Protein AF-0000000078844670 (afdb_homodimer)

pLDDT: mean 77.01, std 17.55, range [24.16, 94.88]

Sequence (504 aa):
MEAVVNLYQEMMKHADPRIQGYPLMGSPLLMTSILLTYVYFVLSLGPRIMANRKPFQLRGFMIVYNFSLVALSLYIVYEMVRVAWLFLFSKFIELMDTVIFILRKKDGQVTFLHVFHHSVLPWSWWWGVKIAPGGMGSFHAMINSSVHVIMYLYYGLSAFGPVAQPYLWWKKHMTAIQLIQFVLVSLHISQYYFMSTCNYQYPVIIHLIWMYGTIFFVLFSNFWYHSYTKGKRLPRALQQNGAPGIAKVKANMEAVVNLYQEMMKHADPRIQGYPLMGSPLLMTSILLTYVYFVLSLGPRIMANRKPFQLRGFMIVYNFSLVALSLYIVYEMVRVAWLFLFSKFIELMDTVIFILRKKDGQVTFLHVFHHSVLPWSWWWGVKIAPGGMGSFHAMINSSVHVIMYLYYGLSAFGPVAQPYLWWKKHMTAIQLIQFVLVSLHISQYYFMSTCNYQYPVIIHLIWMYGTIFFVLFSNFWYHSYTKGKRLPRALQQNGAPGIAKVKAN

Solvent-accessible surface area (backbone atoms only — not comparable to full-atom values): 27296 Å² total; per-residue (Å²): 108,67,65,57,51,50,49,49,53,57,54,56,70,48,44,39,74,88,47,39,83,42,89,70,47,72,48,72,60,60,53,47,49,54,45,51,52,48,50,46,31,69,75,45,53,43,55,60,68,40,65,86,46,79,58,52,88,52,42,72,59,40,31,55,52,22,46,49,47,21,52,51,22,48,49,50,43,49,50,40,39,50,48,40,49,51,53,48,52,50,45,62,59,53,47,48,57,60,54,52,31,48,50,42,62,37,60,86,68,67,35,69,65,51,55,49,48,62,46,48,49,46,56,53,43,49,54,43,45,40,48,46,49,31,24,79,56,32,31,49,52,41,54,52,26,54,51,40,29,54,52,25,43,51,52,21,45,54,41,65,40,78,81,33,52,83,76,52,77,60,56,73,52,48,60,50,51,54,48,49,50,35,52,54,45,35,58,61,49,49,15,48,70,30,26,78,82,59,72,50,89,56,50,62,56,54,51,48,52,41,49,49,30,49,52,49,42,53,49,50,48,51,50,50,42,55,63,63,60,57,50,74,63,68,73,81,66,71,79,62,76,63,79,77,75,75,68,79,67,75,79,120,108,67,66,58,52,50,50,48,53,56,52,56,70,47,43,40,75,88,47,40,82,41,89,71,47,71,47,71,60,61,53,47,50,53,47,52,51,49,52,45,31,68,75,46,52,43,54,61,68,41,67,88,47,78,58,52,86,52,42,72,59,41,32,55,50,23,46,49,47,19,52,50,23,47,49,50,42,51,50,39,40,49,49,38,49,50,54,47,52,49,45,62,59,53,49,48,58,60,53,51,32,46,50,43,62,38,61,86,68,67,36,69,64,52,54,50,49,63,46,49,49,47,55,53,44,50,54,44,45,39,46,46,49,32,23,80,56,32,32,50,50,41,54,50,27,53,50,41,27,55,51,24,44,50,53,20,44,52,41,67,41,78,83,31,52,86,80,52,78,59,55,74,52,49,59,50,51,55,48,50,49,33,50,54,46,35,56,61,48,48,13,51,68,30,25,77,82,59,74,49,88,54,51,62,55,54,52,48,51,38,49,48,30,49,52,49,42,54,50,50,47,50,48,48,42,54,64,65,58,58,49,73,62,68,73,85,61,69,84,61,70,68,72,73,75,74,68,78,68,74,76,122

Foldseek 3Di:
DVVVVVVVVVVVVVDDPVCCPPPCNVDVVVVVVVVVVVCCCVVPVVCVVCVPPDDDDCPVVCVCVVVVVVVVVVVVVVVQLVVLVVLLVVLVVCVVVVVVCVVVVVVVVVDPLVVVCSPVVSVLSVVCSVVPRNPLCVVLSVLVVVLVVVVVVLVVLCVVDPVSVVVNPCVLVSLVSVLVSLVVSLVSLVVVVVPVPPVPVPVVSSVVSNVVSVVSNVVSVVVSCVVPPVVVPDDPPPVPPPDPPPPPPPPD/DVVVVVVVVVVVVVDDPVCCPPPCNVDVVVVVVVVVVVCCCVVPVVCVVCVPPDDDDCPVVCVCVVVVVVVVVVVVVVVQLVVLVVLLVVLVVCVVVVVVCVVVVVVVVVDPLVVVCSPVVSVLSVVCSVVPRNPLCVVLSVLVVVLVVVVVVLVVLCVVDPVSVVVNPCVLVSLVSVLVSLVVSLVSLVVVVVPVPPVPVPVVSSVVSNVVSVVSNVVSVVVSCVVPPVVVPDPPPDVPPDPPPPPPPPPD

Nearest PDB structures (foldseek):
  6y7f-assembly1_A  TM=6.389E-01  e=5.978E-15  Homo sapiens
  3g67-assembly1_A  TM=2.565E-01  e=7.564E+00  Thermotoga maritima
  6y7f-assembly1_A  TM=6.384E-01  e=7.357E-15  Homo sapiens
  3g67-assembly1_A  TM=2.566E-01  e=7.564E+00  Thermotoga maritima

Radius of gyration: 30.26 Å; Cα contacts (8 Å, |Δi|>4): 442; chains: 2; bounding box: 66×131×80 Å

Organism: Pongo abelii (NCBI:txid9601)

Secondary structure (DSSP, 8-state):
-HHHHHHHHHHHTT--GGGTTSTT-S-HHHHHHHHHHHHHIIIIIHHHHHTTSPPP--HHHHHHHHHHHHHHHHHHHHHHHHHHHHHHHHHHHTTHHHHHHHHTT-GGG--HHHHHHHHHHHHHHHHHHHH-TTSTHHHHHHHHHHHHHHHHHHHHHHTTGGGGGGG-TTHHHHHHHHHHHHHHHHHHHHTTTT-SS---SSHHHHHHHHHHHHHHHHHHHHHHIIIIIIGGGS-TTGGG------------/-HHHHHHHHHHHTT--GGGTTSTT-S-HHHHHHHHHHHHHIIIIIHHHHHTTSPPP--HHHHHHHHHHHHHHHHHHHHHHHHHHHHHHHHHHHTTHHHHHHHHTT-GGG--HHHHHHHHHHHHHHHHHHHH-TTSTHHHHHHHHHHHHHHHHHHHHHHTTGGGGGGG-TTHHHHHHHHHHHHHHHHHHHHTTTT-SS---SSHHHHHHHHHHHHHHHHHHHHHHIIIIIIGGGS-S-S--------------

Structure (mmCIF, N/CA/C/O backbone):
data_AF-0000000078844670-model_v1
#
loop_
_entity.id
_entity.type
_entity.pdbx_description
1 polymer 'Elongation of very long chain fatty acids protein'
#
loop_
_atom_site.group_PDB
_atom_site.id
_atom_site.type_symbol
_atom_site.label_atom_id
_atom_site.label_alt_id
_atom_site.label_comp_id
_atom_site.label_asym_id
_atom_site.label_entity_id
_atom_site.label_seq_id
_atom_site.pdbx_PDB_ins_code
_atom_site.Cartn_x
_atom_site.Cartn_y
_atom_site.Cartn_z
_atom_site.occupancy
_atom_site.B_iso_or_equiv
_atom_site.auth_seq_id
_atom_site.auth_comp_id
_atom_site.auth_asym_id
_atom_site.auth_atom_id
_atom_site.pdbx_PDB_model_num
ATOM 1 N N . MET A 1 1 ? -27.281 -21.938 8.617 1 75.06 1 MET A N 1
ATOM 2 C CA . MET A 1 1 ? -27.531 -20.984 7.555 1 75.06 1 MET A CA 1
ATOM 3 C C . MET A 1 1 ? -27.688 -19.562 8.117 1 75.06 1 MET A C 1
ATOM 5 O O . MET A 1 1 ? -27.047 -18.625 7.633 1 75.06 1 MET A O 1
ATOM 9 N N . GLU A 1 2 ? -28.375 -19.484 9.289 1 80.06 2 GLU A N 1
ATOM 10 C CA . GLU A 1 2 ? -28.578 -18.172 9.898 1 80.06 2 GLU A CA 1
ATOM 11 C C . GLU A 1 2 ? -27.266 -17.609 10.43 1 80.06 2 GLU A C 1
ATOM 13 O O . GLU A 1 2 ? -27 -16.406 10.305 1 80.06 2 GLU A O 1
ATOM 18 N N . ALA A 1 3 ? -26.484 -18.484 10.945 1 76.56 3 ALA A N 1
ATOM 19 C CA . ALA A 1 3 ? -25.219 -18.047 11.5 1 76.56 3 ALA A CA 1
ATOM 20 C C . ALA A 1 3 ? -24.297 -17.516 10.398 1 76.56 3 ALA A C 1
ATOM 22 O O . ALA A 1 3 ? -23.625 -16.5 10.578 1 76.56 3 ALA A O 1
ATOM 23 N N . VAL A 1 4 ? -24.266 -18.203 9.305 1 73.31 4 VAL A N 1
ATOM 24 C CA . VAL A 1 4 ? -23.438 -17.812 8.172 1 73.31 4 VAL A CA 1
ATOM 25 C C . VAL A 1 4 ? -23.938 -16.484 7.59 1 73.31 4 VAL A C 1
ATOM 27 O O . VAL A 1 4 ? -23.141 -15.602 7.27 1 73.31 4 VAL A O 1
ATOM 30 N N . VAL A 1 5 ? -25.172 -16.422 7.465 1 78.19 5 VAL A N 1
ATOM 31 C CA . VAL A 1 5 ? -25.766 -15.203 6.938 1 78.19 5 VAL A CA 1
ATOM 32 C C . VAL A 1 5 ? -25.469 -14.039 7.875 1 78.19 5 VAL A C 1
ATOM 34 O O . VAL A 1 5 ? -25.141 -12.938 7.422 1 78.19 5 VAL A O 1
ATOM 37 N N . ASN A 1 6 ? -25.594 -14.25 9.156 1 74.81 6 ASN A N 1
ATOM 38 C CA . ASN A 1 6 ? -25.281 -13.211 10.133 1 74.81 6 ASN A CA 1
ATOM 39 C C . ASN A 1 6 ? -23.812 -12.773 10.047 1 74.81 6 ASN A C 1
ATOM 41 O O . ASN A 1 6 ? -23.516 -11.586 10.117 1 74.81 6 ASN A O 1
ATOM 45 N N . LEU A 1 7 ? -23 -13.805 9.938 1 71.31 7 LEU A N 1
ATOM 46 C CA . LEU A 1 7 ? -21.578 -13.5 9.828 1 71.31 7 LEU A CA 1
ATOM 47 C C . LEU A 1 7 ? -21.297 -12.695 8.562 1 71.31 7 LEU A C 1
ATOM 49 O O . LEU A 1 7 ? -20.531 -11.727 8.602 1 71.31 7 LEU A O 1
ATOM 53 N N . TYR A 1 8 ? -21.906 -13.133 7.5 1 78.69 8 TYR A N 1
ATOM 54 C CA . TYR A 1 8 ? -21.766 -12.414 6.238 1 78.69 8 TYR A CA 1
ATOM 55 C C . TYR A 1 8 ? -22.234 -10.977 6.379 1 78.69 8 TYR A C 1
ATOM 57 O O . TYR A 1 8 ? -21.547 -10.047 5.957 1 78.69 8 TYR A O 1
ATOM 65 N N . GLN A 1 9 ? -23.344 -10.781 6.965 1 77.69 9 GLN A N 1
ATOM 66 C CA . GLN A 1 9 ? -23.891 -9.445 7.145 1 77.69 9 GLN A CA 1
ATOM 67 C C . GLN A 1 9 ? -22.984 -8.602 8.039 1 77.69 9 GLN A C 1
ATOM 69 O O . GLN A 1 9 ? -22.797 -7.406 7.789 1 77.69 9 GLN A O 1
ATOM 74 N N . GLU A 1 10 ? -22.469 -9.242 8.977 1 71.88 10 GLU A N 1
ATOM 75 C CA . GLU A 1 10 ? -21.562 -8.547 9.875 1 71.88 10 GLU A CA 1
ATOM 76 C C . GLU A 1 10 ? -20.281 -8.133 9.141 1 71.88 10 GLU A C 1
ATOM 78 O O . GLU A 1 10 ? -19.797 -7.012 9.32 1 71.88 10 GLU A O 1
ATOM 83 N N . MET A 1 11 ? -19.766 -9.008 8.359 1 74 11 MET A N 1
ATOM 84 C CA . MET A 1 11 ? -18.547 -8.711 7.621 1 74 11 MET A CA 1
ATOM 85 C C . MET A 1 11 ? -18.797 -7.621 6.574 1 74 11 MET A C 1
ATOM 87 O O . MET A 1 11 ? -17.953 -6.734 6.391 1 74 11 MET A O 1
ATOM 91 N N . MET A 1 12 ? -19.969 -7.691 6.008 1 78.81 12 MET A N 1
ATOM 92 C CA . MET A 1 12 ? -20.297 -6.758 4.93 1 78.81 12 MET A CA 1
ATOM 93 C C . MET A 1 12 ? -20.531 -5.355 5.48 1 78.81 12 MET A C 1
ATOM 95 O O . MET A 1 12 ? -20.453 -4.375 4.738 1 78.81 12 MET A O 1
ATOM 99 N N . LYS A 1 13 ? -20.781 -5.352 6.758 1 74.81 13 LYS A N 1
ATOM 100 C CA . LYS A 1 13 ? -20.891 -4.043 7.398 1 74.81 13 LYS A CA 1
ATOM 101 C C . LYS A 1 13 ? -19.562 -3.299 7.352 1 74.81 13 LYS A C 1
ATOM 103 O O . LYS A 1 13 ? -19.531 -2.066 7.371 1 74.81 13 LYS A O 1
ATOM 108 N N . HIS A 1 14 ? -18.578 -4.113 7.203 1 70 14 HIS A N 1
ATOM 109 C CA . HIS A 1 14 ? -17.234 -3.518 7.23 1 70 14 HIS A CA 1
ATOM 110 C C . HIS A 1 14 ? -16.688 -3.35 5.82 1 70 14 HIS A C 1
ATOM 112 O O . HIS A 1 14 ? -15.516 -3.006 5.645 1 70 14 HIS A O 1
ATOM 118 N N . ALA A 1 15 ? -17.5 -3.588 4.848 1 76.12 15 ALA A N 1
ATOM 119 C CA . ALA A 1 15 ? -17.062 -3.482 3.459 1 76.12 15 ALA A CA 1
ATOM 120 C C . ALA A 1 15 ? -16.688 -2.045 3.111 1 76.12 15 ALA A C 1
ATOM 122 O O . ALA A 1 15 ? -17.391 -1.104 3.506 1 76.12 15 ALA A O 1
ATOM 123 N N . ASP A 1 16 ? -15.57 -1.916 2.461 1 74.5 16 ASP A N 1
ATOM 124 C CA . ASP A 1 16 ? -15.125 -0.599 2.018 1 74.5 16 ASP A CA 1
ATOM 125 C C . ASP A 1 16 ? -15.945 -0.117 0.821 1 74.5 16 ASP A C 1
ATOM 127 O O . ASP A 1 16 ? -15.945 -0.757 -0.232 1 74.5 16 ASP A O 1
ATOM 131 N N . PRO A 1 17 ? -16.719 0.894 0.922 1 75.19 17 PRO A N 1
ATOM 132 C CA . PRO A 1 17 ? -17.594 1.355 -0.158 1 75.19 17 PRO A CA 1
ATOM 133 C C . PRO A 1 17 ? -16.828 1.771 -1.407 1 75.19 17 PRO A C 1
ATOM 135 O O . PRO A 1 17 ? -17.391 1.778 -2.508 1 75.19 17 PRO A O 1
ATOM 138 N N . ARG A 1 18 ? -15.547 2.023 -1.383 1 76.12 18 ARG A N 1
ATOM 139 C CA . ARG A 1 18 ? -14.766 2.506 -2.514 1 76.12 18 ARG A CA 1
ATOM 140 C C . ARG A 1 18 ? -14.539 1.397 -3.537 1 76.12 18 ARG A C 1
ATOM 142 O O . ARG A 1 18 ? -14.234 1.671 -4.699 1 76.12 18 ARG A O 1
ATOM 149 N N . ILE A 1 19 ? -14.68 0.22 -3.033 1 81.25 19 ILE A N 1
ATOM 150 C CA . ILE A 1 19 ? -14.336 -0.887 -3.92 1 81.25 19 ILE A CA 1
ATOM 151 C C . ILE A 1 19 ? -15.617 -1.541 -4.445 1 81.25 19 ILE A C 1
ATOM 153 O O . ILE A 1 19 ? -15.562 -2.418 -5.312 1 81.25 19 ILE A O 1
ATOM 157 N N . GLN A 1 20 ? -16.812 -1.113 -4.074 1 77.25 20 GLN A N 1
ATOM 158 C CA . GLN A 1 20 ? -18.078 -1.766 -4.359 1 77.25 20 GLN A CA 1
ATOM 159 C C . GLN A 1 20 ? -18.375 -1.771 -5.855 1 77.25 20 GLN A C 1
ATOM 161 O O . GLN A 1 20 ? -18.922 -2.74 -6.383 1 77.25 20 GLN A O 1
ATOM 166 N N . GLY A 1 21 ? -17.969 -0.814 -6.594 1 80.19 21 GLY A N 1
ATOM 167 C CA . GLY A 1 21 ? -18.297 -0.708 -8.008 1 80.19 21 GLY A CA 1
ATOM 168 C C . GLY A 1 21 ? -17.266 -1.376 -8.906 1 80.19 21 GLY A C 1
ATOM 169 O O . GLY A 1 21 ? -17.453 -1.436 -10.125 1 80.19 21 GLY A O 1
ATOM 170 N N . TYR A 1 22 ? -16.219 -1.838 -8.312 1 86.5 22 TYR A N 1
ATOM 171 C CA . TYR A 1 22 ? -15.195 -2.5 -9.102 1 86.5 22 TYR A CA 1
ATOM 172 C C . TYR A 1 22 ? -15.656 -3.883 -9.547 1 86.5 22 TYR A C 1
ATOM 174 O O . TYR A 1 22 ? -16.438 -4.539 -8.859 1 86.5 22 TYR A O 1
ATOM 182 N N . PRO A 1 23 ? -15.164 -4.305 -10.703 1 84.25 23 PRO A N 1
ATOM 183 C CA . PRO A 1 23 ? -15.492 -5.66 -11.156 1 84.25 23 PRO A CA 1
ATOM 184 C C . PRO A 1 23 ? -15.195 -6.719 -10.102 1 84.25 23 PRO A C 1
ATOM 186 O O . PRO A 1 23 ? -14.148 -6.672 -9.453 1 84.25 23 PRO A O 1
ATOM 189 N N . LEU A 1 24 ? -16.172 -7.648 -9.82 1 88.94 24 LEU A N 1
ATOM 190 C CA . LEU A 1 24 ? -16.047 -8.812 -8.945 1 88.94 24 LEU A CA 1
ATOM 191 C C . LEU A 1 24 ? -16.234 -8.414 -7.484 1 88.94 24 LEU A C 1
ATOM 193 O O . LEU A 1 24 ? -16.266 -9.281 -6.605 1 88.94 24 LEU A O 1
ATOM 197 N N . MET A 1 25 ? -16.406 -7.16 -7.211 1 88.56 25 MET A N 1
ATOM 198 C CA . MET A 1 25 ? -16.359 -6.75 -5.812 1 88.56 25 MET A CA 1
ATOM 199 C C . MET A 1 25 ? -17.766 -6.5 -5.273 1 88.56 25 MET A C 1
ATOM 201 O O . MET A 1 25 ? -17.938 -6.176 -4.098 1 88.56 25 MET A O 1
ATOM 205 N N . GLY A 1 26 ? -18.828 -6.656 -6.004 1 80.38 26 GLY A N 1
ATOM 206 C CA . GLY A 1 26 ? -20.188 -6.41 -5.574 1 80.38 26 GLY A CA 1
ATOM 207 C C . GLY A 1 26 ? -20.672 -7.41 -4.539 1 80.38 26 GLY A C 1
ATOM 208 O O . GLY A 1 26 ? -21.234 -7.023 -3.512 1 80.38 26 GLY A O 1
ATOM 209 N N . SER A 1 27 ? -20.516 -8.688 -4.801 1 81 27 SER A N 1
ATOM 210 C CA . SER A 1 27 ? -20.906 -9.797 -3.93 1 81 27 SER A CA 1
ATOM 211 C C . SER A 1 27 ? -19.906 -10.945 -4.023 1 81 27 SER A C 1
ATOM 213 O O . SER A 1 27 ? -19.219 -11.102 -5.039 1 81 27 SER A O 1
ATOM 215 N N . PRO A 1 28 ? -19.781 -11.617 -2.854 1 86.81 28 PRO A N 1
ATOM 216 C CA . PRO A 1 28 ? -18.859 -12.758 -2.91 1 86.81 28 PRO A CA 1
ATOM 217 C C . PRO A 1 28 ? -19.391 -13.898 -3.775 1 86.81 28 PRO A C 1
ATOM 219 O O . PRO A 1 28 ? -18.672 -14.867 -4.027 1 86.81 28 PRO A O 1
ATOM 222 N N . LEU A 1 29 ? -20.562 -13.797 -4.277 1 85.75 29 LEU A N 1
ATOM 223 C CA . LEU A 1 29 ? -21.188 -14.875 -5.035 1 85.75 29 LEU A CA 1
ATOM 224 C C . LEU A 1 29 ? -20.469 -15.094 -6.363 1 85.75 29 LEU A C 1
ATOM 226 O O . LEU A 1 29 ? -20.203 -16.234 -6.742 1 85.75 29 LEU A O 1
ATOM 230 N N . LEU A 1 30 ? -20.266 -14.023 -7.035 1 87 30 LEU A N 1
ATOM 231 C CA . LEU A 1 30 ? -19.641 -14.156 -8.344 1 87 30 LEU A CA 1
ATOM 232 C C . LEU A 1 30 ? -18.234 -14.75 -8.227 1 87 30 LEU A C 1
ATOM 234 O O . LEU A 1 30 ? -17.922 -15.734 -8.906 1 87 30 LEU A O 1
ATOM 238 N N . MET A 1 31 ? -17.406 -14.148 -7.363 1 88.06 31 MET A N 1
ATOM 239 C CA . MET A 1 31 ? -16.047 -14.656 -7.23 1 88.06 31 MET A CA 1
ATOM 240 C C . MET A 1 31 ? -16.047 -16.078 -6.699 1 88.06 31 MET A C 1
ATOM 242 O O . MET A 1 31 ? -15.242 -16.906 -7.133 1 88.06 31 MET A O 1
ATOM 246 N N . THR A 1 32 ? -16.953 -16.453 -5.84 1 89.62 32 THR A N 1
ATOM 247 C CA . THR A 1 32 ? -17.047 -17.812 -5.328 1 89.62 32 THR A CA 1
ATOM 248 C C . THR A 1 32 ? -17.469 -18.781 -6.434 1 89.62 32 THR A C 1
ATOM 250 O O . THR A 1 32 ? -16.938 -19.906 -6.516 1 89.62 32 THR A O 1
ATOM 253 N N . SER A 1 33 ? -18.391 -18.344 -7.254 1 90.44 33 SER A N 1
ATOM 254 C CA . SER A 1 33 ? -18.812 -19.188 -8.375 1 90.44 33 SER A CA 1
ATOM 255 C C . SER A 1 33 ? -17.656 -19.453 -9.336 1 90.44 33 SER A C 1
ATOM 257 O O . SER A 1 33 ? -17.5 -20.562 -9.844 1 90.44 33 SER A O 1
ATOM 259 N N . ILE A 1 34 ? -16.875 -18.5 -9.562 1 91.44 34 ILE A N 1
ATOM 260 C CA . ILE A 1 34 ? -15.719 -18.656 -10.438 1 91.44 34 ILE A CA 1
ATOM 261 C C . ILE A 1 34 ? -14.758 -19.672 -9.836 1 91.44 34 ILE A C 1
ATOM 263 O O . ILE A 1 34 ? -14.281 -20.578 -10.531 1 91.44 34 ILE A O 1
ATOM 267 N N . LEU A 1 35 ? -14.539 -19.594 -8.5 1 92.88 35 LEU A N 1
ATOM 268 C CA . LEU A 1 35 ? -13.594 -20.484 -7.832 1 92.88 35 LEU A CA 1
ATOM 269 C C . LEU A 1 35 ? -14.133 -21.906 -7.766 1 92.88 35 LEU A C 1
ATOM 271 O O . LEU A 1 35 ? -13.391 -22.859 -7.938 1 92.88 35 LEU A O 1
ATOM 275 N N . LEU A 1 36 ? -15.43 -22.031 -7.602 1 91 36 LEU A N 1
ATOM 276 C CA . LEU A 1 36 ? -16.031 -23.375 -7.582 1 91 36 LEU A CA 1
ATOM 277 C C . LEU A 1 36 ? -15.984 -24 -8.969 1 91 36 LEU A C 1
ATOM 279 O O . LEU A 1 36 ? -15.727 -25.203 -9.102 1 91 36 LEU A O 1
ATOM 283 N N . THR A 1 37 ? -16.297 -23.219 -9.977 1 92.75 37 THR A N 1
ATOM 284 C CA . THR A 1 37 ? -16.188 -23.703 -11.344 1 92.75 37 THR A CA 1
ATOM 285 C C . THR A 1 37 ? -14.758 -24.109 -11.664 1 92.75 37 THR A C 1
ATOM 287 O O . THR A 1 37 ? -14.523 -25.141 -12.305 1 92.75 37 THR A O 1
ATOM 290 N N . TYR A 1 38 ? -13.836 -23.344 -11.148 1 93.62 38 TYR A N 1
ATOM 291 C CA . TYR A 1 38 ? -12.422 -23.641 -11.32 1 93.62 38 TYR A CA 1
ATOM 292 C C . TYR A 1 38 ? -12.055 -24.969 -10.672 1 93.62 38 TYR A C 1
ATOM 294 O O . TYR A 1 38 ? -11.422 -25.828 -11.305 1 93.62 38 TYR A O 1
ATOM 302 N N . VAL A 1 39 ? -12.484 -25.203 -9.453 1 92.19 39 VAL A N 1
ATOM 303 C CA . VAL A 1 39 ? -12.172 -26.438 -8.727 1 92.19 39 VAL A CA 1
ATOM 304 C C . VAL A 1 39 ? -12.805 -27.625 -9.43 1 92.19 39 VAL A C 1
ATOM 306 O O . VAL A 1 39 ? -12.172 -28.672 -9.594 1 92.19 39 VAL A O 1
ATOM 309 N N . TYR A 1 40 ? -14.023 -27.438 -9.875 1 94.25 40 TYR A N 1
ATOM 310 C CA . TYR A 1 40 ? -14.703 -28.5 -10.602 1 94.25 40 TYR A CA 1
ATOM 311 C C . TYR A 1 40 ? -13.969 -28.828 -11.898 1 94.25 40 TYR A C 1
ATOM 313 O O . TYR A 1 40 ? -13.789 -30 -12.234 1 94.25 40 TYR A O 1
ATOM 321 N N . PHE A 1 41 ? -13.586 -27.875 -12.57 1 93.38 41 PHE A N 1
ATOM 322 C CA . PHE A 1 41 ? -12.867 -28.078 -13.82 1 93.38 41 PHE A CA 1
ATOM 323 C C . PHE A 1 41 ? -11.555 -28.812 -13.586 1 93.38 41 PHE A C 1
ATOM 325 O O . PHE A 1 41 ? -11.242 -29.781 -14.273 1 93.38 41 PHE A O 1
ATOM 332 N N . VAL A 1 42 ? -10.828 -28.422 -12.625 1 91.75 42 VAL A N 1
ATOM 333 C CA . VAL A 1 42 ? -9.469 -28.922 -12.398 1 91.75 42 VAL A CA 1
ATOM 334 C C . VAL A 1 42 ? -9.523 -30.344 -11.836 1 91.75 42 VAL A C 1
ATOM 336 O O . VAL A 1 42 ? -8.711 -31.188 -12.195 1 91.75 42 VAL A O 1
ATOM 339 N N . LEU A 1 43 ? -10.523 -30.609 -11.039 1 91.31 43 LEU A N 1
ATOM 340 C CA . LEU A 1 43 ? -10.523 -31.891 -10.336 1 91.31 43 LEU A CA 1
ATOM 341 C C . LEU A 1 43 ? -11.32 -32.938 -11.102 1 91.31 43 LEU A C 1
ATOM 343 O O . LEU A 1 43 ? -11.102 -34.156 -10.93 1 91.31 43 LEU A O 1
ATOM 347 N N . SER A 1 44 ? -12.18 -32.5 -12.031 1 93.12 44 SER A N 1
ATOM 348 C CA . SER A 1 44 ? -13.039 -33.5 -12.656 1 93.12 44 SER A CA 1
ATOM 349 C C . SER A 1 44 ? -13.188 -33.25 -14.156 1 93.12 44 SER A C 1
ATOM 351 O O . SER A 1 44 ? -12.672 -34 -14.969 1 93.12 44 SER A O 1
ATOM 353 N N . LEU A 1 45 ? -13.727 -32.125 -14.57 1 93.19 45 LEU A N 1
ATOM 354 C CA . LEU A 1 45 ? -14.117 -31.891 -15.961 1 93.19 45 LEU A CA 1
ATOM 355 C C . LEU A 1 45 ? -12.898 -31.859 -16.875 1 93.19 45 LEU A C 1
ATOM 357 O O . LEU A 1 45 ? -12.875 -32.5 -17.906 1 93.19 45 LEU A O 1
ATOM 361 N N . GLY A 1 46 ? -11.891 -31.141 -16.5 1 91.94 46 GLY A N 1
ATOM 362 C CA . GLY A 1 46 ? -10.695 -30.969 -17.328 1 91.94 46 GLY A CA 1
ATOM 363 C C . GLY A 1 46 ? -10.023 -32.281 -17.641 1 91.94 46 GLY A C 1
ATOM 364 O O . GLY A 1 46 ? -9.875 -32.656 -18.812 1 91.94 46 GLY A O 1
ATOM 365 N N . PRO A 1 47 ? -9.633 -33.031 -16.625 1 92.44 47 PRO A N 1
ATOM 366 C CA . PRO A 1 47 ? -8.992 -34.312 -16.859 1 92.44 47 PRO A CA 1
ATOM 367 C C . PRO A 1 47 ? -9.875 -35.281 -17.641 1 92.44 47 PRO A C 1
ATOM 369 O O . PRO A 1 47 ? -9.367 -36.062 -18.469 1 92.44 47 PRO A O 1
ATOM 372 N N . ARG A 1 48 ? -11.148 -35.25 -17.5 1 93.88 48 ARG A N 1
ATOM 373 C CA . ARG A 1 48 ? -12.055 -36.094 -18.25 1 93.88 48 ARG A CA 1
ATOM 374 C C . ARG A 1 48 ? -12.07 -35.75 -19.719 1 93.88 48 ARG A C 1
ATOM 376 O O . ARG A 1 48 ? -12.047 -36.625 -20.594 1 93.88 48 ARG A O 1
ATOM 383 N N . ILE A 1 49 ? -12.102 -34.469 -19.953 1 93 49 ILE A N 1
ATOM 384 C CA . ILE A 1 49 ? -12.125 -34 -21.328 1 93 49 ILE A CA 1
ATOM 385 C C . ILE A 1 49 ? -10.812 -34.375 -22.016 1 93 49 ILE A C 1
ATOM 387 O O . ILE A 1 49 ? -10.812 -34.75 -23.188 1 93 49 ILE A O 1
ATOM 391 N N . MET A 1 50 ? -9.742 -34.375 -21.281 1 94.31 50 MET A N 1
ATOM 392 C CA . MET A 1 50 ? -8.422 -34.531 -21.891 1 94.31 50 MET A CA 1
ATOM 393 C C . MET A 1 50 ? -7.973 -36 -21.828 1 94.31 50 MET A C 1
ATOM 395 O O . MET A 1 50 ? -6.949 -36.344 -22.406 1 94.31 50 MET A O 1
ATOM 399 N N . ALA A 1 51 ? -8.719 -36.844 -21.203 1 92.94 51 ALA A N 1
ATOM 400 C CA . ALA A 1 51 ? -8.336 -38.25 -20.969 1 92.94 51 ALA A CA 1
ATOM 401 C C . ALA A 1 51 ? -7.945 -38.938 -22.281 1 92.94 51 ALA A C 1
ATOM 403 O O . ALA A 1 51 ? -6.922 -39.594 -22.344 1 92.94 51 ALA A O 1
ATOM 404 N N . ASN A 1 52 ? -8.609 -38.688 -23.344 1 94 52 ASN A N 1
ATOM 405 C CA . ASN A 1 52 ? -8.352 -39.375 -24.609 1 94 52 ASN A CA 1
ATOM 406 C C . ASN A 1 52 ? -7.887 -38.406 -25.688 1 94 52 ASN A C 1
ATOM 408 O O . ASN A 1 52 ? -8.086 -38.656 -26.875 1 94 52 ASN A O 1
ATOM 412 N N . ARG A 1 53 ? -7.414 -37.344 -25.266 1 93.69 53 ARG A N 1
ATOM 413 C CA . ARG A 1 53 ? -6.922 -36.344 -26.219 1 93.69 53 ARG A CA 1
ATOM 414 C C . ARG A 1 53 ? -5.414 -36.156 -26.078 1 93.69 53 ARG A C 1
ATOM 416 O O . ARG A 1 53 ? -4.852 -36.375 -25.016 1 93.69 53 ARG A O 1
ATOM 423 N N . LYS A 1 54 ? -4.797 -35.938 -27.172 1 94.38 54 LYS A N 1
ATOM 424 C CA . LYS A 1 54 ? -3.387 -35.562 -27.141 1 94.38 54 LYS A CA 1
ATOM 425 C C . LYS A 1 54 ? -3.203 -34.188 -26.5 1 94.38 54 LYS A C 1
ATOM 427 O O . LYS A 1 54 ? -4.086 -33.344 -26.594 1 94.38 54 LYS A O 1
ATOM 432 N N . PRO A 1 55 ? -2.145 -33.906 -25.812 1 94 55 PRO A N 1
ATOM 433 C CA . PRO A 1 55 ? -1.87 -32.594 -25.219 1 94 55 PRO A CA 1
ATOM 434 C C . PRO A 1 55 ? -1.896 -31.453 -26.25 1 94 55 PRO A C 1
ATOM 436 O O . PRO A 1 55 ? -1.438 -31.641 -27.375 1 94 55 PRO A O 1
ATOM 439 N N . PHE A 1 56 ? -2.539 -30.422 -25.844 1 91.38 56 PHE A N 1
ATOM 440 C CA . PHE A 1 56 ? -2.574 -29.25 -26.703 1 91.38 56 PHE A CA 1
ATOM 441 C C . PHE A 1 56 ? -1.21 -28.562 -26.75 1 91.38 56 PHE A C 1
ATOM 443 O O . PHE A 1 56 ? -0.499 -28.531 -25.734 1 91.38 56 PHE A O 1
ATOM 450 N N . GLN A 1 57 ? -0.823 -28.156 -27.969 1 88.62 57 GLN A N 1
ATOM 451 C CA . GLN A 1 57 ? 0.362 -27.312 -28.109 1 88.62 57 GLN A CA 1
ATOM 452 C C . GLN A 1 57 ? 0.012 -25.844 -27.953 1 88.62 57 GLN A C 1
ATOM 454 O O . GLN A 1 57 ? -0.458 -25.203 -28.891 1 88.62 57 GLN A O 1
ATOM 459 N N . LEU A 1 58 ? 0.263 -25.312 -26.734 1 89.19 58 LEU A N 1
ATOM 460 C CA . LEU A 1 58 ? -0.175 -23.953 -26.406 1 89.19 58 LEU A CA 1
ATOM 461 C C . LEU A 1 58 ? 1.017 -23.016 -26.297 1 89.19 58 LEU A C 1
ATOM 463 O O . LEU A 1 58 ? 0.993 -22.062 -25.5 1 89.19 58 LEU A O 1
ATOM 467 N N . ARG A 1 59 ? 1.973 -23.281 -27.047 1 89.31 59 ARG A N 1
ATOM 468 C CA . ARG A 1 59 ? 3.207 -22.516 -26.938 1 89.31 59 ARG A CA 1
ATOM 469 C C . ARG A 1 59 ? 2.949 -21.031 -27.156 1 89.31 59 ARG A C 1
ATOM 471 O O . ARG A 1 59 ? 3.365 -20.203 -26.344 1 89.31 59 ARG A O 1
ATOM 478 N N . GLY A 1 60 ? 2.354 -20.703 -28.281 1 87.69 60 GLY A N 1
ATOM 479 C CA . GLY A 1 60 ? 2.059 -19.297 -28.562 1 87.69 60 GLY A CA 1
ATOM 480 C C . GLY A 1 60 ? 1.243 -18.641 -27.469 1 87.69 60 GLY A C 1
ATOM 481 O O . GLY A 1 60 ? 1.554 -17.516 -27.047 1 87.69 60 GLY A O 1
ATOM 482 N N . PHE A 1 61 ? 0.184 -19.266 -27 1 90 61 PHE A N 1
ATOM 483 C CA . PHE A 1 61 ? -0.667 -18.75 -25.938 1 90 61 PHE A CA 1
ATOM 484 C C . PHE A 1 61 ? 0.128 -18.547 -24.656 1 90 61 PHE A C 1
ATOM 486 O O . PHE A 1 61 ? -0.006 -17.531 -23.984 1 90 61 PHE A O 1
ATOM 493 N N . MET A 1 62 ? 0.95 -19.469 -24.328 1 91.94 62 MET A N 1
ATOM 494 C CA . MET A 1 62 ? 1.727 -19.422 -23.094 1 91.94 62 MET A CA 1
ATOM 495 C C . MET A 1 62 ? 2.697 -18.25 -23.109 1 91.94 62 MET A C 1
ATOM 497 O O . MET A 1 62 ? 2.902 -17.594 -22.094 1 91.94 62 MET A O 1
ATOM 501 N N . ILE A 1 63 ? 3.281 -18.047 -24.25 1 88.31 63 ILE A N 1
ATOM 502 C CA . ILE A 1 63 ? 4.215 -16.922 -24.359 1 88.31 63 ILE A CA 1
ATOM 503 C C . ILE A 1 63 ? 3.482 -15.609 -24.109 1 88.31 63 ILE A C 1
ATOM 505 O O . ILE A 1 63 ? 3.908 -14.812 -23.266 1 88.31 63 ILE A O 1
ATOM 509 N N . VAL A 1 64 ? 2.363 -15.391 -24.75 1 89.94 64 VAL A N 1
ATOM 510 C CA . VAL A 1 64 ? 1.604 -14.156 -24.609 1 89.94 64 VAL A CA 1
ATOM 511 C C . VAL A 1 64 ? 1.06 -14.055 -23.188 1 89.94 64 VAL A C 1
ATOM 513 O O . VAL A 1 64 ? 1.138 -13 -22.547 1 89.94 64 VAL A O 1
ATOM 516 N N . TYR A 1 65 ? 0.542 -15.133 -22.672 1 90.81 65 TYR A N 1
ATOM 517 C CA . TYR A 1 65 ? -0.053 -15.195 -21.344 1 90.81 65 TYR A CA 1
ATOM 518 C C . TYR A 1 65 ? 0.971 -14.852 -20.281 1 90.81 65 TYR A C 1
ATOM 520 O O . TYR A 1 65 ? 0.748 -13.945 -19.469 1 90.81 65 TYR A O 1
ATOM 528 N N . ASN A 1 66 ? 2.082 -15.508 -20.312 1 92 66 ASN A N 1
ATOM 529 C CA . ASN A 1 66 ? 3.092 -15.305 -19.281 1 92 66 ASN A CA 1
ATOM 530 C C . ASN A 1 66 ? 3.693 -13.906 -19.344 1 92 66 ASN A C 1
ATOM 532 O O . ASN A 1 66 ? 3.848 -13.242 -18.312 1 92 66 ASN A O 1
ATOM 536 N N . PHE A 1 67 ? 3.998 -13.43 -20.469 1 90.75 67 PHE A N 1
ATOM 537 C CA . PHE A 1 67 ? 4.605 -12.102 -20.562 1 90.75 67 PHE A CA 1
ATOM 538 C C . PHE A 1 67 ? 3.584 -11.016 -20.25 1 90.75 67 PHE A C 1
ATOM 540 O O . PHE A 1 67 ? 3.936 -9.961 -19.719 1 90.75 67 PHE A O 1
ATOM 547 N N . SER A 1 68 ? 2.303 -11.281 -20.547 1 91.56 68 SER A N 1
ATOM 548 C CA . SER A 1 68 ? 1.259 -10.367 -20.109 1 91.56 68 SER A CA 1
ATOM 549 C C . SER A 1 68 ? 1.202 -10.281 -18.578 1 91.56 68 SER A C 1
ATOM 551 O O . SER A 1 68 ? 1.017 -9.203 -18.016 1 91.56 68 SER A O 1
ATOM 553 N N . LEU A 1 69 ? 1.394 -11.383 -17.922 1 92.12 69 LEU A N 1
ATOM 554 C CA . LEU A 1 69 ? 1.366 -11.406 -16.469 1 92.12 69 LEU A CA 1
ATOM 555 C C . LEU A 1 69 ? 2.617 -10.75 -15.883 1 92.12 69 LEU A C 1
ATOM 557 O O . LEU A 1 69 ? 2.564 -10.133 -14.82 1 92.12 69 LEU A O 1
ATOM 561 N N . VAL A 1 70 ? 3.742 -10.891 -16.594 1 90.62 70 VAL A N 1
ATOM 562 C CA . VAL A 1 70 ? 4.93 -10.141 -16.203 1 90.62 70 VAL A CA 1
ATOM 563 C C . VAL A 1 70 ? 4.637 -8.641 -16.234 1 90.62 70 VAL A C 1
ATOM 565 O O . VAL A 1 70 ? 4.914 -7.926 -15.273 1 90.62 70 VAL A O 1
ATOM 568 N N . ALA A 1 71 ? 4.047 -8.195 -17.359 1 90.19 71 ALA A N 1
ATOM 569 C CA . ALA A 1 71 ? 3.736 -6.773 -17.516 1 90.19 71 ALA A CA 1
ATOM 570 C C . ALA A 1 71 ? 2.758 -6.301 -16.453 1 90.19 71 ALA A C 1
ATOM 572 O O . ALA A 1 71 ? 2.939 -5.23 -15.859 1 90.19 71 ALA A O 1
ATOM 573 N N . LEU A 1 72 ? 1.763 -7.082 -16.172 1 90.25 72 LEU A N 1
ATOM 574 C CA . LEU A 1 72 ? 0.769 -6.73 -15.164 1 90.25 72 LEU A CA 1
ATOM 575 C C . LEU A 1 72 ? 1.402 -6.652 -13.781 1 90.25 72 LEU A C 1
ATOM 577 O O . LEU A 1 72 ? 1.158 -5.699 -13.039 1 90.25 72 LEU A O 1
ATOM 581 N N . SER A 1 73 ? 2.199 -7.605 -13.438 1 90.19 73 SER A N 1
ATOM 582 C CA . SER A 1 73 ? 2.861 -7.617 -12.141 1 90.19 73 SER A CA 1
ATOM 583 C C . SER A 1 73 ? 3.814 -6.438 -11.992 1 90.19 73 SER A C 1
ATOM 585 O O . SER A 1 73 ? 3.889 -5.816 -10.93 1 90.19 73 SER A O 1
ATOM 587 N N . LEU A 1 74 ? 4.566 -6.16 -13.062 1 87.81 74 LEU A N 1
ATOM 588 C CA . LEU A 1 74 ? 5.449 -5 -13.055 1 87.81 74 LEU A CA 1
ATOM 589 C C . LEU A 1 74 ? 4.656 -3.713 -12.852 1 87.81 74 LEU A C 1
ATOM 591 O O . LEU A 1 74 ? 5.086 -2.826 -12.109 1 87.81 74 LEU A O 1
ATOM 595 N N . TYR A 1 75 ? 3.58 -3.643 -13.562 1 89.81 75 TYR A N 1
ATOM 596 C CA . TYR A 1 75 ? 2.734 -2.461 -13.438 1 89.81 75 TYR A CA 1
ATOM 597 C C . TYR A 1 75 ? 2.229 -2.299 -12.008 1 89.81 75 TYR A C 1
ATOM 599 O O . TYR A 1 75 ? 2.205 -1.187 -11.477 1 89.81 75 TYR A O 1
ATOM 607 N N . ILE A 1 76 ? 1.845 -3.336 -11.336 1 87.81 76 ILE A N 1
ATOM 608 C CA . ILE A 1 76 ? 1.359 -3.303 -9.961 1 87.81 76 ILE A CA 1
ATOM 609 C C . ILE A 1 76 ? 2.473 -2.822 -9.031 1 87.81 76 ILE A C 1
ATOM 611 O O . ILE A 1 76 ? 2.26 -1.931 -8.203 1 87.81 76 ILE A O 1
ATOM 615 N N . VAL A 1 77 ? 3.672 -3.373 -9.195 1 84.38 77 VAL A N 1
ATOM 616 C CA . VAL A 1 77 ? 4.809 -2.965 -8.375 1 84.38 77 VAL A CA 1
ATOM 617 C C . VAL A 1 77 ? 5.105 -1.486 -8.609 1 84.38 77 VAL A C 1
ATOM 619 O O . VAL A 1 77 ? 5.293 -0.728 -7.652 1 84.38 77 VAL A O 1
ATOM 622 N N . TYR A 1 78 ? 5.145 -1.105 -9.859 1 84.94 78 TYR A N 1
ATOM 623 C CA . TYR A 1 78 ? 5.422 0.28 -10.219 1 84.94 78 TYR A CA 1
ATOM 624 C C . TYR A 1 78 ? 4.43 1.228 -9.555 1 84.94 78 TYR A C 1
ATOM 626 O O . TYR A 1 78 ? 4.824 2.25 -8.992 1 84.94 78 TYR A O 1
ATOM 634 N N . GLU A 1 79 ? 3.178 0.881 -9.625 1 84.81 79 GLU A N 1
ATOM 635 C CA . GLU A 1 79 ? 2.141 1.74 -9.062 1 84.81 79 GLU A CA 1
ATOM 636 C C . GLU A 1 79 ? 2.262 1.829 -7.543 1 84.81 79 GLU A C 1
ATOM 638 O O . GLU A 1 79 ? 2.049 2.895 -6.961 1 84.81 79 GLU A O 1
ATOM 643 N N . MET A 1 80 ? 2.568 0.803 -6.945 1 83.38 80 MET A N 1
ATOM 644 C CA . MET A 1 80 ? 2.721 0.812 -5.492 1 83.38 80 MET A CA 1
ATOM 645 C C . MET A 1 80 ? 3.881 1.708 -5.07 1 83.38 80 MET A C 1
ATOM 647 O O . MET A 1 80 ? 3.758 2.488 -4.125 1 83.38 80 MET A O 1
ATOM 651 N N . VAL A 1 81 ? 4.984 1.692 -5.762 1 80.81 81 VAL A N 1
ATOM 652 C CA . VAL A 1 81 ? 6.148 2.527 -5.477 1 80.81 81 VAL A CA 1
ATOM 653 C C . VAL A 1 81 ? 5.816 3.99 -5.762 1 80.81 81 VAL A C 1
ATOM 655 O O . VAL A 1 81 ? 6.133 4.875 -4.965 1 80.81 81 VAL A O 1
ATOM 658 N N . ARG A 1 82 ? 5.207 4.188 -6.852 1 86.69 82 ARG A N 1
ATOM 659 C CA . ARG A 1 82 ? 4.852 5.543 -7.258 1 86.69 82 ARG A CA 1
ATOM 660 C C . ARG A 1 82 ? 3.926 6.195 -6.238 1 86.69 82 ARG A C 1
ATOM 662 O O . ARG A 1 82 ? 4.102 7.367 -5.891 1 86.69 82 ARG A O 1
ATOM 669 N N . VAL A 1 83 ? 2.992 5.438 -5.793 1 86.94 83 VAL A N 1
ATOM 670 C CA . VAL A 1 83 ? 2.037 6.008 -4.852 1 86.94 83 VAL A CA 1
ATOM 671 C C . VAL A 1 83 ? 2.732 6.297 -3.521 1 86.94 83 VAL A C 1
ATOM 673 O O . VAL A 1 83 ? 2.43 7.289 -2.857 1 86.94 83 VAL A O 1
ATOM 676 N N . ALA A 1 84 ? 3.629 5.465 -3.137 1 85.25 84 ALA A N 1
ATOM 677 C CA . ALA A 1 84 ? 4.414 5.723 -1.933 1 85.25 84 ALA A CA 1
ATOM 678 C C . ALA A 1 84 ? 5.215 7.016 -2.066 1 85.25 84 ALA A C 1
ATOM 680 O O . ALA A 1 84 ? 5.258 7.828 -1.139 1 85.25 84 ALA A O 1
ATOM 681 N N . TRP A 1 85 ? 5.816 7.258 -3.172 1 88.44 85 TRP A N 1
ATOM 682 C CA . TRP A 1 85 ? 6.566 8.477 -3.443 1 88.44 85 TRP A CA 1
ATOM 683 C C . TRP A 1 85 ? 5.641 9.695 -3.459 1 88.44 85 TRP A C 1
ATOM 685 O O . TRP A 1 85 ? 5.988 10.75 -2.93 1 88.44 85 TRP A O 1
ATOM 695 N N . LEU A 1 86 ? 4.531 9.531 -4.094 1 90.06 86 LEU A N 1
ATOM 696 C CA . LEU A 1 86 ? 3.574 10.633 -4.152 1 90.06 86 LEU A CA 1
ATOM 697 C C . LEU A 1 86 ? 3.154 11.062 -2.75 1 90.06 86 LEU A C 1
ATOM 699 O O . LEU A 1 86 ? 3.006 12.25 -2.48 1 90.06 86 LEU A O 1
ATOM 703 N N . PHE A 1 87 ? 2.945 10.102 -1.903 1 91.94 87 PHE A N 1
ATOM 704 C CA . PHE A 1 87 ? 2.617 10.406 -0.515 1 91.94 87 PHE A CA 1
ATOM 705 C C . PHE A 1 87 ? 3.732 11.203 0.143 1 91.94 87 PHE A C 1
ATOM 707 O O . PHE A 1 87 ? 3.477 12.234 0.771 1 91.94 87 PHE A O 1
ATOM 714 N N . LEU A 1 88 ? 4.957 10.75 -0.066 1 89.94 88 LEU A N 1
ATOM 715 C CA . LEU A 1 88 ? 6.102 11.469 0.481 1 89.94 88 LEU A CA 1
ATOM 716 C C . LEU A 1 88 ? 6.16 12.891 -0.066 1 89.94 88 LEU A C 1
ATOM 718 O O . LEU A 1 88 ? 6.359 13.844 0.691 1 89.94 88 LEU A O 1
ATOM 722 N N . PHE A 1 89 ? 5.992 13.039 -1.295 1 91.81 89 PHE A N 1
ATOM 723 C CA . PHE A 1 89 ? 6.059 14.344 -1.943 1 91.81 89 PHE A CA 1
ATOM 724 C C . PHE A 1 89 ? 4.988 15.273 -1.395 1 91.81 89 PHE A C 1
ATOM 726 O O . PHE A 1 89 ? 5.23 16.469 -1.217 1 91.81 89 PHE A O 1
ATOM 733 N N . SER A 1 90 ? 3.807 14.766 -1.145 1 92.81 90 SER A N 1
ATOM 734 C CA . SER A 1 90 ? 2.734 15.586 -0.583 1 92.81 90 SER A CA 1
ATOM 735 C C . SER A 1 90 ? 3.127 16.156 0.774 1 92.81 90 SER A C 1
ATOM 737 O O . SER A 1 90 ? 2.73 17.266 1.122 1 92.81 90 SER A O 1
ATOM 739 N N . LYS A 1 91 ? 3.939 15.383 1.545 1 92.56 91 LYS A N 1
ATOM 740 C CA . LYS A 1 91 ? 4.387 15.859 2.85 1 92.56 91 LYS A CA 1
ATOM 741 C C . LYS A 1 91 ? 5.281 17.094 2.709 1 92.56 91 LYS A C 1
ATOM 743 O O . LYS A 1 91 ? 5.262 17.984 3.564 1 92.56 91 LYS A O 1
ATOM 748 N N . PHE A 1 92 ? 6.035 17.188 1.669 1 92.25 92 PHE A N 1
ATOM 749 C CA . PHE A 1 92 ? 6.887 18.359 1.453 1 92.25 92 PHE A CA 1
ATOM 750 C C . PHE A 1 92 ? 6.059 19.547 0.984 1 92.25 92 PHE A C 1
ATOM 752 O O . PHE A 1 92 ? 6.348 20.688 1.35 1 92.25 92 PHE A O 1
ATOM 759 N N . ILE A 1 93 ? 5.035 19.344 0.231 1 92.19 93 ILE A N 1
ATOM 760 C CA . ILE A 1 93 ? 4.125 20.406 -0.161 1 92.19 93 ILE A CA 1
ATOM 761 C C . ILE A 1 93 ? 3.422 20.969 1.075 1 92.19 93 ILE A C 1
ATOM 763 O O . ILE A 1 93 ? 3.223 22.172 1.191 1 92.19 93 ILE A O 1
ATOM 767 N N . GLU A 1 94 ? 3.139 20.141 2.033 1 94.88 94 GLU A N 1
ATOM 768 C CA . GLU A 1 94 ? 2.363 20.5 3.217 1 94.88 94 GLU A CA 1
ATOM 769 C C . GLU A 1 94 ? 3.18 21.359 4.168 1 94.88 94 GLU A C 1
ATOM 771 O O . GLU A 1 94 ? 2.635 21.938 5.113 1 94.88 94 GLU A O 1
ATOM 776 N N . LEU A 1 95 ? 4.473 21.469 3.904 1 94.38 95 LEU A N 1
ATOM 777 C CA . LEU A 1 95 ? 5.266 22.438 4.668 1 94.38 95 LEU A CA 1
ATOM 778 C C . LEU A 1 95 ? 4.742 23.844 4.465 1 94.38 95 LEU A C 1
ATOM 780 O O . LEU A 1 95 ? 4.914 24.703 5.332 1 94.38 95 LEU A O 1
ATOM 784 N N . MET A 1 96 ? 4.078 24.031 3.42 1 92.44 96 MET A N 1
ATOM 785 C CA . MET A 1 96 ? 3.518 25.328 3.086 1 92.44 96 MET A CA 1
ATOM 786 C C . MET A 1 96 ? 2.469 25.75 4.109 1 92.44 96 MET A C 1
ATOM 788 O O . MET A 1 96 ? 2.229 26.953 4.305 1 92.44 96 MET A O 1
ATOM 792 N N . ASP A 1 97 ? 1.813 24.828 4.824 1 94.06 97 ASP A N 1
ATOM 793 C CA . ASP A 1 97 ? 0.853 25.156 5.875 1 94.06 97 ASP A CA 1
ATOM 794 C C . ASP A 1 97 ? 1.443 26.156 6.871 1 94.06 97 ASP A C 1
ATOM 796 O O . ASP A 1 97 ? 0.827 27.172 7.176 1 94.06 97 ASP A O 1
ATOM 800 N N . THR A 1 98 ? 2.645 25.844 7.289 1 93.81 98 THR A N 1
ATOM 801 C CA . THR A 1 98 ? 3.285 26.656 8.312 1 93.81 98 THR A CA 1
ATOM 802 C C . THR A 1 98 ? 3.682 28.016 7.75 1 93.81 98 THR A C 1
ATOM 804 O O . THR A 1 98 ? 3.6 29.031 8.445 1 93.81 98 THR A O 1
ATOM 807 N N . VAL A 1 99 ? 4.078 28.016 6.539 1 91.56 99 VAL A N 1
ATOM 808 C CA . VAL A 1 99 ? 4.438 29.281 5.887 1 91.56 99 VAL A CA 1
ATOM 809 C C . VAL A 1 99 ? 3.213 30.188 5.812 1 91.56 99 VAL A C 1
ATOM 811 O O . VAL A 1 99 ? 3.305 31.391 6.094 1 91.56 99 VAL A O 1
ATOM 814 N N . ILE A 1 100 ? 2.123 29.609 5.484 1 92.25 100 ILE A N 1
ATOM 815 C CA . ILE A 1 100 ? 0.878 30.359 5.398 1 92.25 100 ILE A CA 1
ATOM 816 C C . ILE A 1 100 ? 0.519 30.922 6.777 1 92.25 100 ILE A C 1
ATOM 818 O O . ILE A 1 100 ? 0.103 32.062 6.898 1 92.25 100 ILE A O 1
ATOM 822 N N . PHE A 1 101 ? 0.669 30.125 7.852 1 93.38 101 PHE A N 1
ATOM 823 C CA . PHE A 1 101 ? 0.402 30.594 9.211 1 93.38 101 PHE A CA 1
ATOM 824 C C . PHE A 1 101 ? 1.236 31.812 9.539 1 93.38 101 PHE A C 1
ATOM 826 O O . PHE A 1 101 ? 0.72 32.812 10.086 1 93.38 101 PHE A O 1
ATOM 833 N N . ILE A 1 102 ? 2.461 31.797 9.203 1 92.88 102 ILE A N 1
ATOM 834 C CA . ILE A 1 102 ? 3.389 32.875 9.539 1 92.88 102 ILE A CA 1
ATOM 835 C C . ILE A 1 102 ? 3.037 34.125 8.75 1 92.88 102 ILE A C 1
ATOM 837 O O . ILE A 1 102 ? 2.979 35.219 9.312 1 92.88 102 ILE A O 1
ATOM 841 N N . LEU A 1 103 ? 2.734 33.969 7.484 1 92 103 LEU A N 1
ATOM 842 C CA . LEU A 1 103 ? 2.426 35.125 6.633 1 92 103 LEU A CA 1
ATOM 843 C C . LEU A 1 103 ? 1.113 35.781 7.051 1 92 103 LEU A C 1
ATOM 845 O O . LEU A 1 103 ? 0.941 36.969 6.902 1 92 103 LEU A O 1
ATOM 849 N N . ARG A 1 104 ? 0.27 35 7.633 1 93 104 ARG A N 1
ATOM 850 C CA . ARG A 1 104 ? -1.018 35.5 8.086 1 93 104 ARG A CA 1
ATOM 851 C C . ARG A 1 104 ? -0.948 35.938 9.547 1 93 104 ARG A C 1
ATOM 853 O O . ARG A 1 104 ? -1.962 36.312 10.141 1 93 104 ARG A O 1
ATOM 860 N N . LYS A 1 105 ? 0.199 35.812 10.148 1 93.38 105 LYS A N 1
ATOM 861 C CA . LYS A 1 105 ? 0.463 36.188 11.531 1 93.38 105 LYS A CA 1
ATOM 862 C C . LYS A 1 105 ? -0.462 35.438 12.484 1 93.38 105 LYS A C 1
ATOM 864 O O . LYS A 1 105 ? -1.036 36.031 13.398 1 93.38 105 LYS A O 1
ATOM 869 N N . LYS A 1 106 ? -0.7 34.188 12.094 1 90.31 106 LYS A N 1
ATOM 870 C CA . LYS A 1 106 ? -1.384 33.25 12.992 1 90.31 106 LYS A CA 1
ATOM 871 C C . LYS A 1 106 ? -0.385 32.5 13.852 1 90.31 106 LYS A C 1
ATOM 873 O O . LYS A 1 106 ? -0.327 31.266 13.797 1 90.31 106 LYS A O 1
ATOM 878 N N . ASP A 1 107 ? 0.307 33.156 14.641 1 87.12 107 ASP A N 1
ATOM 879 C CA . ASP A 1 107 ? 1.426 32.625 15.414 1 87.12 107 ASP A CA 1
ATOM 880 C C . ASP A 1 107 ? 0.952 31.594 16.422 1 87.12 107 ASP A C 1
ATOM 882 O O . ASP A 1 107 ? 1.695 30.688 16.781 1 87.12 107 ASP A O 1
ATOM 886 N N . GLY A 1 108 ? -0.244 31.719 16.844 1 84.31 108 GLY A N 1
ATOM 887 C CA . GLY A 1 108 ? -0.784 30.766 17.797 1 84.31 108 GLY A CA 1
ATOM 888 C C . GLY A 1 108 ? -0.888 29.359 17.234 1 84.31 108 GLY A C 1
ATOM 889 O O . GLY A 1 108 ? -0.888 28.375 17.969 1 84.31 108 GLY A O 1
ATOM 890 N N . GLN A 1 109 ? -0.948 29.312 15.93 1 84.88 109 GLN A N 1
ATOM 891 C CA . GLN A 1 109 ? -1.079 28.016 15.266 1 84.88 109 GLN A CA 1
ATOM 892 C C . GLN A 1 109 ? 0.284 27.359 15.062 1 84.88 109 GLN A C 1
ATOM 894 O O . GLN A 1 109 ? 0.368 26.172 14.773 1 84.88 109 GLN A O 1
ATOM 899 N N . VAL A 1 110 ? 1.298 28.156 15.133 1 89.75 110 VAL A N 1
ATOM 900 C CA . VAL A 1 110 ? 2.648 27.641 14.961 1 89.75 110 VAL A CA 1
ATOM 901 C C . VAL A 1 110 ? 3.166 27.094 16.281 1 89.75 110 VAL A C 1
ATOM 903 O O . VAL A 1 110 ? 4.113 27.625 16.859 1 89.75 110 VAL A O 1
ATOM 906 N N . THR A 1 111 ? 2.617 25.984 16.719 1 85.38 111 THR A N 1
ATOM 907 C CA . THR A 1 111 ? 2.973 25.328 17.984 1 85.38 111 THR A CA 1
ATOM 908 C C . THR A 1 111 ? 4.152 24.391 17.781 1 85.38 111 THR A C 1
ATOM 910 O O . THR A 1 111 ? 4.523 24.078 16.656 1 85.38 111 THR A O 1
ATOM 913 N N . PHE A 1 112 ? 4.699 24.031 18.891 1 84.94 112 PHE A N 1
ATOM 914 C CA . PHE A 1 112 ? 5.766 23.031 18.859 1 84.94 112 PHE A CA 1
ATOM 915 C C . PHE A 1 112 ? 5.297 21.75 18.156 1 84.94 112 PHE A C 1
ATOM 917 O O . PHE A 1 112 ? 6.012 21.188 17.328 1 84.94 112 PHE A O 1
ATOM 924 N N . LEU A 1 113 ? 4.078 21.375 18.5 1 80.81 113 LEU A N 1
ATOM 925 C CA . LEU A 1 113 ? 3.51 20.156 17.906 1 80.81 113 LEU A CA 1
ATOM 926 C C . LEU A 1 113 ? 3.469 20.25 16.391 1 80.81 113 LEU A C 1
ATOM 928 O O . LEU A 1 113 ? 3.871 19.312 15.695 1 80.81 113 LEU A O 1
ATOM 932 N N . HIS A 1 114 ? 3.02 21.375 15.945 1 88.31 114 HIS A N 1
ATOM 933 C CA . HIS A 1 114 ? 2.855 21.562 14.508 1 88.31 114 HIS A CA 1
ATOM 934 C C . HIS A 1 114 ? 4.199 21.531 13.789 1 88.31 114 HIS A C 1
ATOM 936 O O . HIS A 1 114 ? 4.375 20.781 12.82 1 88.31 114 HIS A O 1
ATOM 942 N N . VAL A 1 115 ? 5.18 22.281 14.344 1 89.69 115 VAL A N 1
ATOM 943 C CA . VAL A 1 115 ? 6.488 22.391 13.703 1 89.69 115 VAL A CA 1
ATOM 944 C C . VAL A 1 115 ? 7.223 21.047 13.797 1 89.69 115 VAL A C 1
ATOM 946 O O . VAL A 1 115 ? 7.84 20.609 12.828 1 89.69 115 VAL A O 1
ATOM 949 N N . PHE A 1 116 ? 7.152 20.469 14.922 1 86.75 116 PHE A N 1
ATOM 950 C CA . PHE A 1 116 ? 7.77 19.172 15.125 1 86.75 116 PHE A CA 1
ATOM 951 C C . PHE A 1 116 ? 7.199 18.141 14.148 1 86.75 116 PHE A C 1
ATOM 953 O O . PHE A 1 116 ? 7.949 17.422 13.484 1 86.75 116 PHE A O 1
ATOM 960 N N . HIS A 1 117 ? 5.914 18.062 14.031 1 87.31 117 HIS A N 1
ATOM 961 C CA . HIS A 1 117 ? 5.223 17.125 13.148 1 87.31 117 HIS A CA 1
ATOM 962 C C . HIS A 1 117 ? 5.617 17.344 11.695 1 87.31 117 HIS A C 1
ATOM 964 O O . HIS A 1 117 ? 5.953 16.391 10.984 1 87.31 117 HIS A O 1
ATOM 970 N N . HIS A 1 118 ? 5.652 18.609 11.211 1 91.56 118 HIS A N 1
ATOM 971 C CA . HIS A 1 118 ? 5.91 18.906 9.812 1 91.56 118 HIS A CA 1
ATOM 972 C C . HIS A 1 118 ? 7.395 18.766 9.477 1 91.56 118 HIS A C 1
ATOM 974 O O . HIS A 1 118 ? 7.77 18.703 8.305 1 91.56 118 HIS A O 1
ATOM 980 N N . SER A 1 119 ? 8.227 18.625 10.461 1 89.44 119 SER A N 1
ATOM 981 C CA . SER A 1 119 ? 9.648 18.422 10.227 1 89.44 119 SER A CA 1
ATOM 982 C C . SER A 1 119 ? 10.008 16.953 10.258 1 89.44 119 SER A C 1
ATOM 984 O O . SER A 1 119 ? 10.672 16.438 9.344 1 89.44 119 SER A O 1
ATOM 986 N N . VAL A 1 120 ? 9.531 16.25 11.195 1 85.38 120 VAL A N 1
ATOM 987 C CA . VAL A 1 120 ? 9.977 14.883 11.469 1 85.38 120 VAL A CA 1
ATOM 988 C C . VAL A 1 120 ? 9.25 13.906 10.547 1 85.38 120 VAL A C 1
ATOM 990 O O . VAL A 1 120 ? 9.82 12.898 10.125 1 85.38 120 VAL A O 1
ATOM 993 N N . LEU A 1 121 ? 7.98 14.219 10.273 1 85.94 121 LEU A N 1
ATOM 994 C CA . LEU A 1 121 ? 7.199 13.289 9.469 1 85.94 121 LEU A CA 1
ATOM 995 C C . LEU A 1 121 ? 7.816 13.109 8.086 1 85.94 121 LEU A C 1
ATOM 997 O O . LEU A 1 121 ? 8.078 11.977 7.66 1 85.94 121 LEU A O 1
ATOM 1001 N N . PRO A 1 122 ? 8.094 14.18 7.305 1 89.56 122 PRO A N 1
ATOM 1002 C CA . PRO A 1 122 ? 8.703 13.969 5.992 1 89.56 122 PRO A CA 1
ATOM 1003 C C . PRO A 1 122 ? 10.086 13.328 6.078 1 89.56 122 PRO A C 1
ATOM 1005 O O . PRO A 1 122 ? 10.461 12.539 5.211 1 89.56 122 PRO A O 1
ATOM 1008 N N . TRP A 1 123 ? 10.82 13.68 7.102 1 86.62 123 TRP A N 1
ATOM 1009 C CA . TRP A 1 123 ? 12.148 13.094 7.27 1 86.62 123 TRP A CA 1
ATOM 1010 C C . TRP A 1 123 ? 12.055 11.586 7.469 1 86.62 123 TRP A C 1
ATOM 1012 O O . TRP A 1 123 ? 12.781 10.828 6.832 1 86.62 123 TRP A O 1
ATOM 1022 N N . SER A 1 124 ? 11.203 11.148 8.336 1 82.56 124 SER A N 1
ATOM 1023 C CA . SER A 1 124 ? 11.039 9.727 8.617 1 82.56 124 SER A CA 1
ATOM 1024 C C . SER A 1 124 ? 10.477 8.984 7.41 1 82.56 124 SER A C 1
ATOM 1026 O O . SER A 1 124 ? 10.93 7.879 7.09 1 82.56 124 SER A O 1
ATOM 1028 N N . TRP A 1 125 ? 9.516 9.586 6.746 1 84.56 125 TRP A N 1
ATOM 1029 C CA . TRP A 1 125 ? 8.906 8.938 5.586 1 84.56 125 TRP A CA 1
ATOM 1030 C C . TRP A 1 125 ? 9.906 8.82 4.441 1 84.56 125 TRP A C 1
ATOM 1032 O O . TRP A 1 125 ? 9.852 7.871 3.658 1 84.56 125 TRP A O 1
ATOM 1042 N N . TRP A 1 126 ? 10.781 9.812 4.297 1 86.62 126 TRP A N 1
ATOM 1043 C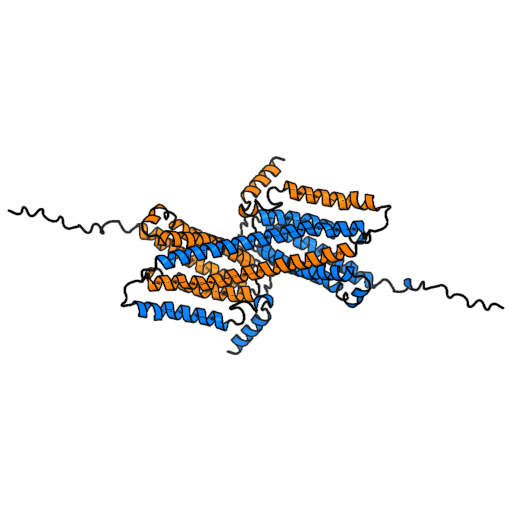 CA . TRP A 1 126 ? 11.805 9.703 3.266 1 86.62 126 TRP A CA 1
ATOM 1044 C C . TRP A 1 126 ? 12.602 8.414 3.434 1 86.62 126 TRP A C 1
ATOM 1046 O O . TRP A 1 126 ? 12.797 7.664 2.475 1 86.62 126 TRP A O 1
ATOM 1056 N N . TRP A 1 127 ? 13.039 8.125 4.609 1 79.88 127 TRP A N 1
ATOM 1057 C CA . TRP A 1 127 ? 13.812 6.918 4.875 1 79.88 127 TRP A CA 1
ATOM 1058 C C . TRP A 1 127 ? 12.969 5.668 4.648 1 79.88 127 TRP A C 1
ATOM 1060 O O . TRP A 1 127 ? 13.453 4.672 4.113 1 79.88 127 TRP A O 1
ATOM 1070 N N . GLY A 1 128 ? 11.742 5.73 5.117 1 78.25 128 GLY A N 1
ATOM 1071 C CA . GLY A 1 128 ? 10.844 4.609 4.902 1 78.25 128 GLY A CA 1
ATOM 1072 C C . GLY A 1 128 ? 10.641 4.277 3.436 1 78.25 128 GLY A C 1
ATOM 1073 O O . GLY A 1 128 ? 10.727 3.111 3.039 1 78.25 128 GLY A O 1
ATOM 1074 N N . VAL A 1 129 ? 10.375 5.297 2.639 1 81.38 129 VAL A N 1
ATOM 1075 C CA . VAL A 1 129 ? 10.125 5.113 1.214 1 81.38 129 VAL A CA 1
ATOM 1076 C C . VAL A 1 129 ? 11.414 4.699 0.507 1 81.38 129 VAL A C 1
ATOM 1078 O O . VAL A 1 129 ? 11.383 3.9 -0.431 1 81.38 129 VAL A O 1
ATOM 1081 N N . LYS A 1 130 ? 12.547 5.238 0.98 1 80.94 130 LYS A N 1
ATOM 1082 C CA . LYS A 1 130 ? 13.836 4.914 0.378 1 80.94 130 LYS A CA 1
ATOM 1083 C C . LYS A 1 130 ? 14.164 3.436 0.552 1 80.94 130 LYS A C 1
ATOM 1085 O O . LYS A 1 130 ? 14.727 2.809 -0.35 1 80.94 130 LYS A O 1
ATOM 1090 N N . ILE A 1 131 ? 13.773 2.852 1.666 1 72.81 131 ILE A N 1
ATOM 1091 C CA . ILE A 1 131 ? 14.188 1.494 2.002 1 72.81 131 ILE A CA 1
ATOM 1092 C C . ILE A 1 131 ? 13.062 0.514 1.66 1 72.81 131 ILE A C 1
ATOM 1094 O O . ILE A 1 131 ? 13.328 -0.593 1.183 1 72.81 131 ILE A O 1
ATOM 1098 N N . ALA A 1 132 ? 11.805 0.9 1.925 1 69.5 132 ALA A N 1
ATOM 1099 C CA . ALA A 1 132 ? 10.695 -0.037 1.759 1 69.5 132 ALA A CA 1
ATOM 1100 C C . ALA A 1 132 ? 9.453 0.67 1.226 1 69.5 132 ALA A C 1
ATOM 1102 O O . ALA A 1 132 ? 8.445 0.769 1.921 1 69.5 132 ALA A O 1
ATOM 1103 N N . PRO A 1 133 ? 9.594 1.058 -0.061 1 68.81 133 PRO A N 1
ATOM 1104 C CA . PRO A 1 133 ? 8.398 1.685 -0.626 1 68.81 133 PRO A CA 1
ATOM 1105 C C . PRO A 1 133 ? 7.23 0.709 -0.765 1 68.81 133 PRO A C 1
ATOM 1107 O O . PRO A 1 133 ? 7.422 -0.425 -1.213 1 68.81 133 PRO A O 1
ATOM 1110 N N . GLY A 1 134 ? 5.988 1.062 -0.266 1 60.72 134 GLY A N 1
ATOM 1111 C CA . GLY A 1 134 ? 4.801 0.236 -0.42 1 60.72 134 GLY A CA 1
ATOM 1112 C C . GLY A 1 134 ? 4.656 -0.812 0.668 1 60.72 134 GLY A C 1
ATOM 1113 O O . GLY A 1 134 ? 3.803 -1.696 0.577 1 60.72 134 GLY A O 1
ATOM 1114 N N . GLY A 1 135 ? 5.52 -0.834 1.619 1 59.19 135 GLY A N 1
ATOM 1115 C CA . GLY A 1 135 ? 5.445 -1.818 2.688 1 59.19 135 GLY A CA 1
ATOM 1116 C C . GLY A 1 135 ? 4.445 -1.45 3.768 1 59.19 135 GLY A C 1
ATOM 1117 O O . GLY A 1 135 ? 3.303 -1.091 3.467 1 59.19 135 GLY A O 1
ATOM 1118 N N . MET A 1 136 ? 4.812 -1.605 4.906 1 59.12 136 MET A N 1
ATOM 1119 C CA . MET A 1 136 ? 3.994 -1.403 6.102 1 59.12 136 MET A CA 1
ATOM 1120 C C . MET A 1 136 ? 3.502 0.038 6.184 1 59.12 136 MET A C 1
ATOM 1122 O O . MET A 1 136 ? 2.434 0.301 6.738 1 59.12 136 MET A O 1
ATOM 1126 N N . GLY A 1 137 ? 4.137 0.778 5.441 1 65.88 137 GLY A N 1
ATOM 1127 C CA . GLY A 1 137 ? 3.779 2.186 5.512 1 65.88 137 GLY A CA 1
ATOM 1128 C C . GLY A 1 137 ? 2.561 2.535 4.68 1 65.88 137 GLY A C 1
ATOM 1129 O O . GLY A 1 137 ? 1.956 3.592 4.867 1 65.88 137 GLY A O 1
ATOM 1130 N N . SER A 1 138 ? 2.131 1.574 3.889 1 72.88 138 SER A N 1
ATOM 1131 C CA . SER A 1 138 ? 1.025 1.885 2.988 1 72.88 138 SER A CA 1
ATOM 1132 C C . SER A 1 138 ? -0.275 2.086 3.76 1 72.88 138 SER A C 1
ATOM 1134 O O . SER A 1 138 ? -1.104 2.918 3.387 1 72.88 138 SER A O 1
ATOM 1136 N N . PHE A 1 139 ? -0.354 1.328 4.797 1 74.62 139 PHE A N 1
ATOM 1137 C CA . PHE A 1 139 ? -1.548 1.496 5.617 1 74.62 139 PHE A CA 1
ATOM 1138 C C . PHE A 1 139 ? -1.593 2.891 6.23 1 74.62 139 PHE A C 1
ATOM 1140 O O . PHE A 1 139 ? -2.623 3.564 6.176 1 74.62 139 PHE A O 1
ATOM 1147 N N . HIS A 1 140 ? -0.47 3.225 6.805 1 77.38 140 HIS A N 1
ATOM 1148 C CA . HIS A 1 140 ? -0.369 4.566 7.371 1 77.38 140 HIS A CA 1
ATOM 1149 C C . HIS A 1 140 ? -0.658 5.633 6.32 1 77.38 140 HIS A C 1
ATOM 1151 O O . HIS A 1 140 ? -1.416 6.57 6.578 1 77.38 140 HIS A O 1
ATOM 1157 N N . ALA A 1 141 ? -0.096 5.477 5.164 1 84.06 141 ALA A N 1
ATOM 1158 C CA . ALA A 1 141 ? -0.264 6.453 4.09 1 84.06 141 ALA A CA 1
ATOM 1159 C C . ALA A 1 141 ? -1.727 6.559 3.668 1 84.06 141 ALA A C 1
ATOM 1161 O O . ALA A 1 141 ? -2.223 7.652 3.391 1 84.06 141 ALA A O 1
ATOM 1162 N N . MET A 1 142 ? -2.387 5.477 3.656 1 82.94 142 MET A N 1
ATOM 1163 C CA . MET A 1 142 ? -3.793 5.453 3.264 1 82.94 142 MET A CA 1
ATOM 1164 C C . MET A 1 142 ? -4.66 6.184 4.285 1 82.94 142 MET A C 1
ATOM 1166 O O . MET A 1 142 ? -5.461 7.043 3.922 1 82.94 142 MET A O 1
ATOM 1170 N N . ILE A 1 143 ? -4.48 5.875 5.523 1 82.44 143 ILE A N 1
ATOM 1171 C CA . ILE A 1 143 ? -5.27 6.488 6.586 1 82.44 143 ILE A CA 1
ATOM 1172 C C . ILE A 1 143 ? -4.98 7.984 6.648 1 82.44 143 ILE A C 1
ATOM 1174 O O . ILE A 1 143 ? -5.902 8.805 6.711 1 82.44 143 ILE A O 1
ATOM 1178 N N . ASN A 1 144 ? -3.693 8.289 6.613 1 89.06 144 ASN A N 1
ATOM 1179 C CA . ASN A 1 144 ? -3.295 9.695 6.668 1 89.06 144 ASN A CA 1
ATOM 1180 C C . ASN A 1 144 ? -3.877 10.484 5.5 1 89.06 144 ASN A C 1
ATOM 1182 O O . ASN A 1 144 ? -4.398 11.586 5.691 1 89.06 144 ASN A O 1
ATOM 1186 N N . SER A 1 145 ? -3.812 9.969 4.312 1 90.5 145 SER A N 1
ATOM 1187 C CA . SER A 1 145 ? -4.344 10.664 3.143 1 90.5 145 SER A CA 1
ATOM 1188 C C . SER A 1 145 ? -5.855 10.852 3.25 1 90.5 145 SER A C 1
ATOM 1190 O O . SER A 1 145 ? -6.387 11.883 2.84 1 90.5 145 SER A O 1
ATOM 1192 N N . SER A 1 146 ? -6.555 9.891 3.818 1 86.88 146 SER A N 1
ATOM 1193 C CA . SER A 1 146 ? -7.992 10.016 4.043 1 86.88 146 SER A CA 1
ATOM 1194 C C . SER A 1 146 ? -8.305 11.141 5.02 1 86.88 146 SER A C 1
ATOM 1196 O O . SER A 1 146 ? -9.203 11.945 4.781 1 86.88 146 SER A O 1
ATOM 1198 N N . VAL A 1 147 ? -7.543 11.172 6.074 1 89.19 147 VAL A N 1
ATOM 1199 C CA . VAL A 1 147 ? -7.711 12.227 7.062 1 89.19 147 VAL A CA 1
ATOM 1200 C C . VAL A 1 147 ? -7.402 13.586 6.43 1 89.19 147 VAL A C 1
ATOM 1202 O O . VAL A 1 147 ? -8.086 14.578 6.703 1 89.19 147 VAL A O 1
ATOM 1205 N N . HIS A 1 148 ? -6.391 13.617 5.566 1 93 148 HIS A N 1
ATOM 1206 C CA . HIS A 1 148 ? -5.988 14.867 4.938 1 93 148 HIS A CA 1
ATOM 1207 C C . HIS A 1 148 ? -7.043 15.352 3.947 1 93 148 HIS A C 1
ATOM 1209 O O . HIS A 1 148 ? -7.203 16.562 3.74 1 93 148 HIS A O 1
ATOM 1215 N N . VAL A 1 149 ? -7.781 14.477 3.338 1 88.38 149 VAL A N 1
ATOM 1216 C CA . VAL A 1 149 ? -8.914 14.883 2.514 1 88.38 149 VAL A CA 1
ATOM 1217 C C . VAL A 1 149 ? -9.898 15.703 3.35 1 88.38 149 VAL A C 1
ATOM 1219 O O . VAL A 1 149 ? -10.328 16.781 2.938 1 88.38 149 VAL A O 1
ATOM 1222 N N . ILE A 1 150 ? -10.172 15.18 4.559 1 88.44 150 ILE A N 1
ATOM 1223 C CA . ILE A 1 150 ? -11.141 15.82 5.445 1 88.44 150 ILE A CA 1
ATOM 1224 C C . ILE A 1 150 ? -10.562 17.125 5.977 1 88.44 150 ILE A C 1
ATOM 1226 O O . ILE A 1 150 ? -11.227 18.172 5.945 1 88.44 150 ILE A O 1
ATOM 1230 N N . MET A 1 151 ? -9.344 17.109 6.395 1 91.88 151 MET A N 1
ATOM 1231 C CA . MET A 1 151 ? -8.711 18.266 7.012 1 91.88 151 MET A CA 1
ATOM 1232 C C . MET A 1 151 ? -8.578 19.406 6.012 1 91.88 151 MET A C 1
ATOM 1234 O O . MET A 1 151 ? -8.969 20.531 6.301 1 91.88 151 MET A O 1
ATOM 1238 N N . TYR A 1 152 ? -8.086 19.156 4.848 1 92.56 152 TYR A N 1
ATOM 1239 C CA . TYR A 1 152 ? -7.863 20.219 3.871 1 92.56 152 TYR A CA 1
ATOM 1240 C C . TYR A 1 152 ? -9.18 20.688 3.273 1 92.56 152 TYR A C 1
ATOM 1242 O O . TYR A 1 152 ? -9.289 21.844 2.83 1 92.56 152 TYR A O 1
ATOM 1250 N N . LEU A 1 153 ? -10.148 19.766 3.266 1 89.38 153 LEU A N 1
ATOM 1251 C CA . LEU A 1 153 ? -11.477 20.234 2.879 1 89.38 153 LEU A CA 1
ATOM 1252 C C . LEU A 1 153 ? -11.992 21.281 3.857 1 89.38 153 LEU A C 1
ATOM 1254 O O . LEU A 1 153 ? -12.531 22.312 3.441 1 89.38 153 LEU A O 1
ATOM 1258 N N . TYR A 1 154 ? -11.812 20.984 5.148 1 89.75 154 TYR A N 1
ATOM 1259 C CA . TYR A 1 154 ? -12.227 21.922 6.172 1 89.75 154 TYR A CA 1
ATOM 1260 C C . TYR A 1 154 ? -11.523 23.266 5.984 1 89.75 154 TYR A C 1
ATOM 1262 O O . TYR A 1 154 ? -12.172 24.328 5.984 1 89.75 154 TYR A O 1
ATOM 1270 N N . TYR A 1 155 ? -10.258 23.297 5.812 1 90.5 155 TYR A N 1
ATOM 1271 C CA . TYR A 1 155 ? -9.492 24.531 5.703 1 90.5 155 TYR A CA 1
ATOM 1272 C C . TYR A 1 155 ? -9.805 25.25 4.391 1 90.5 155 TYR A C 1
ATOM 1274 O O . TYR A 1 155 ? -9.797 26.484 4.336 1 90.5 155 TYR A O 1
ATOM 1282 N N . GLY A 1 156 ? -10.047 24.469 3.348 1 88.62 156 GLY A N 1
ATOM 1283 C CA . GLY A 1 156 ? -10.484 25.062 2.102 1 88.62 156 GLY A CA 1
ATOM 1284 C C . GLY A 1 156 ? -11.812 25.797 2.221 1 88.62 156 GLY A C 1
ATOM 1285 O O . GLY A 1 156 ? -11.945 26.938 1.764 1 88.62 156 GLY A O 1
ATOM 1286 N N . LEU A 1 157 ? -12.727 25.141 2.875 1 85.75 157 LEU A N 1
ATOM 1287 C CA . LEU A 1 157 ? -14.031 25.75 3.104 1 85.75 157 LEU A CA 1
ATOM 1288 C C . LEU A 1 157 ? -13.914 26.953 4.031 1 85.75 157 LEU A C 1
ATOM 1290 O O . LEU A 1 157 ? -14.57 27.984 3.811 1 85.75 157 LEU A O 1
ATOM 1294 N N . SER A 1 158 ? -13.07 26.844 5.039 1 88.75 158 SER A N 1
ATOM 1295 C CA . SER A 1 158 ? -12.867 27.938 5.988 1 88.75 158 SER A CA 1
ATOM 1296 C C . SER A 1 158 ? -12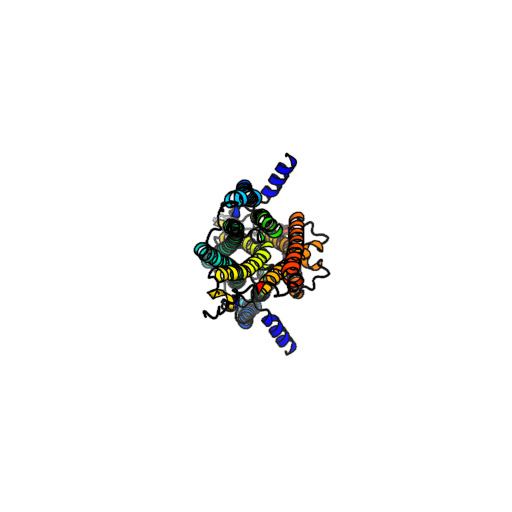.281 29.172 5.309 1 88.75 158 SER A C 1
ATOM 1298 O O . SER A 1 158 ? -12.523 30.297 5.734 1 88.75 158 SER A O 1
ATOM 1300 N N . ALA A 1 159 ? -11.57 28.953 4.227 1 87.19 159 ALA A N 1
ATOM 1301 C CA . ALA A 1 159 ? -10.891 30.047 3.537 1 87.19 159 ALA A CA 1
ATOM 1302 C C . ALA A 1 159 ? -11.883 30.922 2.785 1 87.19 159 ALA A C 1
ATOM 1304 O O . ALA A 1 159 ? -11.555 32.031 2.385 1 87.19 159 ALA A O 1
ATOM 1305 N N . PHE A 1 160 ? -13.125 30.469 2.658 1 83.94 160 PHE A N 1
ATOM 1306 C CA . PHE A 1 160 ? -14.148 31.266 1.987 1 83.94 160 PHE A CA 1
ATOM 1307 C C . PHE A 1 160 ? -14.672 32.344 2.906 1 83.94 160 PHE A C 1
ATOM 1309 O O . PHE A 1 160 ? -15.391 33.25 2.463 1 83.94 160 PHE A O 1
ATOM 1316 N N . GLY A 1 161 ? -14.266 32.344 4.172 1 83.75 161 GLY A N 1
ATOM 1317 C CA . GLY A 1 161 ? -14.664 33.406 5.082 1 83.75 161 GLY A CA 1
ATOM 1318 C C . GLY A 1 161 ? -15.984 33.125 5.785 1 83.75 1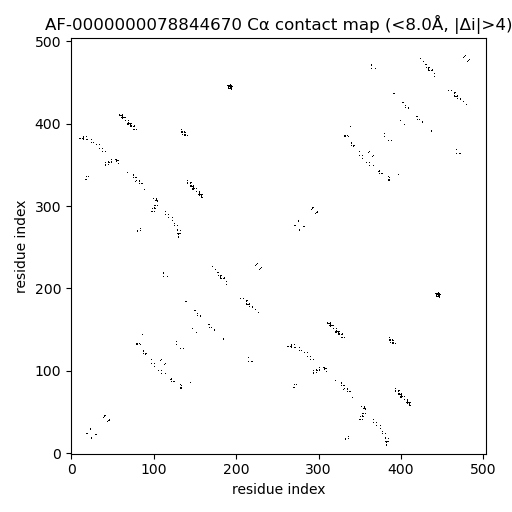61 GLY A C 1
ATOM 1319 O O . GLY A 1 161 ? -16.375 31.969 5.949 1 83.75 161 GLY A O 1
ATOM 1320 N N . PRO A 1 162 ? -16.656 34.156 6.203 1 84.94 162 PRO A N 1
ATOM 1321 C CA . PRO A 1 162 ? -17.844 34.031 7.035 1 84.94 162 PRO A CA 1
ATOM 1322 C C . PRO A 1 162 ? -18.984 33.312 6.324 1 84.94 162 PRO A C 1
ATOM 1324 O O . PRO A 1 162 ? -19.828 32.688 6.977 1 84.94 162 PRO A O 1
ATOM 1327 N N . VAL A 1 163 ? -18.984 33.25 5.059 1 84.44 163 VAL A N 1
ATOM 1328 C CA . VAL A 1 163 ? -20.062 32.594 4.309 1 84.44 163 VAL A CA 1
ATOM 1329 C C . VAL A 1 163 ? -20 31.094 4.543 1 84.44 163 VAL A C 1
ATOM 1331 O O . VAL A 1 163 ? -21.031 30.422 4.484 1 84.44 163 VAL A O 1
ATOM 1334 N N . ALA A 1 164 ? -18.812 30.641 4.875 1 84.56 164 ALA A N 1
ATOM 1335 C CA . ALA A 1 164 ? -18.641 29.203 5.02 1 84.56 164 ALA A CA 1
ATOM 1336 C C . ALA A 1 164 ? -18.891 28.75 6.457 1 84.56 164 ALA A C 1
ATOM 1338 O O . ALA A 1 164 ? -18.969 27.562 6.746 1 84.56 164 ALA A O 1
ATOM 1339 N N . GLN A 1 165 ? -19.188 29.656 7.367 1 84.62 165 GLN A N 1
ATOM 1340 C CA . GLN A 1 165 ? -19.234 29.391 8.797 1 84.62 165 GLN A CA 1
ATOM 1341 C C . GLN A 1 165 ? -20.312 28.359 9.141 1 84.62 165 GLN A C 1
ATOM 1343 O O . GLN A 1 165 ? -20.078 27.453 9.945 1 84.62 165 GLN A O 1
ATOM 1348 N N . PRO A 1 166 ? -21.484 28.469 8.484 1 81.94 166 PRO A N 1
ATOM 1349 C CA . PRO A 1 166 ? -22.516 27.5 8.82 1 81.94 166 PRO A CA 1
ATOM 1350 C C . PRO A 1 166 ? -22.125 26.078 8.43 1 81.94 166 PRO A C 1
ATOM 1352 O O . PRO A 1 166 ? -22.672 25.109 8.977 1 81.94 166 PRO A O 1
ATOM 1355 N N . TYR A 1 167 ? -21.203 25.906 7.59 1 79.5 167 TYR A N 1
ATOM 1356 C CA . TYR A 1 167 ? -20.828 24.594 7.086 1 79.5 167 TYR A CA 1
ATOM 1357 C C . TYR A 1 167 ? -19.609 24.047 7.824 1 79.5 167 TYR A C 1
ATOM 1359 O O . TYR A 1 167 ? -19.156 22.938 7.531 1 79.5 167 TYR A O 1
ATOM 1367 N N . LEU A 1 168 ? -19.062 24.766 8.812 1 83.88 168 LEU A N 1
ATOM 1368 C CA . LEU A 1 168 ? -17.797 24.406 9.461 1 83.88 168 LEU A CA 1
ATOM 1369 C C . LEU A 1 168 ? -18.031 23.938 10.891 1 83.88 168 LEU A C 1
ATOM 1371 O O . LEU A 1 168 ? -17.125 23.969 11.719 1 83.88 168 LEU A O 1
ATOM 1375 N N . TRP A 1 169 ? -19.188 23.406 11.18 1 80.88 169 TRP A N 1
ATOM 1376 C CA . TRP A 1 169 ? -19.562 23.016 12.531 1 80.88 169 TRP A CA 1
ATOM 1377 C C . TRP A 1 169 ? -18.766 21.797 12.992 1 80.88 169 TRP A C 1
ATOM 1379 O O . TRP A 1 169 ? -18.688 21.516 14.188 1 80.88 169 TRP A O 1
ATOM 1389 N N . TRP A 1 170 ? -18.047 21.156 12.109 1 79.31 170 TRP A N 1
ATOM 1390 C CA . TRP A 1 170 ? -17.438 19.875 12.438 1 79.31 170 TRP A CA 1
ATOM 1391 C C . TRP A 1 170 ? -15.945 20.031 12.703 1 79.31 170 TRP A C 1
ATOM 1393 O O . TRP A 1 170 ? -15.188 19.062 12.609 1 79.31 170 TRP A O 1
ATOM 1403 N N . LYS A 1 171 ? -15.469 21.172 13.094 1 78.12 171 LYS A N 1
ATOM 1404 C CA . LYS A 1 171 ? -14.078 21.422 13.43 1 78.12 171 LYS A CA 1
ATOM 1405 C C . LYS A 1 171 ? -13.625 20.578 14.617 1 78.12 171 LYS A C 1
ATOM 1407 O O . LYS A 1 171 ? -12.531 20.016 14.602 1 78.12 171 LYS A O 1
ATOM 1412 N N . LYS A 1 172 ? -14.406 20.516 15.625 1 74 172 LYS A N 1
ATOM 1413 C CA . LYS A 1 172 ? -14.078 19.75 16.828 1 74 172 LYS A CA 1
ATOM 1414 C C . LYS A 1 172 ? -13.844 18.281 16.484 1 74 172 LYS A C 1
ATOM 1416 O O . LYS A 1 172 ? -12.992 17.625 17.094 1 74 172 LYS A O 1
ATOM 1421 N N . HIS A 1 173 ? -14.531 17.844 15.516 1 77.12 173 HIS A N 1
ATOM 1422 C CA . HIS A 1 173 ? -14.406 16.438 15.141 1 77.12 173 HIS A CA 1
ATOM 1423 C C . HIS A 1 173 ? -13.125 16.188 14.344 1 77.12 173 HIS A C 1
ATOM 1425 O O . HIS A 1 173 ? -12.633 15.07 14.297 1 77.12 173 HIS A O 1
ATOM 1431 N N . MET A 1 174 ? -12.555 17.234 13.836 1 81 174 MET A N 1
ATOM 1432 C CA . MET A 1 174 ? -11.328 17.109 13.055 1 81 174 MET A CA 1
ATOM 1433 C C . MET A 1 174 ? -10.164 16.641 13.93 1 81 174 MET A C 1
ATOM 1435 O O . MET A 1 174 ? -9.414 15.75 13.547 1 81 174 MET A O 1
ATOM 1439 N N . THR A 1 175 ? -9.992 17.297 15.078 1 78.56 175 THR A N 1
ATOM 1440 C CA . THR A 1 175 ? -8.938 16.891 16 1 78.56 175 THR A CA 1
ATOM 1441 C C . THR A 1 175 ? -9.141 15.461 16.469 1 78.56 175 THR A C 1
ATOM 1443 O O . THR A 1 175 ? -8.18 14.688 16.578 1 78.56 175 THR A O 1
ATOM 1446 N N . ALA A 1 176 ? -10.422 15.133 16.672 1 78.69 176 ALA A N 1
ATOM 1447 C CA . ALA A 1 176 ? -10.734 13.773 17.078 1 78.69 176 ALA A CA 1
ATOM 1448 C C . ALA A 1 176 ? -10.367 12.773 15.992 1 78.69 176 ALA A C 1
ATOM 1450 O O . ALA A 1 176 ? -9.836 11.695 16.281 1 78.69 176 ALA A O 1
ATOM 1451 N N . ILE A 1 177 ? -10.641 13.117 14.836 1 83.75 177 ILE A N 1
ATOM 1452 C CA . ILE A 1 177 ? -10.328 12.258 13.695 1 83.75 177 ILE A CA 1
ATOM 1453 C C . ILE A 1 177 ? -8.82 12.062 13.602 1 83.75 177 ILE A C 1
ATOM 1455 O O . ILE A 1 177 ? -8.344 10.953 13.336 1 83.75 177 ILE A O 1
ATOM 1459 N N . GLN A 1 178 ? -8.047 13.109 13.828 1 83.81 178 GLN A N 1
ATOM 1460 C CA . GLN A 1 178 ? -6.594 13.023 13.82 1 83.81 178 GLN A CA 1
ATOM 1461 C C . GLN A 1 178 ? -6.086 12.141 14.953 1 83.81 178 GLN A C 1
ATOM 1463 O O . GLN A 1 178 ? -5.152 11.359 14.773 1 83.81 178 GLN A O 1
ATOM 1468 N N . LEU A 1 179 ? -6.773 12.227 16.047 1 82 179 LEU A N 1
ATOM 1469 C CA . LEU A 1 179 ? -6.387 11.391 17.172 1 82 179 LEU A CA 1
ATOM 1470 C C . LEU A 1 179 ? -6.695 9.922 16.906 1 82 179 LEU A C 1
ATOM 1472 O O . LEU A 1 179 ? -5.898 9.047 17.25 1 82 179 LEU A O 1
ATOM 1476 N N . ILE A 1 180 ? -7.832 9.727 16.281 1 80.81 180 ILE A N 1
ATOM 1477 C CA . ILE A 1 180 ? -8.211 8.367 15.938 1 80.81 180 ILE A CA 1
ATOM 1478 C C . ILE A 1 180 ? -7.195 7.781 14.961 1 80.81 180 ILE A C 1
ATOM 1480 O O . ILE A 1 180 ? -6.84 6.605 15.047 1 80.81 180 ILE A O 1
ATOM 1484 N N . GLN A 1 181 ? -6.703 8.555 14.016 1 84.31 181 GLN A N 1
ATOM 1485 C CA . GLN A 1 181 ? -5.664 8.109 13.094 1 84.31 181 GLN A CA 1
ATOM 1486 C C . GLN A 1 181 ? -4.438 7.609 13.852 1 84.31 181 GLN A C 1
ATOM 1488 O O . GLN A 1 181 ? -3.879 6.562 13.508 1 84.31 181 GLN A O 1
ATOM 1493 N N . PHE A 1 182 ? -3.994 8.328 14.875 1 79.81 182 PHE A N 1
ATOM 1494 C CA . PHE A 1 182 ? -2.812 7.941 15.641 1 79.81 182 PHE A CA 1
ATOM 1495 C C . PHE A 1 182 ? -3.041 6.613 16.359 1 79.81 182 PHE A C 1
ATOM 1497 O O . PHE A 1 182 ? -2.135 5.781 16.438 1 79.81 182 PHE A O 1
ATOM 1504 N N . VAL A 1 183 ? -4.219 6.461 16.828 1 75.88 183 VAL A N 1
ATOM 1505 C CA . VAL A 1 183 ? -4.555 5.215 17.516 1 75.88 183 VAL A CA 1
ATOM 1506 C C . VAL A 1 183 ? -4.523 4.055 16.531 1 75.88 183 VAL A C 1
ATOM 1508 O O . VAL A 1 183 ? -3.936 3.006 16.812 1 75.88 183 VAL A O 1
ATOM 1511 N N . LEU A 1 184 ? -5.07 4.258 15.367 1 74.56 184 LEU A N 1
ATOM 1512 C CA . LEU A 1 184 ? -5.133 3.207 14.352 1 74.56 184 LEU A CA 1
ATOM 1513 C C . LEU A 1 184 ? -3.734 2.826 13.875 1 74.56 184 LEU A C 1
ATOM 1515 O O . LEU A 1 184 ? -3.406 1.642 13.789 1 74.56 184 LEU A O 1
ATOM 1519 N N . VAL A 1 185 ? -2.9 3.773 13.633 1 74.62 185 VAL A N 1
ATOM 1520 C CA . VAL A 1 185 ? -1.551 3.535 13.141 1 74.62 185 VAL A CA 1
ATOM 1521 C C . VAL A 1 185 ? -0.7 2.896 14.234 1 74.62 185 VAL A C 1
ATOM 1523 O O . VAL A 1 185 ? 0.082 1.98 13.969 1 74.62 185 VAL A O 1
ATOM 1526 N N . SER A 1 186 ? -0.866 3.357 15.5 1 71.69 186 SER A N 1
ATOM 1527 C CA . SER A 1 186 ? -0.119 2.799 16.625 1 71.69 186 SER A CA 1
ATOM 1528 C C . SER A 1 186 ? -0.499 1.343 16.875 1 71.69 186 SER A C 1
ATOM 1530 O O . SER A 1 186 ? 0.363 0.513 17.172 1 71.69 186 SER A O 1
ATOM 1532 N N . LEU A 1 187 ? -1.754 1.141 16.75 1 67.38 187 LEU A N 1
ATOM 1533 C CA . LEU A 1 187 ? -2.207 -0.239 16.891 1 67.38 187 LEU A CA 1
ATOM 1534 C C . LEU A 1 187 ? -1.617 -1.12 15.797 1 67.38 187 LEU A C 1
ATOM 1536 O O . LEU A 1 187 ? -1.19 -2.246 16.062 1 67.38 187 LEU A O 1
ATOM 1540 N N . HIS A 1 188 ? -1.509 -0.517 14.664 1 67.12 188 HIS A N 1
ATOM 1541 C CA . HIS A 1 188 ? -0.934 -1.245 13.539 1 67.12 188 HIS A CA 1
ATOM 1542 C C . HIS A 1 188 ? 0.546 -1.533 13.766 1 67.12 188 HIS A C 1
ATOM 1544 O O . HIS A 1 188 ? 1.004 -2.658 13.555 1 67.12 188 HIS A O 1
ATOM 1550 N N . ILE A 1 189 ? 1.309 -0.619 14.32 1 67.5 189 ILE A N 1
ATOM 1551 C CA . ILE A 1 189 ? 2.752 -0.736 14.5 1 67.5 189 ILE A CA 1
ATOM 1552 C C . ILE A 1 189 ? 3.049 -1.583 15.734 1 67.5 189 ILE A C 1
ATOM 1554 O O . ILE A 1 189 ? 4.043 -2.312 15.773 1 67.5 189 ILE A O 1
ATOM 1558 N N . SER A 1 190 ? 2.33 -1.42 16.875 1 63.78 190 SER A N 1
ATOM 1559 C CA . SER A 1 190 ? 2.535 -2.133 18.125 1 63.78 190 SER A CA 1
ATOM 1560 C C . SER A 1 190 ? 2.492 -3.643 17.922 1 63.78 190 SER A C 1
ATOM 1562 O O . SER A 1 190 ? 3.082 -4.398 18.703 1 63.78 190 SER A O 1
ATOM 1564 N N . GLN A 1 191 ? 1.983 -3.875 16.891 1 59.97 191 GLN A N 1
ATOM 1565 C CA . GLN A 1 191 ? 1.917 -5.305 16.609 1 59.97 191 GLN A CA 1
ATOM 1566 C C . GLN A 1 191 ? 3.312 -5.902 16.469 1 59.97 191 GLN A C 1
ATOM 1568 O O . GLN A 1 191 ? 3.523 -7.078 16.781 1 59.97 191 GLN A O 1
ATOM 1573 N N . TYR A 1 192 ? 4.258 -4.977 16.234 1 60 192 TYR A N 1
ATOM 1574 C CA . TYR A 1 192 ? 5.625 -5.426 16 1 60 192 TYR A CA 1
ATOM 1575 C C . TYR A 1 192 ? 6.34 -5.727 17.312 1 60 192 TYR A C 1
ATOM 1577 O O . TYR A 1 192 ? 7.277 -6.527 17.344 1 60 192 TYR A O 1
ATOM 1585 N N . TYR A 1 193 ? 6.133 -5.117 18.406 1 56.88 193 TYR A N 1
ATOM 1586 C CA . TYR A 1 193 ? 6.793 -5.309 19.703 1 56.88 193 TYR A CA 1
ATOM 1587 C C . TYR A 1 193 ? 6.406 -6.648 20.312 1 56.88 193 TYR A C 1
ATOM 1589 O O . TYR A 1 193 ? 7.133 -7.188 21.156 1 56.88 193 TYR A O 1
ATOM 1597 N N . PHE A 1 194 ? 5.52 -7.027 20.188 1 49.16 194 PHE A N 1
ATOM 1598 C CA . PHE A 1 194 ? 5.074 -8.266 20.812 1 49.16 194 PHE A CA 1
ATOM 1599 C C . PHE A 1 194 ? 5.453 -9.469 19.953 1 49.16 194 PHE A C 1
ATOM 1601 O O . PHE A 1 194 ? 5.043 -10.594 20.25 1 49.16 194 PHE A O 1
ATOM 1608 N N . MET A 1 195 ? 6.184 -9.078 19.016 1 45.94 195 MET A N 1
ATOM 1609 C CA . MET A 1 195 ? 6.77 -10.141 18.203 1 45.94 195 MET A CA 1
ATOM 1610 C C . MET A 1 195 ? 8.156 -10.516 18.719 1 45.94 195 MET A C 1
ATOM 1612 O O . MET A 1 195 ? 9.047 -9.664 18.781 1 45.94 195 MET A O 1
ATOM 1616 N N . SER A 1 196 ? 8.398 -11.234 19.875 1 43.09 196 SER A N 1
ATOM 1617 C CA . SER A 1 196 ? 9.648 -11.578 20.531 1 43.09 196 SER A CA 1
ATOM 1618 C C . SER A 1 196 ? 10.766 -11.82 19.516 1 43.09 196 SER A C 1
ATOM 1620 O O . SER A 1 196 ? 11.914 -11.438 19.75 1 43.09 196 SER A O 1
ATOM 1622 N N . THR A 1 197 ? 10.664 -12.938 18.828 1 41.16 197 THR A N 1
ATOM 1623 C CA . THR A 1 197 ? 11.789 -13.469 18.062 1 41.16 197 THR A CA 1
ATOM 1624 C C . THR A 1 197 ? 12.07 -12.602 16.844 1 41.16 197 THR A C 1
ATOM 1626 O O . THR A 1 197 ? 12.867 -12.977 15.984 1 41.16 197 THR A O 1
ATOM 1629 N N . CYS A 1 198 ? 11.336 -11.711 16.656 1 41.59 198 CYS A N 1
ATOM 1630 C CA . CYS A 1 198 ? 11.508 -11.086 15.344 1 41.59 198 CYS A CA 1
ATOM 1631 C C . CYS A 1 198 ? 12.797 -10.273 15.297 1 41.59 198 CYS A C 1
ATOM 1633 O O . CYS A 1 198 ? 12.992 -9.367 16.109 1 41.59 198 CYS A O 1
ATOM 1635 N N . ASN A 1 199 ? 13.773 -10.812 15.086 1 39.16 199 ASN A N 1
ATOM 1636 C CA . ASN A 1 199 ? 14.953 -10.078 14.648 1 39.16 199 ASN A CA 1
ATOM 1637 C C . ASN A 1 199 ? 14.594 -9.016 13.609 1 39.16 199 ASN A C 1
ATOM 1639 O O . ASN A 1 199 ? 14.656 -9.273 12.406 1 39.16 199 ASN A O 1
ATOM 1643 N N . TYR A 1 200 ? 13.57 -8.297 13.727 1 43.66 200 TYR A N 1
ATOM 1644 C CA . TYR A 1 200 ? 13.242 -7.203 12.812 1 43.66 200 TYR A CA 1
ATOM 1645 C C . TYR A 1 200 ? 14.508 -6.543 12.281 1 43.66 200 TYR A C 1
ATOM 1647 O O . TYR A 1 200 ? 15.406 -6.199 13.047 1 43.66 200 TYR A O 1
ATOM 1655 N N . GLN A 1 201 ? 14.719 -6.855 11.086 1 44.41 201 GLN A N 1
ATOM 1656 C CA . GLN A 1 201 ? 15.961 -6.348 10.516 1 44.41 201 GLN A CA 1
ATOM 1657 C C . GLN A 1 201 ? 16.188 -4.887 10.898 1 44.41 201 GLN A C 1
ATOM 1659 O O . GLN A 1 201 ? 17.312 -4.469 11.148 1 44.41 201 GLN A O 1
ATOM 1664 N N . TYR A 1 202 ? 14.945 -4.199 10.891 1 46.44 202 TYR A N 1
ATOM 1665 C CA . TYR A 1 202 ? 15.211 -2.816 11.266 1 46.44 202 TYR A CA 1
ATOM 1666 C C . TYR A 1 202 ? 14.32 -2.387 12.43 1 46.44 202 TYR A C 1
ATOM 1668 O O . TYR A 1 202 ? 13.406 -1.576 12.258 1 46.44 202 TYR A O 1
ATOM 1676 N N . PRO A 1 203 ? 14.461 -3.1 13.461 1 54.81 203 PRO A N 1
ATOM 1677 C CA . PRO A 1 203 ? 13.672 -2.834 14.664 1 54.81 203 PRO A CA 1
ATOM 1678 C C . PRO A 1 203 ? 13.625 -1.352 15.023 1 54.81 203 PRO A C 1
ATOM 1680 O O . PRO A 1 203 ? 12.648 -0.886 15.625 1 54.81 203 PRO A O 1
ATOM 1683 N N . VAL A 1 204 ? 14.609 -0.812 14.484 1 56.09 204 VAL A N 1
ATOM 1684 C CA . VAL A 1 204 ? 14.719 0.599 14.836 1 56.09 204 VAL A CA 1
ATOM 1685 C C . VAL A 1 204 ? 13.578 1.384 14.195 1 56.09 204 VAL A C 1
ATOM 1687 O O . VAL A 1 204 ? 13.023 2.297 14.805 1 56.09 204 VAL A O 1
ATOM 1690 N N . ILE A 1 205 ? 13.172 0.9 13.016 1 60.84 205 ILE A N 1
ATOM 1691 C CA . ILE A 1 205 ? 12.156 1.668 12.297 1 60.84 205 ILE A CA 1
ATOM 1692 C C . ILE A 1 205 ? 10.805 1.502 12.977 1 60.84 205 ILE A C 1
ATOM 1694 O O . ILE A 1 205 ? 10.055 2.471 13.125 1 60.84 205 ILE A O 1
ATOM 1698 N N . ILE A 1 206 ? 10.578 0.406 13.438 1 62.81 206 ILE A N 1
ATOM 1699 C CA . ILE A 1 206 ? 9.312 0.137 14.109 1 62.81 206 ILE A CA 1
ATOM 1700 C C . ILE A 1 206 ? 9.242 0.928 15.414 1 62.81 206 ILE A C 1
ATOM 1702 O O . ILE A 1 206 ? 8.203 1.492 15.75 1 62.81 206 ILE A O 1
ATOM 1706 N N . HIS A 1 207 ? 10.352 0.887 16.094 1 63.16 207 HIS A N 1
ATOM 1707 C CA . HIS A 1 207 ? 10.391 1.63 17.359 1 63.16 207 HIS A CA 1
ATOM 1708 C C . HIS A 1 207 ? 10.242 3.129 17.109 1 63.16 207 HIS A C 1
ATOM 1710 O O . HIS A 1 207 ? 9.578 3.822 17.891 1 63.16 207 HIS A O 1
ATOM 1716 N N . LEU A 1 208 ? 10.781 3.514 16.016 1 64.5 208 LEU A N 1
ATOM 1717 C CA . LEU A 1 208 ? 10.703 4.934 15.695 1 64.5 208 LEU A CA 1
ATOM 1718 C C . LEU A 1 208 ? 9.281 5.332 15.328 1 64.5 208 LEU A C 1
ATOM 1720 O O . LEU A 1 208 ? 8.781 6.363 15.781 1 64.5 208 LEU A O 1
ATOM 1724 N N . ILE A 1 209 ? 8.648 4.457 14.586 1 68.81 209 ILE A N 1
ATOM 1725 C CA . ILE A 1 209 ? 7.277 4.742 14.18 1 68.81 209 ILE A CA 1
ATOM 1726 C C . ILE A 1 209 ? 6.359 4.73 15.398 1 68.81 209 ILE A C 1
ATOM 1728 O O . ILE A 1 209 ? 5.496 5.602 15.539 1 68.81 209 ILE A O 1
ATOM 1732 N N . TRP A 1 210 ? 6.676 3.764 16.234 1 71.5 210 TRP A N 1
ATOM 1733 C CA . TRP A 1 210 ? 5.871 3.654 17.438 1 71.5 210 TRP A CA 1
ATOM 1734 C C . TRP A 1 210 ? 6.082 4.863 18.344 1 71.5 210 TRP A C 1
ATOM 1736 O O . TRP A 1 210 ? 5.125 5.402 18.906 1 71.5 210 TRP A O 1
ATOM 1746 N N . MET A 1 211 ? 7.297 5.262 18.562 1 71.31 211 MET A N 1
ATOM 1747 C CA . MET A 1 211 ? 7.613 6.434 19.375 1 71.31 211 MET A C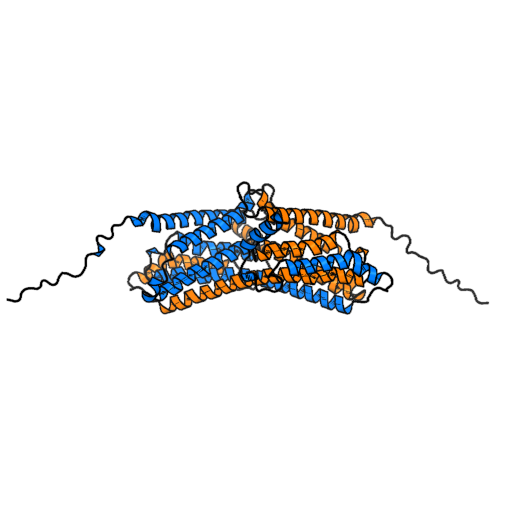A 1
ATOM 1748 C C . MET A 1 211 ? 6.973 7.691 18.781 1 71.31 211 MET A C 1
ATOM 1750 O O . MET A 1 211 ? 6.379 8.484 19.516 1 71.31 211 MET A O 1
ATOM 1754 N N . TYR A 1 212 ? 7.059 7.723 17.516 1 73.38 212 TYR A N 1
ATOM 1755 C CA . TYR A 1 212 ? 6.473 8.883 16.844 1 73.38 212 TYR A CA 1
ATOM 1756 C C . TYR A 1 212 ? 4.961 8.906 17.016 1 73.38 212 TYR A C 1
ATOM 1758 O O . TYR A 1 212 ? 4.375 9.945 17.312 1 73.38 212 TYR A O 1
ATOM 1766 N N . GLY A 1 213 ? 4.406 7.746 16.859 1 75.44 213 GLY A N 1
ATOM 1767 C CA . GLY A 1 213 ? 2.965 7.66 17.047 1 75.44 213 GLY A CA 1
ATOM 1768 C C . GLY A 1 213 ? 2.521 8.039 18.438 1 75.44 213 GLY A C 1
ATOM 1769 O O . GLY A 1 213 ? 1.54 8.766 18.609 1 75.44 213 GLY A O 1
ATOM 1770 N N . THR A 1 214 ? 3.301 7.668 19.375 1 72.56 214 THR A N 1
ATOM 1771 C CA . THR A 1 214 ? 2.953 7.938 20.766 1 72.56 214 THR A CA 1
ATOM 1772 C C . THR A 1 214 ? 3.168 9.414 21.094 1 72.56 214 THR A C 1
ATOM 1774 O O . THR A 1 214 ? 2.332 10.031 21.75 1 72.56 214 THR A O 1
ATOM 1777 N N . ILE A 1 215 ? 4.262 9.93 20.688 1 75.44 215 ILE A N 1
ATOM 1778 C CA . ILE A 1 215 ? 4.562 11.328 20.938 1 75.44 215 ILE A CA 1
ATOM 1779 C C . ILE A 1 215 ? 3.486 12.211 20.312 1 75.44 215 ILE A C 1
ATOM 1781 O O . ILE A 1 215 ? 2.953 13.117 20.953 1 75.44 215 ILE A O 1
ATOM 1785 N N . PHE A 1 216 ? 3.127 11.82 19.141 1 77.25 216 PHE A N 1
ATOM 1786 C CA . PHE A 1 216 ? 2.137 12.641 18.453 1 77.25 216 PHE A CA 1
ATOM 1787 C C . PHE A 1 216 ? 0.757 12.461 19.078 1 77.25 216 PHE A C 1
ATOM 1789 O O . PHE A 1 216 ? -0.022 13.414 19.156 1 77.25 216 PHE A O 1
ATOM 1796 N N . PHE A 1 217 ? 0.524 11.297 19.516 1 78.62 217 PHE A N 1
ATOM 1797 C CA . PHE A 1 217 ? -0.742 11.055 20.203 1 78.62 217 PHE A CA 1
ATOM 1798 C C . PHE A 1 217 ? -0.848 11.898 21.469 1 78.62 217 PHE A C 1
ATOM 1800 O O . PHE A 1 217 ? -1.875 12.531 21.703 1 78.62 217 PHE A O 1
ATOM 1807 N N . VAL A 1 218 ? 0.178 11.969 22.234 1 76.81 218 VAL A N 1
ATOM 1808 C CA . VAL A 1 218 ? 0.18 12.727 23.484 1 76.81 218 VAL A CA 1
ATOM 1809 C C . VAL A 1 218 ? 0.086 14.219 23.188 1 76.81 218 VAL A C 1
ATOM 1811 O O . VAL A 1 218 ? -0.695 14.938 23.812 1 76.81 218 VAL A O 1
ATOM 1814 N N . LEU A 1 219 ? 0.796 14.625 22.203 1 74.69 219 LEU A N 1
ATOM 1815 C CA . LEU A 1 219 ? 0.814 16.047 21.875 1 74.69 219 LEU A CA 1
ATOM 1816 C C . LEU A 1 219 ? -0.536 16.484 21.312 1 74.69 219 LEU A C 1
ATOM 1818 O O . LEU A 1 219 ? -1.045 17.547 21.703 1 74.69 219 LEU A O 1
ATOM 1822 N N . PHE A 1 220 ? -1.107 15.688 20.5 1 77.5 220 PHE A N 1
ATOM 1823 C CA . PHE A 1 220 ? -2.398 16.047 19.922 1 77.5 220 PHE A CA 1
ATOM 1824 C C . PHE A 1 220 ? -3.506 15.93 20.969 1 77.5 220 PHE A C 1
ATOM 1826 O O . PHE A 1 220 ? -4.461 16.703 20.953 1 77.5 220 PHE A O 1
ATOM 1833 N N . SER A 1 221 ? -3.369 14.977 21.812 1 75.69 221 SER A N 1
ATOM 1834 C CA . SER A 1 221 ? -4.336 14.859 22.906 1 75.69 221 SER A CA 1
ATOM 1835 C C . SER A 1 221 ? -4.285 16.078 23.812 1 75.69 221 SER A C 1
ATOM 1837 O O . SER A 1 221 ? -5.324 16.578 24.266 1 75.69 221 SER A O 1
ATOM 1839 N N . ASN A 1 222 ? -3.127 16.484 24.125 1 76.62 222 ASN A N 1
ATOM 1840 C CA . ASN A 1 222 ? -2.959 17.688 24.938 1 76.62 222 ASN A CA 1
ATOM 1841 C C . ASN A 1 222 ? -3.57 18.906 24.25 1 76.62 222 ASN A C 1
ATOM 1843 O O . ASN A 1 222 ? -4.246 19.719 24.891 1 76.62 222 ASN A O 1
ATOM 1847 N N . PHE A 1 223 ? -3.307 18.984 23.047 1 74 223 PHE A N 1
ATOM 1848 C CA . PHE A 1 223 ? -3.883 20.078 22.266 1 74 223 PHE A CA 1
ATOM 1849 C C . PHE A 1 223 ? -5.406 20.016 22.312 1 74 223 PHE A C 1
ATOM 1851 O O . PHE A 1 223 ? -6.062 21.047 22.531 1 74 223 PHE A O 1
ATOM 1858 N N . TRP A 1 224 ? -5.965 18.828 22.047 1 71.69 224 TRP A N 1
ATOM 1859 C CA . TRP A 1 224 ? -7.41 18.641 22.062 1 71.69 224 TRP A CA 1
ATOM 1860 C C . TRP A 1 224 ? -7.992 19.016 23.422 1 71.69 224 TRP A C 1
ATOM 1862 O O . TRP A 1 224 ? -8.992 19.75 23.5 1 71.69 224 TRP A O 1
ATOM 1872 N N . TYR A 1 225 ? -7.336 18.609 24.438 1 72.5 225 TYR A N 1
ATOM 1873 C CA . TYR A 1 225 ? -7.785 18.859 25.797 1 72.5 225 TYR A CA 1
ATOM 1874 C C . TYR A 1 225 ? -7.789 20.344 26.109 1 72.5 225 TYR A C 1
ATOM 1876 O O . TYR A 1 225 ? -8.766 20.875 26.641 1 72.5 225 TYR A O 1
ATOM 1884 N N . HIS A 1 226 ? -6.824 21.125 25.781 1 75.19 226 HIS A N 1
ATOM 1885 C CA . HIS A 1 226 ? -6.703 22.547 26.094 1 75.19 226 HIS A CA 1
ATOM 1886 C C . HIS A 1 226 ? -7.621 23.391 25.219 1 75.19 226 HIS A C 1
ATOM 1888 O O . HIS A 1 226 ? -8.133 24.422 25.656 1 75.19 226 HIS A O 1
ATOM 1894 N N . SER A 1 227 ? -7.879 22.875 24.062 1 68.81 227 SER A N 1
ATOM 1895 C CA . SER A 1 227 ? -8.688 23.641 23.125 1 68.81 227 SER A CA 1
ATOM 1896 C C . SER A 1 227 ? -10.172 23.422 23.359 1 68.81 227 SER A C 1
ATOM 1898 O O . SER A 1 227 ? -10.984 24.328 23.156 1 68.81 227 SER A O 1
ATOM 1900 N N . TYR A 1 228 ? -10.508 22.312 23.797 1 67 228 TYR A N 1
ATOM 1901 C CA . TYR A 1 228 ? -11.93 22 23.75 1 67 228 TYR A CA 1
ATOM 1902 C C . TYR A 1 228 ? -12.453 21.578 25.125 1 67 228 TYR A C 1
ATOM 1904 O O . TYR A 1 228 ? -13.664 21.5 25.344 1 67 22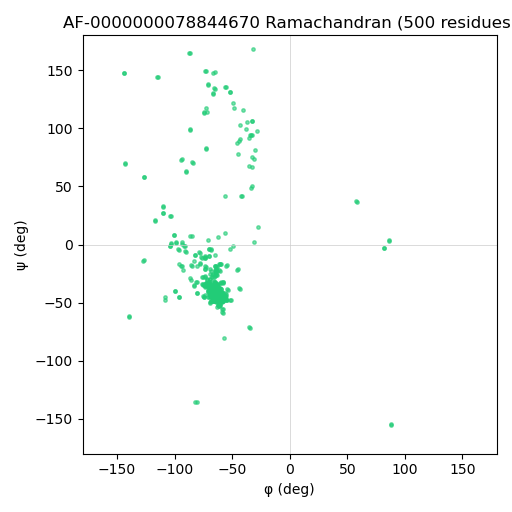8 TYR A O 1
ATOM 1912 N N . THR A 1 229 ? -11.727 21.312 25.969 1 62.94 229 THR A N 1
ATOM 1913 C CA . THR A 1 229 ? -12.195 20.953 27.297 1 62.94 229 THR A CA 1
ATOM 1914 C C . THR A 1 229 ? -11.898 22.062 28.297 1 62.94 229 THR A C 1
ATOM 1916 O O . THR A 1 229 ? -12.773 22.469 29.062 1 62.94 229 THR A O 1
ATOM 1919 N N . LYS A 1 230 ? -10.703 22.641 28.312 1 58.06 230 LYS A N 1
ATOM 1920 C CA . LYS A 1 230 ? -10.375 23.688 29.281 1 58.06 230 LYS A CA 1
ATOM 1921 C C . LYS A 1 230 ? -11.031 25 28.906 1 58.06 230 LYS A C 1
ATOM 1923 O O . LYS A 1 230 ? -11.469 25.75 29.781 1 58.06 230 LYS A O 1
ATOM 1928 N N . GLY A 1 231 ? -11.047 25.5 27.609 1 53.03 231 GLY A N 1
ATOM 1929 C CA . GLY A 1 231 ? -11.594 26.797 27.25 1 53.03 231 GLY A CA 1
ATOM 1930 C C . GLY A 1 231 ? -13.094 26.875 27.406 1 53.03 231 GLY A C 1
ATOM 1931 O O . GLY A 1 231 ? -13.688 27.953 27.234 1 53.03 231 GLY A O 1
ATOM 1932 N N . LYS A 1 232 ? -13.859 25.906 27.406 1 50.16 232 LYS A N 1
ATOM 1933 C CA . LYS A 1 232 ? -15.266 26.062 27.75 1 50.16 232 LYS A CA 1
ATOM 1934 C C . LYS A 1 232 ? -15.422 26.844 29.062 1 50.16 232 LYS A C 1
ATOM 1936 O O . LYS A 1 232 ? -16.516 27.297 29.391 1 50.16 232 LYS A O 1
ATOM 1941 N N . ARG A 1 233 ? -14.4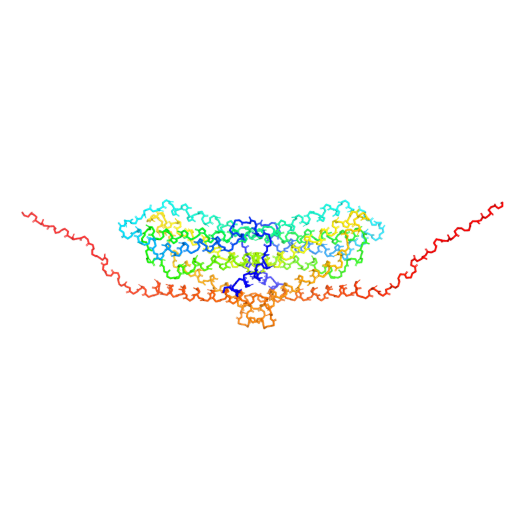22 27.266 29.766 1 41.88 233 ARG A N 1
ATOM 1942 C CA . ARG A 1 233 ? -14.75 28.047 30.953 1 41.88 233 ARG A CA 1
ATOM 1943 C C . ARG A 1 233 ? -14.695 29.547 30.672 1 41.88 233 ARG A C 1
ATOM 1945 O O . ARG A 1 233 ? -14.867 30.375 31.562 1 41.88 233 ARG A O 1
ATOM 1952 N N . LEU A 1 234 ? -14.055 30.109 29.562 1 39.34 234 LEU A N 1
ATOM 1953 C CA . LEU A 1 234 ? -14.133 31.562 29.688 1 39.34 234 LEU A CA 1
ATOM 1954 C C . LEU A 1 234 ? -15.547 32.062 29.422 1 39.34 234 LEU A C 1
ATOM 1956 O O . LEU A 1 234 ? -16.156 31.688 28.422 1 39.34 234 LEU A O 1
ATOM 1960 N N . PRO A 1 235 ? -16.25 32.688 30.391 1 37.47 235 PRO A N 1
ATOM 1961 C CA . PRO A 1 235 ? -17.562 33.344 30.328 1 37.47 235 PRO A CA 1
ATOM 1962 C C . PRO A 1 235 ? -17.688 34.312 29.156 1 37.47 235 PRO A C 1
ATOM 1964 O O . PRO A 1 235 ? -16.703 34.906 28.734 1 37.47 235 PRO A O 1
ATOM 1967 N N . ARG A 1 236 ? -18.609 34.219 28.203 1 40.28 236 ARG A N 1
ATOM 1968 C CA . ARG A 1 236 ? -19.172 35.156 27.25 1 40.28 236 ARG A CA 1
ATOM 1969 C C . ARG A 1 236 ? -19.188 36.594 27.828 1 40.28 236 ARG A C 1
ATOM 1971 O O . ARG A 1 236 ? -19.703 37.5 27.203 1 40.28 236 ARG A O 1
ATOM 1978 N N . ALA A 1 237 ? -18.719 36.906 29 1 34.41 237 ALA A N 1
ATOM 1979 C CA . ALA A 1 237 ? -19.094 38.219 29.5 1 34.41 237 ALA A CA 1
ATOM 1980 C C . ALA A 1 237 ? -18.531 39.312 28.609 1 34.41 237 ALA A C 1
ATOM 1982 O O . ALA A 1 237 ? -19.188 40.344 28.359 1 34.41 237 ALA A O 1
ATOM 1983 N N . LEU A 1 238 ? -17.172 39.344 28.312 1 34.16 238 LEU A N 1
ATOM 1984 C CA . LEU A 1 238 ? -16.656 40.656 28.016 1 34.16 238 LEU A CA 1
ATOM 1985 C C . LEU A 1 238 ? -16.969 41.062 26.578 1 34.16 238 LEU A C 1
ATOM 1987 O O . LEU A 1 238 ? -16.609 42.156 26.141 1 34.16 238 LEU A O 1
ATOM 1991 N N . GLN A 1 239 ? -17.281 40.125 25.719 1 32.91 239 GLN A N 1
ATOM 1992 C CA . GLN A 1 239 ? -17.391 40.719 24.391 1 32.91 239 GLN A CA 1
ATOM 1993 C C . GLN A 1 239 ? -18.641 41.594 24.297 1 32.91 239 GLN A C 1
ATOM 1995 O O . GLN A 1 239 ? -19 42.031 23.203 1 32.91 239 GLN A O 1
ATOM 2000 N N . GLN A 1 240 ? -19.391 41.75 25.422 1 31.11 240 GLN A N 1
ATOM 2001 C CA . GLN A 1 240 ? -20.531 42.656 25.328 1 31.11 240 GLN A CA 1
ATOM 2002 C C . GLN A 1 240 ? -20.078 44.094 25.078 1 31.11 240 GLN A C 1
ATOM 2004 O O . GLN A 1 240 ? -20.875 45.031 25.203 1 31.11 240 GLN A O 1
ATOM 2009 N N . ASN A 1 241 ? -18.719 44.438 25.156 1 30.23 241 ASN A N 1
ATOM 2010 C CA . ASN A 1 241 ? -18.516 45.875 25.031 1 30.23 241 ASN A CA 1
ATOM 2011 C C . ASN A 1 241 ? -19.109 46.438 23.734 1 30.23 241 ASN A C 1
ATOM 2013 O O . ASN A 1 241 ? -18.453 46.375 22.688 1 30.23 241 ASN A O 1
ATOM 2017 N N . GLY A 1 242 ? -20.375 45.969 23.328 1 29.86 242 GLY A N 1
ATOM 2018 C CA . GLY A 1 242 ? -21.125 46.719 22.344 1 29.86 242 GLY A CA 1
ATOM 2019 C C . GLY A 1 242 ? -20.859 48.219 22.422 1 29.86 242 GLY A C 1
ATOM 2020 O O . GLY A 1 242 ? -20.266 48.719 23.375 1 29.86 242 GLY A O 1
ATOM 2021 N N . ALA A 1 243 ? -21.312 49.031 21.391 1 34.78 243 ALA A N 1
ATOM 2022 C CA . ALA A 1 243 ? -21.531 50.438 20.969 1 34.78 243 ALA A CA 1
ATOM 2023 C C . ALA A 1 243 ? -22.094 51.281 22.109 1 34.78 243 ALA A C 1
ATOM 2025 O O . ALA A 1 243 ? -22.953 50.812 22.859 1 34.78 243 ALA A O 1
ATOM 2026 N N . PRO A 1 244 ? -21.328 52.281 22.562 1 34.69 244 PRO A N 1
ATOM 2027 C CA . PRO A 1 244 ? -21.859 53.312 23.438 1 34.69 244 PRO A CA 1
ATOM 2028 C C . PRO A 1 244 ? -23.281 53.719 23.062 1 34.69 244 PRO A C 1
ATOM 2030 O O . PRO A 1 244 ? -23.641 53.719 21.875 1 34.69 244 PRO A O 1
ATOM 2033 N N . GLY A 1 245 ? -24.312 53.188 23.766 1 32.59 245 GLY A N 1
ATOM 2034 C CA . GLY A 1 245 ? -25.625 53.844 23.703 1 32.59 245 GLY A CA 1
ATOM 2035 C C . GLY A 1 245 ? -25.547 55.344 23.484 1 32.59 245 GLY A C 1
ATOM 2036 O O . GLY A 1 245 ? -24.938 56.062 24.266 1 32.59 245 GLY A O 1
ATOM 2037 N N . ILE A 1 246 ? -25.344 55.688 22.125 1 31.38 246 ILE A N 1
ATOM 2038 C CA . ILE A 1 246 ? -25.547 57.094 21.781 1 31.38 246 ILE A CA 1
ATOM 2039 C C . ILE A 1 246 ? -26.672 57.656 22.641 1 31.38 246 ILE A C 1
ATOM 2041 O O . ILE A 1 246 ? -27.781 57.125 22.672 1 31.38 246 ILE A O 1
ATOM 2045 N N . ALA A 1 247 ? -26.328 58.25 23.734 1 28.14 247 ALA A N 1
ATOM 2046 C CA . ALA A 1 247 ? -27.141 59.125 24.562 1 28.14 247 ALA A CA 1
ATOM 2047 C C . ALA A 1 247 ? -28.078 59.969 23.688 1 28.14 247 ALA A C 1
ATOM 2049 O O . ALA A 1 247 ? -27.641 60.625 22.75 1 28.14 247 ALA A O 1
ATOM 2050 N N . LYS A 1 248 ? -29.297 59.5 23.438 1 36.44 248 LYS A N 1
ATOM 2051 C CA . LYS A 1 248 ? -30.391 60.406 23.078 1 36.44 248 LYS A CA 1
ATOM 2052 C C . LYS A 1 248 ? -30.234 61.75 23.797 1 36.44 248 LYS A C 1
ATOM 2054 O O . LYS A 1 248 ? -30.516 61.844 24.984 1 36.44 248 LYS A O 1
ATOM 2059 N N . VAL A 1 249 ? -28.938 62.312 23.688 1 28.97 249 VAL A N 1
ATOM 2060 C CA . VAL A 1 249 ? -28.938 63.656 24.188 1 28.97 249 VAL A CA 1
ATOM 2061 C C . VAL A 1 249 ? -30.156 64.438 23.641 1 28.97 249 VAL A C 1
ATOM 2063 O O . VAL A 1 249 ? -30.328 64.5 22.422 1 28.97 249 VAL A O 1
ATOM 2066 N N . LYS A 1 250 ? -31.297 64.312 24.391 1 31.61 250 LYS A N 1
ATOM 2067 C CA . LYS A 1 250 ? -32.406 65.25 24.312 1 31.61 250 LYS A CA 1
ATOM 2068 C C . LYS A 1 250 ? -31.938 66.688 24.016 1 31.61 250 LYS A C 1
ATOM 2070 O O . LYS A 1 250 ? -31.281 67.312 24.844 1 31.61 250 LYS A O 1
ATOM 2075 N N . ALA A 1 251 ? -31.406 66.812 22.766 1 28.84 251 ALA A N 1
ATOM 2076 C CA . ALA A 1 251 ? -31.297 68.25 22.359 1 28.84 251 ALA A CA 1
ATOM 2077 C C . ALA A 1 251 ? -32.562 69 22.703 1 28.84 251 ALA A C 1
ATOM 2079 O O . ALA A 1 251 ? -33.625 68.75 22.141 1 28.84 251 ALA A O 1
ATOM 2080 N N . ASN A 1 252 ? -32.656 69.312 24 1 24.16 252 ASN A N 1
ATOM 2081 C CA . ASN A 1 252 ? -33.188 70.688 24.234 1 24.16 252 ASN A CA 1
ATOM 2082 C C . ASN A 1 252 ? -32.344 71.75 23.5 1 24.16 252 ASN A C 1
ATOM 2084 O O . ASN A 1 252 ? -31.109 71.625 23.5 1 24.16 252 ASN A O 1
ATOM 2088 N N . MET B 1 1 ? 31.609 11.281 13.273 1 74.88 1 MET B N 1
ATOM 2089 C CA . MET B 1 1 ? 31.391 11.469 11.844 1 74.88 1 MET B CA 1
ATOM 2090 C C . MET B 1 1 ? 31.5 10.148 11.094 1 74.88 1 MET B C 1
ATOM 2092 O O . MET B 1 1 ? 30.625 9.805 10.289 1 74.88 1 MET B O 1
ATOM 2096 N N . GLU B 1 2 ? 32.5 9.305 11.531 1 79.56 2 GLU B N 1
ATOM 2097 C CA . GLU B 1 2 ? 32.688 8.023 10.867 1 79.56 2 GLU B CA 1
ATOM 2098 C C . GLU B 1 2 ? 31.531 7.078 11.148 1 79.56 2 GLU B C 1
ATOM 2100 O O . GLU B 1 2 ? 31.078 6.355 10.258 1 79.56 2 GLU B O 1
ATOM 2105 N N . ALA B 1 3 ? 31.078 7.172 12.344 1 77.12 3 ALA B N 1
ATOM 2106 C CA . ALA B 1 3 ? 29.969 6.301 12.719 1 77.12 3 ALA B CA 1
ATOM 2107 C C . ALA B 1 3 ? 28.703 6.645 11.93 1 77.12 3 ALA B C 1
ATOM 2109 O O . ALA B 1 3 ? 27.984 5.754 11.484 1 77.12 3 ALA B O 1
ATOM 2110 N N . VAL B 1 4 ? 28.438 7.906 11.789 1 73.38 4 VAL B N 1
ATOM 2111 C CA . VAL B 1 4 ? 27.266 8.375 11.055 1 73.38 4 VAL B CA 1
ATOM 2112 C C . VAL B 1 4 ? 27.391 8.008 9.586 1 73.38 4 VAL B C 1
ATOM 2114 O O . VAL B 1 4 ? 26.422 7.555 8.961 1 73.38 4 VAL B O 1
ATOM 2117 N N . VAL B 1 5 ? 28.531 8.227 9.094 1 78 5 VAL B N 1
ATOM 2118 C CA . VAL B 1 5 ? 28.781 7.895 7.691 1 78 5 VAL B CA 1
ATOM 2119 C C . VAL B 1 5 ? 28.609 6.391 7.48 1 78 5 VAL B C 1
ATOM 2121 O O . VAL B 1 5 ? 28.016 5.961 6.488 1 78 5 VAL B O 1
ATOM 2124 N N . ASN B 1 6 ? 29.109 5.578 8.391 1 75.25 6 ASN B N 1
ATOM 2125 C CA . ASN B 1 6 ? 28.953 4.129 8.297 1 75.25 6 ASN B CA 1
ATOM 2126 C C . ASN B 1 6 ? 27.484 3.711 8.352 1 75.25 6 ASN B C 1
ATOM 2128 O O . ASN B 1 6 ? 27.062 2.834 7.602 1 75.25 6 ASN B O 1
ATOM 2132 N N . LEU B 1 7 ? 26.812 4.367 9.281 1 71.19 7 LEU B N 1
ATOM 2133 C CA . LEU B 1 7 ? 25.391 4.062 9.398 1 71.19 7 LEU B CA 1
ATOM 2134 C C . LEU B 1 7 ? 24.656 4.43 8.125 1 71.19 7 LEU B C 1
ATOM 2136 O O . LEU B 1 7 ? 23.812 3.662 7.645 1 71.19 7 LEU B O 1
ATOM 2140 N N . TYR B 1 8 ? 24.984 5.582 7.633 1 78.56 8 TYR B N 1
ATOM 2141 C CA . TYR B 1 8 ? 24.391 6.023 6.375 1 78.56 8 TYR B CA 1
ATOM 2142 C C . TYR B 1 8 ? 24.672 5.027 5.258 1 78.56 8 TYR B C 1
ATOM 2144 O O . TYR B 1 8 ? 23.766 4.641 4.516 1 78.56 8 TYR B O 1
ATOM 2152 N N . GLN B 1 9 ? 25.859 4.625 5.145 1 77.44 9 GLN B N 1
ATOM 2153 C CA . GLN B 1 9 ? 26.25 3.676 4.102 1 77.44 9 GLN B CA 1
ATOM 2154 C C . GLN B 1 9 ? 25.531 2.338 4.285 1 77.44 9 GLN B C 1
ATOM 2156 O O . GLN B 1 9 ? 25.125 1.712 3.309 1 77.44 9 GLN B O 1
ATOM 2161 N N . GLU B 1 10 ? 25.422 1.999 5.484 1 71.81 10 GLU B N 1
ATOM 2162 C CA . GLU B 1 10 ? 24.719 0.754 5.777 1 71.81 10 GLU B CA 1
ATOM 2163 C C . GLU B 1 10 ? 23.234 0.851 5.395 1 71.81 10 GLU B C 1
ATOM 2165 O O . GLU B 1 10 ? 22.672 -0.083 4.816 1 71.81 10 GLU B O 1
ATOM 2170 N N . MET B 1 11 ? 22.641 1.944 5.715 1 74 11 MET B N 1
ATOM 2171 C CA . MET B 1 11 ? 21.234 2.131 5.402 1 74 11 MET B CA 1
ATOM 2172 C C . MET B 1 11 ? 21.016 2.219 3.896 1 74 11 MET B C 1
ATOM 2174 O O . MET B 1 11 ? 20.047 1.659 3.369 1 74 11 MET B O 1
ATOM 2178 N N . MET B 1 12 ? 21.969 2.836 3.256 1 78.81 12 MET B N 1
ATOM 2179 C CA . MET B 1 12 ? 21.828 3.059 1.818 1 78.81 12 MET B CA 1
ATOM 2180 C C . MET B 1 12 ? 22.031 1.757 1.047 1 78.81 12 MET B C 1
ATOM 2182 O O . MET B 1 12 ? 21.609 1.647 -0.107 1 78.81 12 MET B O 1
ATOM 2186 N N . LYS B 1 13 ? 22.641 0.838 1.738 1 74.81 13 LYS B N 1
ATOM 2187 C CA . LYS B 1 13 ? 22.75 -0.485 1.131 1 74.81 13 LYS B CA 1
ATOM 2188 C C . LYS B 1 13 ? 21.375 -1.12 0.941 1 74.81 13 LYS B C 1
ATOM 2190 O O . LYS B 1 13 ? 21.188 -1.952 0.051 1 74.81 13 LYS B O 1
ATOM 2195 N N . HIS B 1 14 ? 20.516 -0.602 1.736 1 69.81 14 HIS B N 1
ATOM 2196 C CA . HIS B 1 14 ? 19.172 -1.189 1.698 1 69.81 14 HIS B CA 1
ATOM 2197 C C . HIS B 1 14 ? 18.219 -0.33 0.881 1 69.81 14 HIS B C 1
ATOM 2199 O O . HIS B 1 14 ? 17.016 -0.591 0.852 1 69.81 14 HIS B O 1
ATOM 2205 N N . ALA B 1 15 ? 18.75 0.656 0.222 1 76.06 15 ALA B N 1
ATOM 2206 C CA . ALA B 1 15 ? 17.906 1.558 -0.567 1 76.06 15 ALA B CA 1
ATOM 2207 C C . ALA B 1 15 ? 17.266 0.822 -1.736 1 76.06 15 ALA B C 1
ATOM 2209 O O . ALA B 1 15 ? 17.906 -0.002 -2.393 1 76.06 15 ALA B O 1
ATOM 2210 N N . ASP B 1 16 ? 16 1.071 -1.908 1 74.31 16 ASP B N 1
ATOM 2211 C CA . ASP B 1 16 ? 15.273 0.474 -3.023 1 74.31 16 ASP B CA 1
ATOM 2212 C C . ASP B 1 16 ? 15.633 1.152 -4.344 1 74.31 16 ASP B C 1
ATOM 2214 O O . ASP B 1 16 ? 15.422 2.355 -4.508 1 74.31 16 ASP B O 1
ATOM 2218 N N . PRO B 1 17 ? 16.266 0.505 -5.246 1 74.94 17 PRO B N 1
ATOM 2219 C CA . PRO B 1 17 ? 16.719 1.118 -6.496 1 74.94 17 PRO B CA 1
ATOM 2220 C C . PRO B 1 17 ? 15.57 1.668 -7.34 1 74.94 17 PRO B C 1
ATOM 2222 O O . PRO B 1 17 ? 15.781 2.549 -8.172 1 74.94 17 PRO B O 1
ATOM 2225 N N . ARG B 1 18 ? 14.336 1.32 -7.145 1 76 18 ARG B N 1
ATOM 2226 C CA . ARG B 1 18 ? 13.203 1.734 -7.965 1 76 18 ARG B CA 1
ATOM 2227 C C . ARG B 1 18 ? 12.836 3.191 -7.699 1 76 18 ARG B C 1
ATOM 2229 O O . ARG B 1 18 ? 12.188 3.834 -8.523 1 76 18 ARG B O 1
ATOM 2236 N N . ILE B 1 19 ? 13.273 3.615 -6.559 1 80.94 19 ILE B N 1
ATOM 2237 C CA . ILE B 1 19 ? 12.844 4.957 -6.176 1 80.94 19 ILE B CA 1
ATOM 2238 C C . ILE B 1 19 ? 13.992 5.941 -6.375 1 80.94 19 ILE B C 1
ATOM 2240 O O . ILE B 1 19 ? 13.812 7.152 -6.227 1 80.94 19 ILE B O 1
ATOM 2244 N N . GLN B 1 20 ? 15.164 5.547 -6.809 1 77.25 20 GLN B N 1
ATOM 2245 C CA . GLN B 1 20 ? 16.375 6.355 -6.867 1 77.25 20 GLN B CA 1
ATOM 2246 C C . GLN B 1 20 ? 16.219 7.508 -7.852 1 77.25 20 GLN B C 1
ATOM 2248 O O . GLN B 1 20 ? 16.719 8.609 -7.613 1 77.25 20 GLN B O 1
ATOM 2253 N N . GLY B 1 21 ? 15.5 7.371 -8.891 1 80.06 21 GLY B N 1
ATOM 2254 C CA . GLY B 1 21 ? 15.383 8.391 -9.922 1 80.06 21 GLY B CA 1
ATOM 2255 C C . GLY B 1 21 ? 14.242 9.359 -9.672 1 80.06 21 GLY B C 1
ATOM 2256 O O . GLY B 1 21 ? 14.062 10.32 -10.422 1 80.06 21 GLY B O 1
ATOM 2257 N N . TYR B 1 22 ? 13.477 9.078 -8.672 1 86.56 22 TYR B N 1
ATOM 2258 C CA . TYR B 1 22 ? 12.359 9.969 -8.359 1 86.56 22 TYR B CA 1
ATOM 2259 C C . TYR B 1 22 ? 12.852 11.266 -7.742 1 86.56 22 TYR B C 1
ATOM 2261 O O . TYR B 1 22 ? 13.883 11.289 -7.062 1 86.56 22 TYR B O 1
ATOM 2269 N N . PRO B 1 23 ? 12.117 12.336 -7.996 1 84.19 23 PRO B N 1
ATOM 2270 C CA . PRO B 1 23 ? 12.484 13.609 -7.359 1 84.19 23 PRO B CA 1
ATOM 2271 C C . PRO B 1 23 ? 12.648 13.484 -5.848 1 84.19 23 PRO B C 1
ATOM 2273 O O . PRO B 1 23 ? 11.836 12.828 -5.188 1 84.19 23 PRO B O 1
ATOM 2276 N N . LEU B 1 24 ? 13.781 14.016 -5.277 1 88.81 24 LEU B N 1
ATOM 2277 C CA . LEU B 1 24 ? 14.07 14.125 -3.85 1 88.81 24 LEU B CA 1
ATOM 2278 C C . LEU B 1 24 ? 14.617 12.805 -3.309 1 88.81 24 LEU B C 1
ATOM 2280 O O . LEU B 1 24 ? 15.016 12.727 -2.143 1 88.81 24 LEU B O 1
ATOM 2284 N N . MET B 1 25 ? 14.688 11.797 -4.125 1 88.56 25 MET B N 1
ATOM 2285 C CA . MET B 1 25 ? 14.992 10.484 -3.566 1 88.56 25 MET B CA 1
ATOM 2286 C C . MET B 1 25 ? 16.453 10.109 -3.834 1 88.56 25 MET B C 1
ATOM 2288 O O . MET B 1 25 ? 16.906 9.039 -3.42 1 88.56 25 MET B O 1
ATOM 2292 N N . GLY B 1 26 ? 17.266 10.898 -4.457 1 80.31 26 GLY B N 1
ATOM 2293 C CA . GLY B 1 26 ? 18.656 10.594 -4.773 1 80.31 26 GLY B CA 1
ATOM 2294 C C . GLY B 1 26 ? 19.547 10.555 -3.551 1 80.31 26 GLY B C 1
ATOM 2295 O O . GLY B 1 26 ? 20.328 9.617 -3.385 1 80.31 26 GLY B O 1
ATOM 2296 N N . SER B 1 27 ? 19.484 11.562 -2.715 1 80.81 27 SER B N 1
ATOM 2297 C CA . SER B 1 27 ? 20.25 11.703 -1.479 1 80.81 27 SER B CA 1
ATOM 2298 C C . SER B 1 27 ? 19.422 12.391 -0.394 1 80.81 27 SER B C 1
ATOM 2300 O O . SER B 1 27 ? 18.5 13.156 -0.695 1 80.81 27 SER B O 1
ATOM 2302 N N . PRO B 1 28 ? 19.734 11.961 0.851 1 86.75 28 PRO B N 1
ATOM 2303 C CA . PRO B 1 28 ? 19 12.625 1.93 1 86.75 28 PRO B CA 1
ATOM 2304 C C . PRO B 1 28 ? 19.406 14.094 2.094 1 86.75 28 PRO B C 1
ATOM 2306 O O . PRO B 1 28 ? 18.781 14.82 2.871 1 86.75 28 PRO B O 1
ATOM 2309 N N . LEU B 1 29 ? 20.359 14.562 1.375 1 85.69 29 LEU B N 1
ATOM 2310 C CA . LEU B 1 29 ? 20.875 15.914 1.53 1 85.69 29 LEU B CA 1
ATOM 2311 C C . LEU B 1 29 ? 19.844 16.953 1.098 1 85.69 29 LEU B C 1
ATOM 2313 O O . LEU B 1 29 ? 19.625 17.953 1.789 1 85.69 29 LEU B O 1
ATOM 2317 N N . LEU B 1 30 ? 19.297 16.719 -0.039 1 87 30 LEU B N 1
ATOM 2318 C CA . LEU B 1 30 ? 18.344 17.688 -0.559 1 87 30 LEU B CA 1
ATOM 2319 C C . LEU B 1 30 ? 17.141 17.797 0.365 1 87 30 LEU B C 1
ATOM 2321 O O . LEU B 1 30 ? 16.766 18.906 0.768 1 87 30 LEU B O 1
ATOM 2325 N N . MET B 1 31 ? 16.531 16.656 0.686 1 88.19 31 MET B N 1
ATOM 2326 C CA . MET B 1 31 ? 15.344 16.703 1.538 1 88.19 31 MET B CA 1
ATOM 2327 C C . MET B 1 31 ? 15.688 17.266 2.916 1 88.19 31 MET B C 1
ATOM 2329 O O . MET B 1 31 ? 14.914 18.016 3.5 1 88.19 31 MET B O 1
ATOM 2333 N N . THR B 1 32 ? 16.844 16.984 3.461 1 89.62 32 THR B N 1
ATOM 2334 C CA . THR B 1 32 ? 17.266 17.516 4.75 1 89.62 32 THR B CA 1
ATOM 2335 C C . THR B 1 32 ? 17.469 19.031 4.672 1 89.62 32 THR B C 1
ATOM 2337 O O . THR B 1 32 ? 17.094 19.766 5.598 1 89.62 32 THR B O 1
ATOM 2340 N N . SER B 1 33 ? 18.047 19.469 3.576 1 90.44 33 SER B N 1
ATOM 2341 C CA . SER B 1 33 ? 18.234 20.906 3.391 1 90.44 33 SER B CA 1
ATOM 2342 C C . SER B 1 33 ? 16.891 21.641 3.334 1 90.44 33 SER B C 1
ATOM 2344 O O . SER B 1 33 ? 16.75 22.734 3.895 1 90.44 33 SER B O 1
ATOM 2346 N N . ILE B 1 34 ? 15.969 21.078 2.723 1 91.56 34 ILE B N 1
ATOM 2347 C CA . ILE B 1 34 ? 14.641 21.672 2.643 1 91.56 34 ILE B CA 1
ATOM 2348 C C . ILE B 1 34 ? 14.031 21.766 4.039 1 91.56 34 ILE B C 1
ATOM 2350 O O . ILE B 1 34 ? 13.5 22.812 4.422 1 91.56 34 ILE B O 1
ATOM 2354 N N . LEU B 1 35 ? 14.195 20.703 4.848 1 92.81 35 LEU B N 1
ATOM 2355 C CA . LEU B 1 35 ? 13.609 20.672 6.184 1 92.81 35 LEU B CA 1
ATOM 2356 C C . LEU B 1 35 ? 14.336 21.641 7.117 1 92.81 35 LEU B C 1
ATOM 2358 O O . LEU B 1 35 ? 13.703 22.297 7.945 1 92.81 35 LEU B O 1
ATOM 2362 N N . LEU B 1 36 ? 15.633 21.781 6.961 1 91.06 36 LEU B N 1
ATOM 2363 C CA . LEU B 1 36 ? 16.375 22.719 7.785 1 91.06 36 LEU B CA 1
ATOM 2364 C C . LEU B 1 36 ? 16.016 24.156 7.426 1 91.06 36 LEU B C 1
ATOM 2366 O O . LEU B 1 36 ? 15.898 25.016 8.305 1 91.06 36 LEU B O 1
ATOM 2370 N N . THR B 1 37 ? 15.922 24.422 6.137 1 92.62 37 THR B N 1
ATOM 2371 C CA . THR B 1 37 ? 15.484 25.75 5.699 1 92.62 37 THR B CA 1
ATOM 2372 C C . THR B 1 37 ? 14.086 26.062 6.219 1 92.62 37 THR B C 1
ATOM 2374 O O . THR B 1 37 ? 13.82 27.188 6.652 1 92.62 37 THR B O 1
ATOM 2377 N N . TYR B 1 38 ? 13.266 25.047 6.223 1 93.62 38 TYR B N 1
ATOM 2378 C CA . TYR B 1 38 ? 11.914 25.172 6.746 1 93.62 38 TYR B CA 1
ATOM 2379 C C . TYR B 1 38 ? 11.93 25.531 8.227 1 93.62 38 TYR B C 1
ATOM 2381 O O . TYR B 1 38 ? 11.258 26.469 8.656 1 93.62 38 TYR B O 1
ATOM 2389 N N . VAL B 1 39 ? 12.719 24.844 9.023 1 92.25 39 VAL B N 1
ATOM 2390 C CA . VAL B 1 39 ? 12.789 25.062 10.461 1 92.25 39 VAL B CA 1
ATOM 2391 C C . VAL B 1 39 ? 13.352 26.453 10.734 1 92.25 39 VAL B C 1
ATOM 2393 O O . VAL B 1 39 ? 12.836 27.188 11.594 1 92.25 39 VAL B O 1
ATOM 2396 N N . TYR B 1 40 ? 14.352 26.812 9.961 1 94.25 40 TYR B N 1
ATOM 2397 C CA . TYR B 1 40 ? 14.93 28.156 10.117 1 94.25 40 TYR B CA 1
ATOM 2398 C C . TYR B 1 40 ? 13.906 29.234 9.789 1 94.25 40 TYR B C 1
ATOM 2400 O O . TYR B 1 40 ? 13.789 30.234 10.5 1 94.25 40 TYR B O 1
ATOM 2408 N N . PHE B 1 41 ? 13.219 29.047 8.789 1 93.38 41 PHE B N 1
ATOM 2409 C CA . PHE B 1 41 ? 12.203 30.016 8.383 1 93.38 41 PHE B CA 1
ATOM 2410 C C . PHE B 1 41 ? 11.125 30.141 9.445 1 93.38 41 PHE B C 1
ATOM 2412 O O . PHE B 1 41 ? 10.758 31.25 9.836 1 93.38 41 PHE B O 1
ATOM 2419 N N . VAL B 1 42 ? 10.656 29.094 9.953 1 91.69 42 VAL B N 1
ATOM 2420 C CA . VAL B 1 42 ? 9.5 29.078 10.844 1 91.69 42 VAL B CA 1
ATOM 2421 C C . VAL B 1 42 ? 9.906 29.594 12.219 1 91.69 42 VAL B C 1
ATOM 2423 O O . VAL B 1 42 ? 9.133 30.312 12.867 1 91.69 42 VAL B O 1
ATOM 2426 N N . LEU B 1 43 ? 11.117 29.312 12.617 1 91.31 43 LEU B N 1
ATOM 2427 C CA . LEU B 1 43 ? 11.492 29.625 13.992 1 91.31 43 LEU B CA 1
ATOM 2428 C C . LEU B 1 43 ? 12.156 31 14.078 1 91.31 43 LEU B C 1
ATOM 2430 O O . LEU B 1 43 ? 12.156 31.641 15.133 1 91.31 43 LEU B O 1
ATOM 2434 N N . SER B 1 44 ? 12.641 31.516 12.93 1 93.06 44 SER B N 1
ATOM 2435 C CA . SER B 1 44 ? 13.414 32.75 13.047 1 93.06 44 SER B CA 1
ATOM 2436 C C . SER B 1 44 ? 13.086 33.719 11.906 1 93.06 44 SER B C 1
ATOM 2438 O O . SER B 1 44 ? 12.461 34.75 12.125 1 93.06 44 SER B O 1
ATOM 2440 N N . LEU B 1 45 ? 13.328 33.375 10.672 1 93.06 45 LEU B N 1
ATOM 2441 C CA . LEU B 1 45 ? 13.266 34.281 9.539 1 93.06 45 LEU B CA 1
ATOM 2442 C C . LEU B 1 45 ? 11.844 34.781 9.312 1 93.06 45 LEU B C 1
ATOM 2444 O O . LEU B 1 45 ? 11.609 35.969 9.18 1 93.06 45 LEU B O 1
ATOM 2448 N N . GLY B 1 46 ? 10.891 33.875 9.297 1 91.94 46 GLY B N 1
ATOM 2449 C CA . GLY B 1 46 ? 9.508 34.219 9.023 1 91.94 46 GLY B CA 1
ATOM 2450 C C . GLY B 1 46 ? 8.945 35.25 10 1 91.94 46 GLY B C 1
ATOM 2451 O O . GLY B 1 46 ? 8.523 36.344 9.594 1 91.94 46 GLY B O 1
ATOM 2452 N N . PRO B 1 47 ? 8.969 34.906 11.281 1 92.31 47 PRO B N 1
ATOM 2453 C CA . PRO B 1 47 ? 8.461 35.844 12.289 1 92.31 47 PRO B CA 1
ATOM 2454 C C . PRO B 1 47 ? 9.195 37.188 12.258 1 92.31 47 PRO B C 1
ATOM 2456 O O . PRO B 1 47 ? 8.578 38.25 12.484 1 92.31 47 PRO B O 1
ATOM 2459 N N . ARG B 1 48 ? 10.438 37.219 11.938 1 93.81 48 ARG B N 1
ATOM 2460 C CA . ARG B 1 48 ? 11.203 38.469 11.867 1 93.81 48 ARG B CA 1
ATOM 2461 C C . ARG B 1 48 ? 10.742 39.312 10.695 1 93.81 48 ARG B C 1
ATOM 2463 O O . ARG B 1 48 ? 10.586 40.531 10.828 1 93.81 48 ARG B O 1
ATOM 2470 N N . ILE B 1 49 ? 10.539 38.656 9.617 1 93 49 ILE B N 1
ATOM 2471 C CA . ILE B 1 49 ? 10.094 39.375 8.422 1 93 49 ILE B CA 1
ATOM 2472 C C . ILE B 1 49 ? 8.703 39.938 8.641 1 93 49 ILE B C 1
ATOM 2474 O O . ILE B 1 49 ? 8.406 41.062 8.219 1 93 49 ILE B O 1
ATOM 2478 N N . MET B 1 50 ? 7.902 39.281 9.398 1 94.31 50 MET B N 1
ATOM 2479 C CA . MET B 1 50 ? 6.496 39.656 9.531 1 94.31 50 MET B CA 1
ATOM 2480 C C . MET B 1 50 ? 6.281 40.5 10.781 1 94.31 50 MET B C 1
ATOM 2482 O O . MET B 1 50 ? 5.191 41.031 10.992 1 94.31 50 MET B O 1
ATOM 2486 N N . ALA B 1 51 ? 7.277 40.719 11.586 1 92.81 51 ALA B N 1
ATOM 2487 C CA . ALA B 1 51 ? 7.156 41.406 12.867 1 92.81 51 ALA B CA 1
ATOM 2488 C C . ALA B 1 51 ? 6.508 42.781 12.695 1 92.81 51 ALA B C 1
ATOM 2490 O O . ALA B 1 51 ? 5.602 43.125 13.445 1 92.81 51 ALA B O 1
ATOM 2491 N N . ASN B 1 52 ? 6.809 43.469 11.672 1 94 52 ASN B N 1
ATOM 2492 C CA . ASN B 1 52 ? 6.297 44.844 11.492 1 94 52 ASN B CA 1
ATOM 2493 C C . ASN B 1 52 ? 5.406 44.938 10.258 1 94 52 ASN B C 1
ATOM 2495 O O . ASN B 1 52 ? 5.281 46.031 9.664 1 94 52 ASN B O 1
ATOM 2499 N N . ARG B 1 53 ? 4.934 43.844 9.859 1 93.69 53 ARG B N 1
ATOM 2500 C CA . ARG B 1 53 ? 4.059 43.844 8.695 1 93.69 53 ARG B CA 1
ATOM 2501 C C . ARG B 1 53 ? 2.645 43.406 9.07 1 93.69 53 ARG B C 1
ATOM 2503 O O . ARG B 1 53 ? 2.451 42.688 10.047 1 93.69 53 ARG B O 1
ATOM 2510 N N . LYS B 1 54 ? 1.712 44 8.438 1 94.25 54 LYS B N 1
ATOM 2511 C CA . LYS B 1 54 ? 0.336 43.531 8.578 1 94.25 54 LYS B CA 1
ATOM 2512 C C . LYS B 1 54 ? 0.167 42.125 8 1 94.25 54 LYS B C 1
ATOM 2514 O O . LYS B 1 54 ? 0.865 41.75 7.055 1 94.25 54 LYS B O 1
ATOM 2519 N N . PRO B 1 55 ? -0.683 41.281 8.492 1 94 55 PRO B N 1
ATOM 2520 C CA . PRO B 1 55 ? -0.938 39.969 7.969 1 94 55 PRO B CA 1
ATOM 2521 C C . PRO B 1 55 ? -1.358 39.969 6.5 1 94 55 PRO B C 1
ATOM 2523 O O . PRO B 1 55 ? -2.096 40.875 6.074 1 94 55 PRO B O 1
ATOM 2526 N N . PHE B 1 56 ? -0.766 39.062 5.793 1 91.31 56 PHE B N 1
ATOM 2527 C CA . PHE B 1 56 ? -1.137 38.938 4.391 1 91.31 56 PHE B CA 1
ATOM 2528 C C . PHE B 1 56 ? -2.533 38.344 4.258 1 91.31 56 PHE B C 1
ATOM 2530 O O . PHE B 1 56 ? -2.924 37.469 5.043 1 91.31 56 PHE B O 1
ATOM 2537 N N . GLN B 1 57 ? -3.316 38.906 3.33 1 88.69 57 GLN B N 1
ATOM 2538 C CA . GLN B 1 57 ? -4.594 38.312 2.967 1 88.69 57 GLN B CA 1
ATOM 2539 C C . GLN B 1 57 ? -4.41 37.25 1.872 1 88.69 57 GLN B C 1
ATOM 2541 O O . GLN B 1 57 ? -4.324 37.594 0.69 1 88.69 57 GLN B O 1
ATOM 2546 N N . LEU B 1 58 ? -4.367 35.969 2.279 1 89 58 LEU B N 1
ATOM 2547 C CA . LEU B 1 58 ? -4.039 34.906 1.356 1 89 58 LEU B CA 1
ATOM 2548 C C . LEU B 1 58 ? -5.262 34.031 1.073 1 89 58 LEU B C 1
ATOM 2550 O O . LEU B 1 58 ? -5.137 32.844 0.847 1 89 58 LEU B O 1
ATOM 2554 N N . ARG B 1 59 ? -6.348 34.656 1.089 1 89.25 59 ARG B N 1
ATOM 2555 C CA . ARG B 1 59 ? -7.586 33.906 0.954 1 89.25 59 ARG B CA 1
ATOM 2556 C C . ARG B 1 59 ? -7.605 33.125 -0.354 1 89.25 59 ARG B C 1
ATOM 2558 O O . ARG B 1 59 ? -7.883 31.906 -0.358 1 89.25 59 ARG B O 1
ATOM 2565 N N . GLY B 1 60 ? -7.418 33.781 -1.456 1 87.75 60 GLY B N 1
ATOM 2566 C CA . GLY B 1 60 ? -7.41 33.125 -2.742 1 87.75 60 GLY B CA 1
ATOM 2567 C C . GLY B 1 60 ? -6.41 31.984 -2.809 1 87.75 60 GLY B C 1
ATOM 2568 O O . GLY B 1 60 ? -6.734 30.891 -3.283 1 87.75 60 GLY B O 1
ATOM 2569 N N . PHE B 1 61 ? -5.176 32.188 -2.381 1 90 61 PHE B N 1
ATOM 2570 C CA . PHE B 1 61 ? -4.133 31.188 -2.371 1 90 61 PHE B CA 1
ATOM 2571 C C . PHE B 1 61 ? -4.535 30 -1.497 1 90 61 PHE B C 1
ATOM 2573 O O . PHE B 1 61 ? -4.355 28.844 -1.885 1 90 61 PHE B O 1
ATOM 2580 N N . MET B 1 62 ? -5.094 30.25 -0.374 1 91.94 62 MET B N 1
ATOM 2581 C CA . MET B 1 62 ? -5.48 29.203 0.564 1 91.94 62 MET B CA 1
ATOM 2582 C C . MET B 1 62 ? -6.562 28.312 -0.032 1 91.94 62 MET B C 1
ATOM 2584 O O . MET B 1 62 ? -6.551 27.094 0.165 1 91.94 62 MET B O 1
ATOM 2588 N N . ILE B 1 63 ? -7.477 28.938 -0.701 1 88.38 63 ILE B N 1
ATOM 2589 C CA . ILE B 1 63 ? -8.547 28.172 -1.326 1 88.38 63 ILE B CA 1
ATOM 2590 C C . ILE B 1 63 ? -7.957 27.203 -2.352 1 88.38 63 ILE B C 1
ATOM 2592 O O . ILE B 1 63 ? -8.227 26 -2.303 1 88.38 63 ILE B O 1
ATOM 2596 N N . VAL B 1 64 ? -7.121 27.688 -3.248 1 89.94 64 VAL B N 1
ATOM 2597 C CA . VAL B 1 64 ? -6.523 26.859 -4.289 1 89.94 64 VAL B CA 1
ATOM 2598 C C . VAL B 1 64 ? -5.605 25.812 -3.66 1 89.94 64 VAL B C 1
ATOM 2600 O O . VAL B 1 64 ? -5.641 24.641 -4.035 1 89.94 64 VAL B O 1
ATOM 2603 N N . TYR B 1 65 ? -4.82 26.234 -2.705 1 90.88 65 TYR B N 1
ATOM 2604 C CA . TYR B 1 65 ? -3.859 25.359 -2.027 1 90.88 65 TYR B CA 1
ATOM 2605 C C . TYR B 1 65 ? -4.562 24.203 -1.33 1 90.88 65 TYR B C 1
ATOM 2607 O O . TYR B 1 65 ? -4.238 23.047 -1.568 1 90.88 65 TYR B O 1
ATOM 2615 N N . ASN B 1 66 ? -5.535 24.516 -0.542 1 92 66 ASN B N 1
ATOM 2616 C CA . ASN B 1 66 ? -6.219 23.484 0.236 1 92 66 ASN B CA 1
ATOM 2617 C C . ASN B 1 66 ? -6.996 22.531 -0.662 1 92 66 ASN B C 1
ATOM 2619 O O . ASN B 1 66 ? -6.934 21.312 -0.482 1 92 66 ASN B O 1
ATOM 2623 N N . PHE B 1 67 ? -7.676 22.984 -1.608 1 90.81 67 PHE B N 1
ATOM 2624 C CA . PHE B 1 67 ? -8.453 22.109 -2.463 1 90.81 67 PHE B CA 1
ATOM 2625 C C . PHE B 1 67 ? -7.543 21.297 -3.375 1 90.81 67 PHE B C 1
ATOM 2627 O O . PHE B 1 67 ? -7.867 20.156 -3.732 1 90.81 67 PHE B O 1
ATOM 2634 N N . SER B 1 68 ? -6.379 21.875 -3.738 1 91.44 68 SER B N 1
ATOM 2635 C CA . SER B 1 68 ? -5.387 21.062 -4.449 1 91.44 68 SER B CA 1
ATOM 2636 C C . SER B 1 68 ? -4.898 19.906 -3.596 1 91.44 68 SER B C 1
ATOM 2638 O O . SER B 1 68 ? -4.703 18.797 -4.102 1 91.44 68 SER B O 1
ATOM 2640 N N . LEU B 1 69 ? -4.742 20.109 -2.322 1 92.12 69 LEU B N 1
ATOM 2641 C CA . LEU B 1 69 ? -4.289 19.062 -1.425 1 92.12 69 LEU B CA 1
ATOM 2642 C C . LEU B 1 69 ? -5.395 18.031 -1.196 1 92.12 69 LEU B C 1
ATOM 2644 O O . LEU B 1 69 ? -5.121 16.844 -1.022 1 92.12 69 LEU B O 1
ATOM 2648 N N . VAL B 1 70 ? -6.648 18.484 -1.203 1 90.62 70 VAL B N 1
ATOM 2649 C CA . VAL B 1 70 ? -7.762 17.547 -1.169 1 90.62 70 VAL B CA 1
ATOM 2650 C C . VAL B 1 70 ? -7.695 16.625 -2.385 1 90.62 70 VAL B C 1
ATOM 2652 O O . VAL B 1 70 ? -7.773 15.398 -2.248 1 90.62 70 VAL B O 1
ATOM 2655 N N . ALA B 1 71 ? -7.52 17.234 -3.568 1 90.19 71 ALA B N 1
ATOM 2656 C CA . ALA B 1 71 ? -7.465 16.453 -4.805 1 90.19 71 ALA B CA 1
ATOM 2657 C C . ALA B 1 71 ? -6.289 15.484 -4.793 1 90.19 71 ALA B C 1
ATOM 2659 O O . ALA B 1 71 ? -6.434 14.328 -5.176 1 90.19 71 ALA B O 1
ATOM 2660 N N . LEU B 1 72 ? -5.16 15.938 -4.344 1 90.19 72 LEU B N 1
ATOM 2661 C CA . LEU B 1 72 ? -3.973 15.094 -4.281 1 90.19 72 LEU B CA 1
ATOM 2662 C C . LEU B 1 72 ? -4.184 13.93 -3.316 1 90.19 72 LEU B C 1
ATOM 2664 O O . LEU B 1 72 ? -3.861 12.781 -3.639 1 90.19 72 LEU B O 1
ATOM 2668 N N . SER B 1 73 ? -4.707 14.203 -2.16 1 90.12 73 SER B N 1
ATOM 2669 C CA . SER B 1 73 ? -4.957 13.156 -1.17 1 90.12 73 SER B CA 1
ATOM 2670 C C . SER B 1 73 ? -5.973 12.141 -1.68 1 90.12 73 SER B C 1
ATOM 2672 O O . SER B 1 73 ? -5.816 10.938 -1.472 1 90.12 73 SER B O 1
ATOM 2674 N N . LEU B 1 74 ? -7.031 12.648 -2.314 1 87.88 74 LEU B N 1
ATOM 2675 C CA . LEU B 1 74 ? -8.023 11.75 -2.91 1 87.88 74 LEU B CA 1
ATOM 2676 C C . LEU B 1 74 ? -7.379 10.859 -3.969 1 87.88 74 LEU B C 1
ATOM 2678 O O . LEU B 1 74 ? -7.688 9.672 -4.051 1 87.88 74 LEU B O 1
ATOM 2682 N N . TYR B 1 75 ? -6.578 11.484 -4.766 1 89.56 75 TYR B N 1
ATOM 2683 C CA . TYR B 1 75 ? -5.898 10.727 -5.809 1 89.56 75 TYR B CA 1
ATOM 2684 C C . TYR B 1 75 ? -5.023 9.633 -5.211 1 89.56 75 TYR B C 1
ATOM 2686 O O . TYR B 1 75 ? -5 8.508 -5.715 1 89.56 75 TYR B O 1
ATOM 2694 N N . ILE B 1 76 ? -4.332 9.883 -4.145 1 87.75 76 ILE B N 1
ATOM 2695 C CA . ILE B 1 76 ? -3.475 8.906 -3.477 1 87.75 76 ILE B CA 1
ATOM 2696 C C . ILE B 1 76 ? -4.324 7.754 -2.947 1 87.75 76 ILE B C 1
ATOM 2698 O O . ILE B 1 76 ? -3.998 6.586 -3.168 1 87.75 76 ILE B O 1
ATOM 2702 N N . VAL B 1 77 ? -5.426 8.078 -2.287 1 84.44 77 VAL B N 1
ATOM 2703 C CA . VAL B 1 77 ? -6.32 7.051 -1.762 1 84.44 77 VAL B CA 1
ATOM 2704 C C . VAL B 1 77 ? -6.867 6.203 -2.908 1 84.44 77 VAL B C 1
ATOM 2706 O O . VAL B 1 77 ? -6.867 4.973 -2.836 1 84.44 77 VAL B O 1
ATOM 2709 N N . TYR B 1 78 ? -7.32 6.871 -3.939 1 85 78 TYR B N 1
ATOM 2710 C CA . TYR B 1 78 ? -7.871 6.188 -5.102 1 85 78 TYR B CA 1
ATOM 2711 C C . TYR B 1 78 ? -6.863 5.207 -5.688 1 85 78 TYR B C 1
ATOM 2713 O O . TYR B 1 78 ? -7.207 4.059 -5.992 1 85 78 TYR B O 1
ATOM 2721 N N . GLU B 1 79 ? -5.652 5.648 -5.844 1 84.75 79 GLU B N 1
ATOM 2722 C CA . GLU B 1 79 ? -4.621 4.805 -6.438 1 84.75 79 GLU B CA 1
ATOM 2723 C C . GLU B 1 79 ? -4.309 3.605 -5.547 1 84.75 79 GLU B C 1
ATOM 2725 O O . GLU B 1 79 ? -4.078 2.5 -6.043 1 84.75 79 GLU B O 1
ATOM 2730 N N . MET B 1 80 ? -4.289 3.805 -4.332 1 83.19 80 MET B N 1
ATOM 2731 C CA . MET B 1 80 ? -4.012 2.705 -3.412 1 83.19 80 MET B CA 1
ATOM 2732 C C . MET B 1 80 ? -5.109 1.648 -3.48 1 83.19 80 MET B C 1
ATOM 2734 O O . MET B 1 80 ? -4.824 0.45 -3.514 1 83.19 80 MET B O 1
ATOM 2738 N N . VAL B 1 81 ? -6.352 2.02 -3.566 1 80.69 81 VAL B N 1
ATOM 2739 C CA . VAL B 1 81 ? -7.484 1.104 -3.674 1 80.69 81 VAL B CA 1
ATOM 2740 C C . VAL B 1 81 ? -7.449 0.395 -5.027 1 80.69 81 VAL B C 1
ATOM 2742 O O . VAL B 1 81 ? -7.633 -0.822 -5.102 1 80.69 81 VAL B O 1
ATOM 2745 N N . ARG B 1 82 ? -7.207 1.147 -6.004 1 86.62 82 ARG B N 1
ATOM 2746 C CA . ARG B 1 82 ? -7.172 0.598 -7.355 1 86.62 82 ARG B CA 1
ATOM 2747 C C . ARG B 1 82 ? -6.082 -0.462 -7.488 1 86.62 82 ARG B C 1
ATOM 2749 O O . ARG B 1 82 ? -6.305 -1.517 -8.086 1 86.62 82 ARG B O 1
ATOM 2756 N N . VAL B 1 83 ? -4.961 -0.161 -6.93 1 86.88 83 VAL B N 1
ATOM 2757 C CA . VAL B 1 83 ? -3.857 -1.107 -7.047 1 86.88 83 VAL B CA 1
ATOM 2758 C C . VAL B 1 83 ? -4.172 -2.371 -6.254 1 86.88 83 VAL B C 1
ATOM 2760 O O . VAL B 1 83 ? -3.828 -3.479 -6.672 1 86.88 83 VAL B O 1
ATOM 2763 N N . ALA B 1 84 ? -4.797 -2.219 -5.145 1 85.12 84 ALA B N 1
ATOM 2764 C CA . ALA B 1 84 ? -5.227 -3.385 -4.379 1 85.12 84 ALA B CA 1
ATOM 2765 C C . ALA B 1 84 ? -6.195 -4.246 -5.184 1 85.12 84 ALA B C 1
ATOM 2767 O O . ALA B 1 84 ? -6.078 -5.473 -5.207 1 85.12 84 ALA B O 1
ATOM 2768 N N . TRP B 1 85 ? -7.121 -3.674 -5.859 1 88.5 85 TRP B N 1
ATOM 2769 C CA . TRP B 1 85 ? -8.07 -4.379 -6.707 1 88.5 85 TRP B CA 1
ATOM 2770 C C . TRP B 1 85 ? -7.367 -5.043 -7.887 1 88.5 85 TRP B C 1
ATOM 2772 O O . TRP B 1 85 ? -7.68 -6.18 -8.25 1 88.5 85 TRP B O 1
ATOM 2782 N N . LEU B 1 86 ? -6.477 -4.324 -8.477 1 90.06 86 LEU B N 1
ATOM 2783 C CA . LEU B 1 86 ? -5.734 -4.879 -9.602 1 90.06 86 LEU B CA 1
ATOM 2784 C C . LEU B 1 86 ? -4.992 -6.148 -9.195 1 90.06 86 LEU B C 1
ATOM 2786 O O . LEU B 1 86 ? -4.934 -7.113 -9.953 1 90.06 86 LEU B O 1
ATOM 2790 N N . PHE B 1 87 ? -4.418 -6.109 -8.023 1 91.88 87 PHE B N 1
ATOM 2791 C CA . PHE B 1 87 ? -3.748 -7.293 -7.5 1 91.88 87 PHE B CA 1
ATOM 2792 C C . PHE B 1 87 ? -4.723 -8.453 -7.371 1 91.88 87 PHE B C 1
ATOM 2794 O O . PHE B 1 87 ? -4.441 -9.562 -7.828 1 91.88 87 PHE B O 1
ATOM 2801 N N . LEU B 1 88 ? -5.875 -8.156 -6.809 1 89.88 88 LEU B N 1
ATOM 2802 C CA . LEU B 1 88 ? -6.895 -9.188 -6.676 1 89.88 88 LEU B CA 1
ATOM 2803 C C . LEU B 1 88 ? -7.301 -9.734 -8.047 1 89.88 88 LEU B C 1
ATOM 2805 O O . LEU B 1 88 ? -7.395 -10.945 -8.234 1 89.88 88 LEU B O 1
ATOM 2809 N N . PHE B 1 89 ? -7.523 -8.898 -8.945 1 91.75 89 PHE B N 1
ATOM 2810 C CA . PHE B 1 89 ? -7.949 -9.289 -10.281 1 91.75 89 PHE B CA 1
ATOM 2811 C C . PHE B 1 89 ? -6.902 -10.164 -10.953 1 91.75 89 PHE B C 1
ATOM 2813 O O . PHE B 1 89 ? -7.242 -11.125 -11.656 1 91.75 89 PHE B O 1
ATOM 2820 N N . SER B 1 90 ? -5.645 -9.867 -10.773 1 92.88 90 SER B N 1
ATOM 2821 C CA . SER B 1 90 ? -4.574 -10.68 -11.344 1 92.88 90 SER B CA 1
ATOM 2822 C C . SER B 1 90 ? -4.633 -12.109 -10.828 1 92.88 90 SER B C 1
ATOM 2824 O O . SER B 1 90 ? -4.305 -13.047 -11.562 1 92.88 90 SER B O 1
ATOM 2826 N N . LYS B 1 91 ? -5.07 -12.281 -9.555 1 92.5 91 LYS B N 1
ATOM 2827 C CA . LYS B 1 91 ? -5.18 -13.617 -8.984 1 92.5 91 LYS B CA 1
ATOM 2828 C C . LYS B 1 91 ? -6.23 -14.445 -9.719 1 92.5 91 LYS B C 1
ATOM 2830 O O . LYS B 1 91 ? -6.086 -15.664 -9.859 1 92.5 91 LYS B O 1
ATOM 2835 N N . PHE B 1 92 ? -7.258 -13.844 -10.203 1 92.25 92 PHE B N 1
ATOM 2836 C CA . PHE B 1 92 ? -8.281 -14.562 -10.953 1 92.25 92 PHE B CA 1
ATOM 2837 C C . PHE B 1 92 ? -7.797 -14.898 -12.359 1 92.25 92 PHE B C 1
ATOM 2839 O O . PHE B 1 92 ? -8.117 -15.961 -12.898 1 92.25 92 PHE B O 1
ATOM 2846 N N . ILE B 1 93 ? -7.023 -14.055 -12.953 1 92.25 93 ILE B N 1
ATOM 2847 C CA . ILE B 1 93 ? -6.418 -14.352 -14.242 1 92.25 93 ILE B CA 1
ATOM 2848 C C . ILE B 1 93 ? -5.465 -15.539 -14.109 1 92.25 93 ILE B C 1
ATOM 2850 O O . ILE B 1 93 ? -5.406 -16.406 -14.992 1 92.25 93 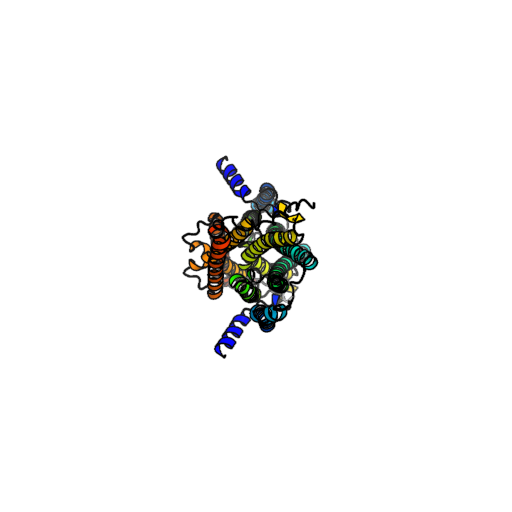ILE B O 1
ATOM 2854 N N . GLU B 1 94 ? -4.801 -15.672 -13 1 94.88 94 GLU B N 1
ATOM 2855 C CA . GLU B 1 94 ? -3.77 -16.672 -12.766 1 94.88 94 GLU B CA 1
ATOM 2856 C C . GLU B 1 94 ? -4.383 -18.062 -12.594 1 94.88 94 GLU B C 1
ATOM 2858 O O . GLU B 1 94 ? -3.668 -19.062 -12.602 1 94.88 94 GLU B O 1
ATOM 2863 N N . LEU B 1 95 ? -5.699 -18.109 -12.461 1 94.38 95 LEU B N 1
ATOM 2864 C CA . LEU B 1 95 ? -6.355 -19.422 -12.477 1 94.38 95 LEU B CA 1
ATOM 2865 C C . LEU B 1 95 ? -6.109 -20.125 -13.805 1 94.38 95 LEU B C 1
ATOM 2867 O O . LEU B 1 95 ? -6.133 -21.359 -13.859 1 94.38 95 LEU B O 1
ATOM 2871 N N . MET B 1 96 ? -5.805 -19.391 -14.758 1 92.5 96 MET B N 1
ATOM 2872 C CA . MET B 1 96 ? -5.547 -19.938 -16.094 1 92.5 96 MET B CA 1
ATOM 2873 C C . MET B 1 96 ? -4.312 -20.828 -16.078 1 92.5 96 MET B C 1
ATOM 2875 O O . MET B 1 96 ? -4.188 -21.719 -16.922 1 92.5 96 MET B O 1
ATOM 2879 N N . ASP B 1 97 ? -3.369 -20.672 -15.164 1 93.94 97 ASP B N 1
ATOM 2880 C CA . ASP B 1 97 ? -2.197 -21.531 -15.047 1 93.94 97 ASP B CA 1
ATOM 2881 C C . ASP B 1 97 ? -2.602 -23 -15 1 93.94 97 ASP B C 1
ATOM 2883 O O . ASP B 1 97 ? -2.064 -23.812 -15.75 1 93.94 97 ASP B O 1
ATOM 2887 N N . THR B 1 98 ? -3.57 -23.25 -14.172 1 93.81 98 THR B N 1
ATOM 2888 C CA . THR B 1 98 ? -3.988 -24.625 -13.969 1 93.81 98 THR B CA 1
ATOM 2889 C C . THR B 1 98 ? -4.711 -25.172 -15.195 1 93.81 98 THR B C 1
ATOM 2891 O O . THR B 1 98 ? -4.566 -26.344 -15.547 1 93.81 98 THR B O 1
ATOM 2894 N N . VAL B 1 99 ? -5.441 -24.328 -15.82 1 91.56 99 VAL B N 1
ATOM 2895 C CA . VAL B 1 99 ? -6.133 -24.719 -17.047 1 91.56 99 VAL B CA 1
ATOM 2896 C C . VAL B 1 99 ? -5.117 -25.109 -18.109 1 91.56 99 VAL B C 1
ATOM 2898 O O . VAL B 1 99 ? -5.277 -26.125 -18.797 1 91.56 99 VAL B O 1
ATOM 2901 N N . ILE B 1 100 ? -4.102 -24.344 -18.203 1 92.31 100 ILE B N 1
ATOM 2902 C CA . ILE B 1 100 ? -3.045 -24.609 -19.172 1 92.31 100 ILE B CA 1
ATOM 2903 C C . ILE B 1 100 ? -2.381 -25.953 -18.844 1 92.31 100 ILE B C 1
ATOM 2905 O O . ILE B 1 100 ? -2.105 -26.75 -19.75 1 92.31 100 ILE B O 1
ATOM 2909 N N . PHE B 1 101 ? -2.102 -26.25 -17.562 1 93.25 101 PHE B N 1
ATOM 2910 C CA . PHE B 1 101 ? -1.518 -27.516 -17.156 1 93.25 101 PHE B CA 1
ATOM 2911 C C . PHE B 1 101 ? -2.375 -28.688 -17.625 1 93.25 101 PHE B C 1
ATOM 2913 O O . PHE B 1 101 ? -1.858 -29.656 -18.172 1 93.25 101 PHE B O 1
ATOM 2920 N N . ILE B 1 102 ? -3.635 -28.578 -17.453 1 92.81 102 ILE B N 1
ATOM 2921 C CA . ILE B 1 102 ? -4.559 -29.656 -17.781 1 92.81 102 ILE B CA 1
ATOM 2922 C C . ILE B 1 102 ? -4.625 -29.859 -19.281 1 92.81 102 ILE B C 1
ATOM 2924 O O . ILE B 1 102 ? -4.555 -30.984 -19.781 1 92.81 102 ILE B O 1
ATOM 2928 N N . LEU B 1 103 ? -4.68 -28.781 -20.031 1 91.88 103 LEU B N 1
ATOM 2929 C CA . LEU B 1 103 ? -4.785 -28.859 -21.484 1 91.88 103 LEU B CA 1
ATOM 2930 C C . LEU B 1 103 ? -3.508 -29.438 -22.094 1 91.88 103 LEU B C 1
ATOM 2932 O O . LEU B 1 103 ? -3.553 -30.109 -23.125 1 91.88 103 LEU B O 1
ATOM 2936 N N . ARG B 1 104 ? -2.438 -29.234 -21.406 1 93.06 104 ARG B N 1
ATOM 2937 C CA . ARG B 1 104 ? -1.153 -29.734 -21.891 1 93.06 104 ARG B CA 1
ATOM 2938 C C . ARG B 1 104 ? -0.857 -31.109 -21.297 1 93.06 104 ARG B C 1
ATOM 2940 O O . ARG B 1 104 ? 0.222 -31.672 -21.516 1 93.06 104 ARG B O 1
ATOM 2947 N N . LYS B 1 105 ? -1.767 -31.625 -20.516 1 93.38 105 LYS B N 1
ATOM 2948 C CA . LYS B 1 105 ? -1.666 -32.938 -19.859 1 93.38 105 LYS B CA 1
ATOM 2949 C C . LYS B 1 105 ? -0.415 -33 -19 1 93.38 105 LYS B C 1
ATOM 2951 O O . LYS B 1 105 ? 0.315 -34 -19.047 1 93.38 105 LYS B O 1
ATOM 2956 N N . LYS B 1 106 ? -0.134 -31.875 -18.391 1 90.44 106 LYS B N 1
ATOM 2957 C CA . LYS B 1 106 ? 0.897 -31.828 -17.359 1 90.44 106 LYS B CA 1
ATOM 2958 C C . LYS B 1 106 ? 0.301 -32.094 -15.969 1 90.44 106 LYS B C 1
ATOM 2960 O O . LYS B 1 106 ? 0.394 -31.25 -15.078 1 90.44 106 LYS B O 1
ATOM 2965 N N . ASP B 1 107 ? -0.218 -33.219 -15.789 1 87.19 107 ASP B N 1
ATOM 2966 C CA . ASP B 1 107 ? -0.984 -33.594 -14.602 1 87.19 107 ASP B CA 1
ATOM 2967 C C . ASP B 1 107 ? -0.1 -33.594 -13.359 1 87.19 107 ASP B C 1
ATOM 2969 O O . ASP B 1 107 ? -0.58 -33.344 -12.25 1 87.19 107 ASP B O 1
ATOM 2973 N N . GLY B 1 108 ? 1.143 -33.812 -13.539 1 84.44 108 GLY B N 1
ATOM 2974 C CA . GLY B 1 108 ? 2.059 -33.812 -12.414 1 84.44 108 GLY B CA 1
ATOM 2975 C C . GLY B 1 108 ? 2.18 -32.469 -11.75 1 84.44 108 GLY B C 1
ATOM 2976 O O . GLY B 1 108 ? 2.529 -32.375 -10.57 1 84.44 108 GLY B O 1
ATOM 2977 N N . GLN B 1 109 ? 1.857 -31.469 -12.523 1 85 109 GLN B N 1
ATOM 2978 C CA . GLN B 1 109 ? 1.965 -30.109 -12.008 1 85 109 GLN B CA 1
ATOM 2979 C C . GLN B 1 109 ? 0.699 -29.703 -11.258 1 85 109 GLN B C 1
ATOM 2981 O O . GLN B 1 109 ? 0.695 -28.703 -10.523 1 85 109 GLN B O 1
ATOM 2986 N N . VAL B 1 110 ? -0.337 -30.422 -11.5 1 89.75 110 VAL B N 1
ATOM 2987 C CA . VAL B 1 110 ? -1.598 -30.125 -10.828 1 89.75 110 VAL B CA 1
ATOM 2988 C C . VAL B 1 110 ? -1.629 -30.812 -9.469 1 89.75 110 VAL B C 1
ATOM 2990 O O . VAL B 1 110 ? -2.426 -31.719 -9.242 1 89.75 110 VAL B O 1
ATOM 2993 N N . THR B 1 111 ? -0.839 -30.328 -8.547 1 85.25 111 THR B N 1
ATOM 2994 C CA . THR B 1 111 ? -0.72 -30.875 -7.203 1 85.25 111 THR B CA 1
ATOM 2995 C C . THR B 1 111 ? -1.767 -30.25 -6.277 1 85.25 111 THR B C 1
ATOM 2997 O O . THR B 1 111 ? -2.406 -29.266 -6.625 1 85.25 111 THR B O 1
ATOM 3000 N N . PHE B 1 112 ? -1.919 -30.906 -5.168 1 85.06 112 PHE B N 1
ATOM 3001 C CA . PHE B 1 112 ? -2.807 -30.359 -4.145 1 85.06 112 PHE B CA 1
ATOM 3002 C C . PHE B 1 112 ? -2.391 -28.953 -3.758 1 85.06 112 PHE B C 1
ATOM 3004 O O . PHE B 1 112 ? -3.234 -28.062 -3.639 1 85.06 112 PHE B O 1
ATOM 3011 N N . LEU B 1 113 ? -1.088 -28.781 -3.641 1 80.88 113 LEU B N 1
ATOM 3012 C CA . LEU B 1 113 ? -0.555 -27.469 -3.268 1 80.88 113 LEU B CA 1
ATOM 3013 C C . LEU B 1 113 ? -0.973 -26.406 -4.273 1 80.88 113 LEU B C 1
ATOM 3015 O O . LEU B 1 113 ? -1.43 -25.328 -3.887 1 80.88 113 LEU B O 1
ATOM 3019 N N . HIS B 1 114 ? -0.822 -26.75 -5.496 1 88.31 114 HIS B N 1
ATOM 3020 C CA . HIS B 1 114 ? -1.108 -25.797 -6.562 1 88.31 114 HIS B CA 1
ATOM 3021 C C . HIS B 1 114 ? -2.586 -25.422 -6.582 1 88.31 114 HIS B C 1
ATOM 3023 O O . HIS B 1 114 ? -2.934 -24.234 -6.574 1 88.31 114 HIS B O 1
ATOM 3029 N N . VAL B 1 115 ? -3.461 -26.438 -6.516 1 89.62 115 VAL B N 1
ATOM 3030 C CA . VAL B 1 115 ? -4.898 -26.219 -6.602 1 89.62 115 VAL B CA 1
ATOM 3031 C C . VAL B 1 115 ? -5.387 -25.5 -5.344 1 89.62 115 VAL B C 1
ATOM 3033 O O . VAL B 1 115 ? -6.191 -24.578 -5.426 1 89.62 115 VAL B O 1
ATOM 3036 N N . PHE B 1 116 ? -4.914 -25.953 -4.258 1 86.88 116 PHE B N 1
ATOM 3037 C CA . PHE B 1 116 ? -5.27 -25.312 -2.994 1 86.88 116 PHE B CA 1
ATOM 3038 C C . PHE B 1 116 ? -4.871 -23.844 -2.994 1 86.88 116 PHE B C 1
ATOM 3040 O O . PHE B 1 116 ? -5.68 -22.984 -2.643 1 86.88 116 PHE B O 1
ATOM 3047 N N . HIS B 1 117 ? -3.672 -23.531 -3.377 1 87.38 117 HIS B N 1
ATOM 3048 C CA . HIS B 1 117 ? -3.146 -22.172 -3.424 1 87.38 117 HIS B CA 1
ATOM 3049 C C . HIS B 1 117 ? -3.973 -21.297 -4.359 1 87.38 117 HIS B C 1
ATOM 3051 O O . HIS B 1 117 ? -4.367 -20.188 -3.988 1 87.38 117 HIS B O 1
ATOM 3057 N N . HIS B 1 118 ? -4.312 -21.781 -5.574 1 91.62 118 HIS B N 1
ATOM 3058 C CA . HIS B 1 118 ? -5.008 -20.984 -6.574 1 91.62 118 HIS B CA 1
ATOM 3059 C C . HIS B 1 118 ? -6.488 -20.844 -6.234 1 91.62 118 HIS B C 1
ATOM 3061 O O . HIS B 1 118 ? -7.176 -19.984 -6.793 1 91.62 118 HIS B O 1
ATOM 3067 N N . SER B 1 119 ? -6.977 -21.594 -5.289 1 89.5 119 SER B N 1
ATOM 3068 C CA . SER B 1 119 ? -8.367 -21.469 -4.867 1 89.5 119 SER B CA 1
ATOM 3069 C C . SER B 1 119 ? -8.5 -20.562 -3.65 1 89.5 119 SER B C 1
ATOM 3071 O O . SER B 1 119 ? -9.328 -19.641 -3.641 1 89.5 119 SER B O 1
ATOM 3073 N N . VAL B 1 120 ? -7.676 -20.734 -2.701 1 85.56 120 VAL B N 1
ATOM 3074 C CA . VAL B 1 120 ? -7.836 -20.094 -1.401 1 85.56 120 VAL B CA 1
ATOM 3075 C C . VAL B 1 120 ? -7.281 -18.672 -1.452 1 85.56 120 VAL B C 1
ATOM 3077 O O . VAL B 1 120 ? -7.812 -17.766 -0.8 1 85.56 120 VAL B O 1
ATOM 3080 N N . LEU B 1 121 ? -6.207 -18.516 -2.225 1 85.94 121 LEU B N 1
ATOM 3081 C CA . LEU B 1 121 ? -5.574 -17.188 -2.25 1 85.94 121 LEU B CA 1
ATOM 3082 C C . LEU B 1 121 ? -6.539 -16.141 -2.775 1 85.94 121 LEU B C 1
ATOM 3084 O O . LEU B 1 121 ? -6.754 -15.109 -2.129 1 85.94 121 LEU B O 1
ATOM 3088 N N . PRO B 1 122 ? -7.176 -16.297 -3.959 1 89.5 122 PRO B N 1
ATOM 3089 C CA . PRO B 1 122 ? -8.109 -15.281 -4.426 1 89.5 122 PRO B CA 1
ATOM 3090 C C . PRO B 1 122 ? -9.312 -15.109 -3.496 1 89.5 122 PRO B C 1
ATOM 3092 O O . PRO B 1 122 ? -9.812 -13.992 -3.332 1 89.5 122 PRO B O 1
ATOM 3095 N N . TRP B 1 123 ? -9.75 -16.188 -2.912 1 86.5 123 TRP B N 1
ATOM 3096 C CA . TRP B 1 123 ? -10.875 -16.109 -1.992 1 86.5 123 TRP B CA 1
ATOM 3097 C C . TRP B 1 123 ? -10.531 -15.25 -0.781 1 86.5 123 TRP B C 1
ATOM 3099 O O . TRP B 1 123 ? -11.305 -14.375 -0.391 1 86.5 123 TRP B O 1
ATOM 3109 N N . SER B 1 124 ? -9.406 -15.477 -0.185 1 82.5 124 SER B N 1
ATOM 3110 C CA . SER B 1 124 ? -8.977 -14.719 0.991 1 82.5 124 SER B CA 1
ATOM 3111 C C . SER B 1 124 ? -8.703 -13.266 0.643 1 82.5 124 SER B C 1
ATOM 3113 O O . SER B 1 124 ? -9.07 -12.359 1.395 1 82.5 124 SER B O 1
ATOM 3115 N N . TRP B 1 125 ? -8.062 -13.047 -0.49 1 84.5 125 TRP B N 1
ATOM 3116 C CA . TRP B 1 125 ? -7.73 -11.68 -0.892 1 84.5 125 TRP B CA 1
ATOM 3117 C C . TRP B 1 125 ? -8.992 -10.891 -1.208 1 84.5 125 TRP B C 1
ATOM 3119 O O . TRP B 1 125 ? -9.039 -9.672 -0.997 1 84.5 125 TRP B O 1
ATOM 3129 N N . TRP B 1 126 ? -10 -11.555 -1.775 1 86.56 126 TRP B N 1
ATOM 3130 C CA . TRP B 1 126 ? -11.258 -10.852 -2.018 1 86.56 126 TRP B CA 1
ATOM 3131 C C . TRP B 1 126 ? -11.789 -10.234 -0.731 1 86.56 126 TRP B C 1
ATOM 3133 O O . TRP B 1 126 ? -12.148 -9.055 -0.707 1 86.56 126 TRP B O 1
ATOM 3143 N N . TRP B 1 127 ? -11.82 -10.977 0.328 1 79.88 127 TRP B N 1
ATOM 3144 C CA . TRP B 1 127 ? -12.312 -10.477 1.607 1 79.88 127 TRP B CA 1
ATOM 3145 C C . TRP B 1 127 ? -11.406 -9.375 2.145 1 79.88 127 TRP B C 1
ATOM 3147 O O . TRP B 1 127 ? -11.891 -8.391 2.703 1 79.88 127 TRP B O 1
ATOM 3157 N N . GLY B 1 128 ? -10.117 -9.586 2.029 1 78.19 128 GLY B N 1
ATOM 3158 C CA . GLY B 1 128 ? -9.18 -8.562 2.465 1 78.19 128 GLY B CA 1
ATOM 3159 C C . GLY B 1 128 ? -9.375 -7.238 1.758 1 78.19 128 GLY B C 1
ATOM 3160 O O . GLY B 1 128 ? -9.414 -6.188 2.4 1 78.19 128 GLY B O 1
ATOM 3161 N N . VAL B 1 129 ? -9.5 -7.289 0.433 1 81.5 129 VAL B N 1
ATOM 3162 C CA . VAL B 1 129 ? -9.648 -6.082 -0.37 1 81.5 129 VAL B CA 1
ATOM 3163 C C . VAL B 1 129 ? -11.023 -5.461 -0.117 1 81.5 129 VAL B C 1
ATOM 3165 O O . VAL B 1 129 ? -11.164 -4.238 -0.102 1 81.5 129 VAL B O 1
ATOM 3168 N N . LYS B 1 130 ? -12.031 -6.312 0.106 1 81.12 130 LYS B N 1
ATOM 3169 C CA . LYS B 1 130 ? -13.391 -5.832 0.359 1 81.12 130 LYS B CA 1
ATOM 3170 C C . LYS B 1 130 ? -13.453 -5.023 1.654 1 81.12 130 LYS B C 1
ATOM 3172 O O . LYS B 1 130 ? -14.164 -4.02 1.733 1 81.12 130 LYS B O 1
ATOM 3177 N N . ILE B 1 131 ? -12.664 -5.422 2.646 1 73 131 ILE B N 1
ATOM 3178 C CA . ILE B 1 131 ? -12.773 -4.828 3.977 1 73 131 ILE B CA 1
ATOM 3179 C C . ILE B 1 131 ? -11.68 -3.781 4.168 1 73 131 ILE B C 1
ATOM 3181 O O . ILE B 1 131 ? -11.914 -2.732 4.77 1 73 131 ILE B O 1
ATOM 3185 N N . ALA B 1 132 ? -10.453 -4.059 3.678 1 69.44 132 ALA B N 1
ATOM 3186 C CA . ALA B 1 132 ? -9.328 -3.172 3.949 1 69.44 132 ALA B CA 1
ATOM 3187 C C . ALA B 1 132 ? -8.406 -3.072 2.738 1 69.44 132 ALA B C 1
ATOM 3189 O O . ALA B 1 132 ? -7.25 -3.506 2.793 1 69.44 132 ALA B O 1
ATOM 3190 N N . PRO B 1 133 ? -8.969 -2.406 1.713 1 69 133 PRO B N 1
ATOM 3191 C CA . PRO B 1 133 ? -8.086 -2.234 0.557 1 69 133 PRO B CA 1
ATOM 3192 C C . PRO B 1 133 ? -6.898 -1.326 0.854 1 69 133 PRO B C 1
ATOM 3194 O O . PRO B 1 133 ? -7.059 -0.274 1.478 1 69 133 PRO B O 1
ATOM 3197 N N . GLY B 1 134 ? -5.613 -1.748 0.524 1 60.66 134 GLY B N 1
ATOM 3198 C CA . GLY B 1 134 ? -4.426 -0.925 0.697 1 60.66 134 GLY B CA 1
ATOM 3199 C C . GLY B 1 134 ? -3.83 -1.021 2.09 1 60.66 134 GLY B C 1
ATOM 3200 O O . GLY B 1 134 ? -2.93 -0.256 2.439 1 60.66 134 GLY B O 1
ATOM 3201 N N . GLY B 1 135 ? -4.355 -1.835 2.938 1 59.19 135 GLY B N 1
ATOM 3202 C CA . GLY B 1 135 ? -3.838 -1.966 4.289 1 59.19 135 GLY B CA 1
ATOM 3203 C C . GLY B 1 135 ? -2.635 -2.885 4.383 1 59.19 135 GLY B C 1
ATOM 3204 O O . GLY B 1 135 ? -1.69 -2.76 3.602 1 59.19 135 GLY B O 1
ATOM 3205 N N . MET B 1 136 ? -2.633 -3.678 5.301 1 59.09 136 MET B N 1
ATOM 3206 C CA . MET B 1 136 ? -1.547 -4.594 5.637 1 59.09 136 MET B CA 1
ATOM 3207 C C . MET B 1 136 ? -1.25 -5.535 4.477 1 59.09 136 MET B C 1
ATOM 3209 O O . MET B 1 136 ? -0.111 -5.973 4.301 1 59.09 136 MET B O 1
ATOM 3213 N N . GLY B 1 137 ? -2.168 -5.559 3.666 1 65.69 137 GLY B N 1
ATOM 3214 C CA . GLY B 1 137 ? -1.999 -6.492 2.564 1 65.69 137 GLY B CA 1
ATOM 3215 C C . GLY B 1 137 ? -1.133 -5.941 1.445 1 65.69 137 GLY B C 1
ATOM 3216 O O . GLY B 1 137 ? -0.647 -6.699 0.601 1 65.69 137 GLY B O 1
ATOM 3217 N N . SER B 1 138 ? -0.833 -4.664 1.549 1 72.69 138 SER B N 1
ATOM 3218 C CA . SER B 1 138 ? -0.089 -4.059 0.449 1 72.69 138 SER B CA 1
ATOM 3219 C C . SER B 1 138 ? 1.341 -4.582 0.394 1 72.69 138 SER B C 1
ATOM 3221 O O . SER B 1 138 ? 1.906 -4.746 -0.69 1 72.69 138 SER B O 1
ATOM 3223 N N . PHE B 1 139 ? 1.827 -4.836 1.563 1 74.31 139 PHE B N 1
ATOM 3224 C CA . PHE B 1 139 ? 3.174 -5.391 1.59 1 74.31 139 PHE B CA 1
ATOM 3225 C C . PHE B 1 139 ? 3.209 -6.762 0.923 1 74.31 139 PHE B C 1
ATOM 3227 O O . PHE B 1 139 ? 4.082 -7.035 0.095 1 74.31 139 PHE B O 1
ATOM 3234 N N . HIS B 1 140 ? 2.26 -7.547 1.356 1 77.38 140 HIS B N 1
ATOM 3235 C CA . HIS B 1 140 ? 2.15 -8.867 0.745 1 77.38 140 HIS B CA 1
ATOM 3236 C C . HIS B 1 140 ? 1.975 -8.758 -0.766 1 77.38 140 HIS B C 1
ATOM 3238 O O . HIS B 1 140 ? 2.639 -9.469 -1.523 1 77.38 140 HIS B O 1
ATOM 3244 N N . ALA B 1 141 ? 1.128 -7.883 -1.196 1 84.06 141 ALA B N 1
ATOM 3245 C CA . ALA B 1 141 ? 0.844 -7.711 -2.619 1 84.06 141 ALA B CA 1
ATOM 3246 C C . ALA B 1 141 ? 2.094 -7.273 -3.379 1 84.06 141 ALA B C 1
ATOM 3248 O O . ALA B 1 141 ? 2.336 -7.727 -4.5 1 84.06 141 ALA B O 1
ATOM 3249 N N . MET B 1 142 ? 2.869 -6.469 -2.781 1 82.69 142 MET B N 1
ATOM 3250 C CA . MET B 1 142 ? 4.09 -5.977 -3.412 1 82.69 142 MET B CA 1
ATOM 3251 C C . MET B 1 142 ? 5.109 -7.098 -3.584 1 82.69 142 MET B C 1
ATOM 3253 O O . MET B 1 142 ? 5.645 -7.293 -4.676 1 82.69 142 MET B O 1
ATOM 3257 N N . ILE B 1 143 ? 5.336 -7.824 -2.553 1 82.31 143 ILE B N 1
ATOM 3258 C CA . ILE B 1 143 ? 6.312 -8.906 -2.592 1 82.31 143 ILE B CA 1
ATOM 3259 C C . ILE B 1 143 ? 5.852 -9.984 -3.574 1 82.31 143 ILE B C 1
ATOM 3261 O O . ILE B 1 143 ? 6.637 -10.445 -4.406 1 82.31 143 ILE B O 1
ATOM 3265 N N . ASN B 1 144 ? 4.582 -10.336 -3.441 1 88.94 144 ASN B N 1
ATOM 3266 C CA . ASN B 1 144 ? 4.031 -11.352 -4.328 1 88.94 144 ASN B CA 1
ATOM 3267 C C . ASN B 1 144 ? 4.141 -10.938 -5.793 1 88.94 144 ASN B C 1
ATOM 3269 O O . ASN B 1 144 ? 4.543 -11.734 -6.641 1 88.94 144 ASN B O 1
ATOM 3273 N N . SER B 1 145 ? 3.797 -9.727 -6.113 1 90.38 145 SER B N 1
ATOM 3274 C CA . SER B 1 145 ? 3.869 -9.25 -7.492 1 90.38 145 SER B CA 1
ATOM 3275 C C . SER B 1 145 ? 5.305 -9.25 -8 1 90.38 145 SER B C 1
ATOM 3277 O O . SER B 1 145 ? 5.555 -9.562 -9.172 1 90.38 145 SER B O 1
ATOM 3279 N N . SER B 1 146 ? 6.266 -8.938 -7.16 1 86.69 146 SER B N 1
ATOM 3280 C CA . SER B 1 146 ? 7.676 -8.992 -7.535 1 86.69 146 SER B CA 1
ATOM 3281 C C . SER B 1 146 ? 8.102 -10.422 -7.859 1 86.69 146 SER B C 1
ATOM 3283 O O . SER B 1 146 ? 8.781 -10.656 -8.867 1 86.69 146 SER B O 1
ATOM 3285 N N . VAL B 1 147 ? 7.68 -11.328 -7.02 1 89.12 147 VAL B N 1
ATOM 3286 C CA . VAL B 1 147 ? 7.984 -12.734 -7.25 1 89.12 147 VAL B CA 1
ATOM 3287 C C . VAL B 1 147 ? 7.324 -13.203 -8.547 1 89.12 147 VAL B C 1
ATOM 3289 O O . VAL B 1 147 ? 7.918 -13.969 -9.312 1 89.12 147 VAL B O 1
ATOM 3292 N N . HIS B 1 148 ? 6.117 -12.711 -8.797 1 92.94 148 HIS B N 1
ATOM 3293 C CA . HIS B 1 148 ? 5.383 -13.125 -9.992 1 92.94 148 HIS B CA 1
ATOM 3294 C C . HIS B 1 148 ? 6.035 -12.57 -11.258 1 92.94 148 HIS B C 1
ATOM 3296 O O . HIS B 1 148 ? 5.969 -13.195 -12.32 1 92.94 148 HIS B O 1
ATOM 3302 N N . VAL B 1 149 ? 6.672 -11.453 -11.195 1 88.19 149 VAL B N 1
ATOM 3303 C CA . VAL B 1 149 ? 7.453 -10.961 -12.32 1 88.19 149 VAL B CA 1
ATOM 3304 C C . VAL B 1 149 ? 8.516 -11.984 -12.703 1 88.19 149 VAL B C 1
ATOM 3306 O O . VAL B 1 149 ? 8.664 -12.336 -13.875 1 88.19 149 VAL B O 1
ATOM 3309 N N . ILE B 1 150 ? 9.211 -12.5 -11.664 1 88.44 150 ILE B N 1
ATOM 3310 C CA . ILE B 1 150 ? 10.289 -13.453 -11.875 1 88.44 150 ILE B CA 1
ATOM 3311 C C . ILE B 1 150 ? 9.719 -14.781 -12.352 1 88.44 150 ILE B C 1
ATOM 3313 O O . ILE B 1 150 ? 10.203 -15.359 -13.336 1 88.44 150 ILE B O 1
ATOM 3317 N N . MET B 1 151 ? 8.688 -15.234 -11.734 1 91.69 151 MET B N 1
ATOM 3318 C CA . MET B 1 151 ? 8.109 -16.547 -12.031 1 91.69 151 MET B CA 1
ATOM 3319 C C . MET B 1 151 ? 7.547 -16.578 -13.453 1 91.69 151 MET B C 1
ATOM 3321 O O . MET B 1 151 ? 7.852 -17.484 -14.227 1 91.69 151 MET B O 1
ATOM 3325 N N . TYR B 1 152 ? 6.781 -15.609 -13.82 1 92.44 152 TYR B N 1
ATOM 3326 C CA . TYR B 1 152 ? 6.145 -15.609 -15.133 1 92.44 152 TYR B CA 1
ATOM 3327 C C . TYR B 1 152 ? 7.156 -15.312 -16.234 1 92.44 152 TYR B C 1
ATOM 3329 O O . TYR B 1 152 ? 6.98 -15.727 -17.375 1 92.44 152 TYR B O 1
ATOM 3337 N N . LEU B 1 153 ? 8.188 -14.57 -15.836 1 89.25 153 LEU B N 1
ATOM 3338 C CA . LEU B 1 153 ? 9.281 -14.406 -16.797 1 89.25 153 LEU B CA 1
ATOM 3339 C C . LEU B 1 153 ? 9.914 -15.75 -17.125 1 89.25 153 LEU B C 1
ATOM 3341 O O . LEU B 1 153 ? 10.164 -16.047 -18.297 1 89.25 153 LEU B O 1
ATOM 3345 N N . TYR B 1 154 ? 10.156 -16.531 -16.062 1 89.56 154 TYR B N 1
ATOM 3346 C CA . TYR B 1 154 ? 10.719 -17.859 -16.266 1 89.56 154 TYR B CA 1
ATOM 3347 C C . TYR B 1 154 ? 9.82 -18.703 -17.172 1 89.56 154 TYR B C 1
ATOM 3349 O O . TYR B 1 154 ? 10.297 -19.312 -18.141 1 89.56 154 TYR B O 1
ATOM 3357 N N . TYR B 1 155 ? 8.57 -18.766 -16.922 1 90.38 155 TYR B N 1
ATOM 3358 C CA . TYR B 1 155 ? 7.645 -19.609 -17.688 1 90.38 155 TYR B CA 1
ATOM 3359 C C . TYR B 1 155 ? 7.457 -19.062 -19.094 1 90.38 155 TYR B C 1
ATOM 3361 O O . TYR B 1 155 ? 7.27 -19.844 -20.047 1 90.38 155 TYR B O 1
ATOM 3369 N N . GLY B 1 156 ? 7.488 -17.75 -19.219 1 88.5 156 GLY B N 1
ATOM 3370 C CA . GLY B 1 156 ? 7.457 -17.172 -20.562 1 88.5 156 GLY B CA 1
ATOM 3371 C C . GLY B 1 156 ? 8.648 -17.562 -21.406 1 88.5 156 GLY B C 1
ATOM 3372 O O . GLY B 1 156 ? 8.492 -17.953 -22.562 1 88.5 156 GLY B O 1
ATOM 3373 N N . LEU B 1 157 ? 9.797 -17.484 -20.797 1 85.69 157 LEU B N 1
ATOM 3374 C CA . LEU B 1 157 ? 11.023 -17.875 -21.484 1 85.69 157 LEU B CA 1
ATOM 3375 C C . LEU B 1 157 ? 11.016 -19.375 -21.781 1 85.69 157 LEU B C 1
ATOM 3377 O O . LEU B 1 157 ? 11.43 -19.797 -22.875 1 85.69 157 LEU B O 1
ATOM 3381 N N . SER B 1 158 ? 10.516 -20.156 -20.844 1 88.62 158 SER B N 1
ATOM 3382 C CA . SER B 1 158 ? 10.461 -21.609 -21.016 1 88.62 158 SER B CA 1
ATOM 3383 C C . SER B 1 158 ? 9.539 -22 -22.172 1 88.62 158 SER B C 1
ATOM 3385 O O . SER B 1 158 ? 9.742 -23.016 -22.812 1 88.62 158 SER B O 1
ATOM 3387 N N . ALA B 1 159 ? 8.578 -21.141 -22.453 1 86.94 159 ALA B N 1
ATOM 3388 C CA . ALA B 1 159 ? 7.586 -21.453 -23.484 1 86.94 159 ALA B CA 1
ATOM 3389 C C . ALA B 1 159 ? 8.195 -21.344 -24.891 1 86.94 159 ALA B C 1
ATOM 3391 O O . ALA B 1 159 ? 7.613 -21.828 -25.859 1 86.94 159 ALA B O 1
ATOM 3392 N N . PHE B 1 160 ? 9.406 -20.766 -24.984 1 84 160 PHE B N 1
ATOM 3393 C CA . PHE B 1 160 ? 10.07 -20.656 -26.281 1 84 160 PHE B CA 1
ATOM 3394 C C . PHE B 1 160 ? 10.695 -22 -26.688 1 84 160 PHE B C 1
ATOM 3396 O O . PHE B 1 160 ? 11.125 -22.156 -27.828 1 84 160 PHE B O 1
ATOM 3403 N N . GLY B 1 161 ? 10.672 -22.969 -25.781 1 83.81 161 GLY B N 1
ATOM 3404 C CA . GLY B 1 161 ? 11.172 -24.297 -26.125 1 83.81 161 GLY B CA 1
ATOM 3405 C C . GLY B 1 161 ? 12.664 -24.453 -25.875 1 83.81 161 GLY B C 1
ATOM 3406 O O . GLY B 1 161 ? 13.234 -23.75 -25.047 1 83.81 161 GLY B O 1
ATOM 3407 N N . PRO B 1 162 ? 13.273 -25.359 -26.594 1 84.81 162 PRO B N 1
ATOM 3408 C CA . PRO B 1 162 ? 14.672 -25.734 -26.344 1 84.81 162 PRO B CA 1
ATOM 3409 C C . PRO B 1 162 ? 15.633 -24.578 -26.562 1 84.81 162 PRO B C 1
ATOM 3411 O O . PRO B 1 162 ? 16.703 -24.531 -25.953 1 84.81 162 PRO B O 1
ATOM 3414 N N . VAL B 1 163 ? 15.281 -23.609 -27.312 1 84.19 163 VAL B N 1
ATOM 3415 C CA . VAL B 1 163 ? 16.156 -22.469 -27.594 1 84.19 163 VAL B CA 1
ATOM 3416 C C . VAL B 1 163 ? 16.375 -21.656 -26.328 1 84.19 163 VAL B C 1
ATOM 3418 O O . VAL B 1 163 ? 17.422 -21.031 -26.156 1 84.19 163 VAL B O 1
ATOM 3421 N N . ALA B 1 164 ? 15.406 -21.766 -25.422 1 84.56 164 ALA B N 1
ATOM 3422 C CA . ALA B 1 164 ? 15.484 -20.953 -24.219 1 84.56 164 ALA B CA 1
ATOM 3423 C C . ALA B 1 164 ? 16.203 -21.688 -23.094 1 84.56 164 ALA B C 1
ATOM 3425 O O . ALA B 1 164 ? 16.516 -21.094 -22.047 1 84.56 164 ALA B O 1
ATOM 3426 N N . GLN B 1 165 ? 16.625 -22.906 -23.297 1 84.56 165 GLN B N 1
ATOM 3427 C CA . GLN B 1 165 ? 17.125 -23.781 -22.234 1 84.56 165 GLN B CA 1
ATOM 3428 C C . GLN B 1 165 ? 18.375 -23.203 -21.578 1 84.56 165 GLN B C 1
ATOM 3430 O O . GLN B 1 165 ? 18.516 -23.25 -20.359 1 84.56 165 GLN B O 1
ATOM 3435 N N . PRO B 1 166 ? 19.281 -22.641 -22.406 1 82 166 PRO B N 1
ATOM 3436 C CA . PRO B 1 166 ? 20.484 -22.094 -21.766 1 82 166 PRO B CA 1
ATOM 3437 C C . PRO B 1 166 ? 20.203 -20.922 -20.844 1 82 166 PRO B C 1
ATOM 3439 O O . PRO B 1 166 ? 21 -20.625 -19.953 1 82 166 PRO B O 1
ATOM 3442 N N . TYR B 1 167 ? 19.094 -20.312 -20.969 1 79.44 167 TYR B N 1
ATOM 3443 C CA . TYR B 1 167 ? 18.766 -19.125 -20.188 1 79.44 167 TYR B CA 1
ATOM 3444 C C . TYR B 1 167 ? 17.891 -19.484 -18.984 1 79.44 167 TYR B C 1
ATOM 3446 O O . TYR B 1 167 ? 17.516 -18.594 -18.203 1 79.44 167 TYR B O 1
ATOM 3454 N N . LEU B 1 168 ? 17.562 -20.781 -18.75 1 83.81 168 LEU B N 1
ATOM 3455 C CA . LEU B 1 168 ? 16.609 -21.188 -17.734 1 83.81 168 LEU B CA 1
ATOM 3456 C C . LEU B 1 168 ? 17.312 -21.906 -16.578 1 83.81 168 LEU B C 1
ATOM 3458 O O . LEU B 1 168 ? 16.688 -22.656 -15.836 1 83.81 168 LEU B O 1
ATOM 3462 N N . TRP B 1 169 ? 18.562 -21.609 -16.344 1 80.81 169 TRP B N 1
ATOM 3463 C CA . TRP B 1 169 ? 19.359 -22.297 -15.344 1 80.81 169 TRP B CA 1
ATOM 3464 C C . TRP B 1 169 ? 18.906 -21.938 -13.93 1 80.81 169 TRP B C 1
ATOM 3466 O O . TRP B 1 169 ? 19.219 -22.641 -12.969 1 80.81 169 TRP B O 1
ATOM 3476 N N . TRP B 1 170 ? 18.062 -20.969 -13.773 1 79.12 170 TRP B N 1
ATOM 3477 C CA . TRP B 1 170 ? 17.75 -20.438 -12.453 1 79.12 170 TRP B CA 1
ATOM 3478 C C . TRP B 1 170 ? 16.391 -20.938 -11.977 1 79.12 170 TRP B C 1
ATOM 3480 O O . TRP B 1 170 ? 15.773 -20.344 -11.094 1 79.12 170 TRP B O 1
ATOM 3490 N N . LYS B 1 171 ? 15.898 -22.047 -12.445 1 78.06 171 LYS B N 1
ATOM 3491 C CA . LYS B 1 171 ? 14.633 -22.656 -12.023 1 78.06 171 LYS B CA 1
ATOM 3492 C C . LYS B 1 171 ? 14.672 -23.016 -10.547 1 78.06 171 LYS B C 1
ATOM 3494 O O . LYS B 1 171 ? 13.703 -22.781 -9.82 1 78.06 171 LYS B O 1
ATOM 3499 N N . LYS B 1 172 ? 15.711 -23.625 -10.109 1 73.81 172 LYS B N 1
ATOM 3500 C CA . LYS B 1 172 ? 15.852 -24.047 -8.719 1 73.81 172 LYS B CA 1
ATOM 3501 C C . LYS B 1 172 ? 15.727 -22.859 -7.773 1 73.81 172 LYS B C 1
ATOM 3503 O O . LYS B 1 172 ? 15.188 -22.984 -6.672 1 73.81 172 LYS B O 1
ATOM 3508 N N . HIS B 1 173 ? 16.156 -21.766 -8.242 1 77.06 173 HIS B N 1
ATOM 3509 C CA . HIS B 1 173 ? 16.109 -20.578 -7.391 1 77.06 173 HIS B CA 1
ATOM 3510 C C . HIS B 1 173 ? 14.711 -20 -7.324 1 77.06 173 HIS B C 1
ATOM 3512 O O . HIS B 1 173 ? 14.375 -19.281 -6.379 1 77.06 173 HIS B O 1
ATOM 3518 N N . MET B 1 174 ? 13.875 -20.406 -8.242 1 81 174 MET B N 1
ATOM 3519 C CA . MET B 1 174 ? 12.508 -19.906 -8.266 1 81 174 MET B CA 1
ATOM 3520 C C . MET B 1 174 ? 11.727 -20.391 -7.051 1 81 174 MET B C 1
ATOM 3522 O O . MET B 1 174 ? 11.023 -19.609 -6.402 1 81 174 MET B O 1
ATOM 3526 N N . THR B 1 175 ? 11.812 -21.688 -6.785 1 78.56 175 THR B N 1
ATOM 3527 C CA . THR B 1 175 ? 11.125 -22.234 -5.625 1 78.56 175 THR B CA 1
ATOM 3528 C C . THR B 1 175 ? 11.648 -21.609 -4.336 1 78.56 175 THR B C 1
ATOM 3530 O O . THR B 1 175 ? 10.875 -21.312 -3.424 1 78.56 175 THR B O 1
ATOM 3533 N N . ALA B 1 176 ? 12.969 -21.391 -4.34 1 78.56 176 ALA B N 1
ATOM 3534 C CA . ALA B 1 176 ? 13.562 -20.75 -3.168 1 78.56 176 ALA B CA 1
ATOM 3535 C C . ALA B 1 176 ? 13.039 -19.328 -2.988 1 78.56 176 ALA B C 1
ATOM 3537 O O . ALA B 1 176 ? 12.766 -18.906 -1.866 1 78.56 176 ALA B O 1
ATOM 3538 N N . ILE B 1 177 ? 12.906 -18.672 -4.031 1 83.5 177 ILE B N 1
ATOM 3539 C CA . ILE B 1 177 ? 12.398 -17.297 -4 1 83.5 177 ILE B CA 1
ATOM 3540 C C . ILE B 1 177 ? 10.961 -17.297 -3.479 1 83.5 177 ILE B C 1
ATOM 3542 O O . ILE B 1 177 ? 10.586 -16.438 -2.682 1 83.5 177 ILE B O 1
ATOM 3546 N N . GLN B 1 178 ? 10.156 -18.266 -3.887 1 83.62 178 GLN B N 1
ATOM 3547 C CA . GLN B 1 178 ? 8.789 -18.406 -3.404 1 83.62 178 GLN B CA 1
ATOM 3548 C C . GLN B 1 178 ? 8.758 -18.719 -1.913 1 83.62 178 GLN B C 1
ATOM 3550 O O . GLN B 1 178 ? 7.918 -18.203 -1.176 1 83.62 178 GLN B O 1
ATOM 3555 N N . LEU B 1 179 ? 9.719 -19.469 -1.513 1 81.94 179 LEU B N 1
ATOM 3556 C CA . LEU B 1 179 ? 9.797 -19.812 -0.096 1 81.94 179 LEU B CA 1
ATOM 3557 C C . LEU B 1 179 ? 10.211 -18.609 0.734 1 81.94 179 LEU B C 1
ATOM 3559 O O . LEU B 1 179 ? 9.672 -18.391 1.82 1 81.94 179 LEU B O 1
ATOM 3563 N N . ILE B 1 180 ? 11.125 -17.859 0.173 1 80.75 180 ILE B N 1
ATOM 3564 C CA . ILE B 1 180 ? 11.57 -16.656 0.851 1 80.75 180 ILE B CA 1
ATOM 3565 C C . ILE B 1 180 ? 10.391 -15.68 0.985 1 80.75 180 ILE B C 1
ATOM 3567 O O . ILE B 1 180 ? 10.242 -15.023 2.016 1 80.75 180 ILE B O 1
ATOM 3571 N N . GLN B 1 181 ? 9.555 -15.578 -0.014 1 84.19 181 GLN B N 1
ATOM 3572 C CA . GLN B 1 181 ? 8.359 -14.742 0.057 1 84.19 181 GLN B CA 1
ATOM 3573 C C . GLN B 1 181 ? 7.48 -15.133 1.244 1 84.19 181 GLN B C 1
ATOM 3575 O O . GLN B 1 181 ? 6.996 -14.266 1.975 1 84.19 181 GLN B O 1
ATOM 3580 N N . PHE B 1 182 ? 7.273 -16.422 1.467 1 79.81 182 PHE B N 1
ATOM 3581 C CA . PHE B 1 182 ? 6.426 -16.891 2.557 1 79.81 182 PHE B CA 1
ATOM 3582 C C . PHE B 1 182 ? 7.031 -16.516 3.908 1 79.81 182 PHE B C 1
ATOM 3584 O O . PHE B 1 182 ? 6.309 -16.141 4.836 1 79.81 182 PHE B O 1
ATOM 3591 N N . VAL B 1 183 ? 8.305 -16.609 3.971 1 75.69 183 VAL B N 1
ATOM 3592 C CA . VAL B 1 183 ? 8.992 -16.25 5.207 1 75.69 183 VAL B CA 1
ATOM 3593 C C . VAL B 1 183 ? 8.828 -14.758 5.48 1 75.69 183 VAL B C 1
ATOM 3595 O O . VAL B 1 183 ? 8.492 -14.359 6.598 1 75.69 183 VAL B O 1
ATOM 3598 N N . LEU B 1 184 ? 8.977 -13.961 4.457 1 74.44 184 LEU B N 1
ATOM 3599 C CA . LEU B 1 184 ? 8.875 -12.508 4.602 1 74.44 184 LEU B CA 1
ATOM 3600 C C . LEU B 1 184 ? 7.465 -12.102 5.004 1 74.44 184 LEU B C 1
ATOM 3602 O O . LEU B 1 184 ? 7.285 -11.289 5.918 1 74.44 184 LEU B O 1
ATOM 3606 N N . VAL B 1 185 ? 6.473 -12.656 4.398 1 74.44 185 VAL B N 1
ATOM 3607 C CA . VAL B 1 185 ? 5.082 -12.312 4.668 1 74.44 185 VAL B CA 1
ATOM 3608 C C . VAL B 1 185 ? 4.684 -12.82 6.055 1 74.44 185 VAL B C 1
ATOM 3610 O O . VAL B 1 185 ? 3.992 -12.117 6.801 1 74.44 185 VAL B O 1
ATOM 3613 N N . SER B 1 186 ? 5.16 -14.031 6.434 1 71.44 186 SER B N 1
ATOM 3614 C CA . SER B 1 186 ? 4.855 -14.594 7.75 1 71.44 186 SER B CA 1
ATOM 3615 C C . SER B 1 186 ? 5.484 -13.758 8.859 1 71.44 186 SER B C 1
ATOM 3617 O O . SER B 1 186 ? 4.867 -13.547 9.906 1 71.44 186 SER B O 1
ATOM 3619 N N . LEU B 1 187 ? 6.664 -13.367 8.57 1 67.19 187 LEU B N 1
ATOM 3620 C CA . LEU B 1 187 ? 7.324 -12.5 9.547 1 67.19 187 LEU B CA 1
ATOM 3621 C C . LEU B 1 187 ? 6.562 -11.188 9.703 1 67.19 187 LEU B C 1
ATOM 3623 O O . LEU B 1 187 ? 6.391 -10.703 10.82 1 67.19 187 LEU B O 1
ATOM 3627 N N . HIS B 1 188 ? 6.043 -10.781 8.602 1 66.88 188 HIS B N 1
ATO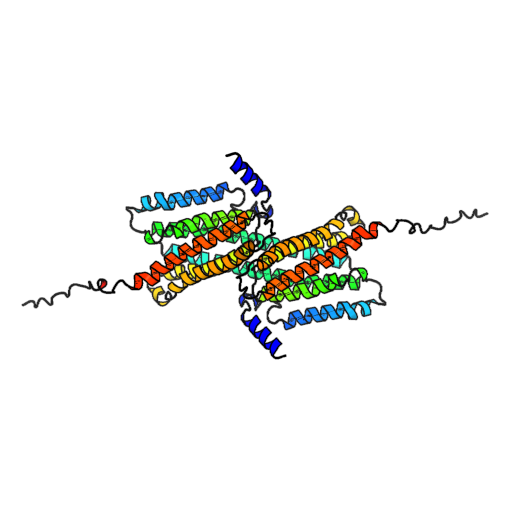M 3628 C CA . HIS B 1 188 ? 5.27 -9.539 8.625 1 66.88 188 HIS B CA 1
ATOM 3629 C C . HIS B 1 188 ? 3.971 -9.719 9.406 1 66.88 188 HIS B C 1
ATOM 3631 O O . HIS B 1 188 ? 3.623 -8.875 10.242 1 66.88 188 HIS B O 1
ATOM 3637 N N . ILE B 1 189 ? 3.291 -10.836 9.289 1 67.25 189 ILE B N 1
ATOM 3638 C CA . ILE B 1 189 ? 1.992 -11.086 9.906 1 67.25 189 ILE B CA 1
ATOM 3639 C C . ILE B 1 189 ? 2.182 -11.477 11.367 1 67.25 189 ILE B C 1
ATOM 3641 O O . ILE B 1 189 ? 1.35 -11.148 12.219 1 67.25 189 ILE B O 1
ATOM 3645 N N . SER B 1 190 ? 3.172 -12.32 11.727 1 63.56 190 SER B N 1
ATOM 3646 C CA . SER B 1 190 ? 3.439 -12.797 13.078 1 63.56 190 SER B CA 1
ATOM 3647 C C . SER B 1 190 ? 3.617 -11.641 14.055 1 63.56 190 SER B C 1
ATOM 3649 O O . SER B 1 190 ? 3.375 -11.781 15.258 1 63.56 190 SER B O 1
ATOM 3651 N N . GLN B 1 191 ? 3.838 -10.672 13.445 1 60 191 GLN B N 1
ATOM 3652 C CA . GLN B 1 191 ? 4.004 -9.5 14.297 1 60 191 GLN B CA 1
ATOM 3653 C C . GLN B 1 191 ? 2.719 -9.188 15.062 1 60 191 GLN B C 1
ATOM 3655 O O . GLN B 1 191 ? 2.764 -8.664 16.172 1 60 191 GLN B O 1
ATOM 3660 N N . TYR B 1 192 ? 1.639 -9.758 14.492 1 59.78 192 TYR B N 1
ATOM 3661 C CA . TYR B 1 192 ? 0.332 -9.461 15.07 1 59.78 192 TYR B CA 1
ATOM 3662 C C . TYR B 1 192 ? 0.068 -10.328 16.297 1 59.78 192 TYR B C 1
ATOM 3664 O O . TYR B 1 192 ? -0.705 -9.945 17.188 1 59.78 192 TYR B O 1
ATOM 3672 N N . TYR B 1 193 ? 0.505 -11.516 16.453 1 56.78 193 TYR B N 1
ATOM 3673 C CA . TYR B 1 193 ? 0.274 -12.422 17.578 1 56.78 193 TYR B CA 1
ATOM 3674 C C . TYR B 1 193 ? 1 -11.945 18.828 1 56.78 193 TYR B C 1
ATOM 3676 O O . TYR B 1 193 ? 0.619 -12.297 19.938 1 56.78 193 TYR B O 1
ATOM 3684 N N . PHE B 1 194 ? 1.864 -11.5 18.766 1 49.09 194 PHE B N 1
ATOM 3685 C CA . PHE B 1 194 ? 2.631 -11.078 19.922 1 49.09 194 PHE B CA 1
ATOM 3686 C C . PHE B 1 194 ? 2.186 -9.703 20.406 1 49.09 194 PHE B C 1
ATOM 3688 O O . PHE B 1 194 ? 2.807 -9.109 21.281 1 49.09 194 PHE B O 1
ATOM 3695 N N . MET B 1 195 ? 1.173 -9.375 19.766 1 45.88 195 MET B N 1
ATOM 3696 C CA . MET B 1 195 ? 0.524 -8.148 20.219 1 45.88 195 MET B CA 1
ATOM 3697 C C . MET B 1 195 ? -0.592 -8.461 21.203 1 45.88 195 MET B C 1
ATOM 3699 O O . MET B 1 195 ? -1.538 -9.18 20.875 1 45.88 195 MET B O 1
ATOM 3703 N N . SER B 1 196 ? -0.385 -8.883 22.5 1 42.81 196 SER B N 1
ATOM 3704 C CA . SER B 1 196 ? -1.331 -9.312 23.516 1 42.81 196 SER B CA 1
ATOM 3705 C C . SER B 1 196 ? -2.641 -8.531 23.422 1 42.81 196 SER B C 1
ATOM 3707 O O . SER B 1 196 ? -3.719 -9.102 23.609 1 42.81 196 SER B O 1
ATOM 3709 N N . THR B 1 197 ? -2.578 -7.273 23.797 1 41.28 197 THR B N 1
ATOM 3710 C CA . THR B 1 197 ? -3.787 -6.496 24.062 1 41.28 197 THR B CA 1
ATOM 3711 C C . THR B 1 197 ? -4.531 -6.203 22.766 1 41.28 197 THR B C 1
ATOM 3713 O O . THR B 1 197 ? -5.488 -5.426 22.75 1 41.28 197 THR B O 1
ATOM 3716 N N . CYS B 1 198 ? -4.02 -6.562 21.766 1 41.62 198 CYS B N 1
ATOM 3717 C CA . CYS B 1 198 ? -4.66 -6.043 20.562 1 41.62 198 CYS B CA 1
ATOM 3718 C C . CYS B 1 198 ? -6 -6.723 20.312 1 41.62 198 CYS B C 1
ATOM 3720 O O . CYS B 1 198 ? -6.074 -7.949 20.219 1 41.62 198 CYS B O 1
ATOM 3722 N N . ASN B 1 199 ? -6.914 -6.332 20.891 1 39.28 199 ASN B N 1
ATOM 3723 C CA . ASN B 1 199 ? -8.258 -6.648 20.422 1 39.28 199 ASN B CA 1
ATOM 3724 C C . ASN B 1 199 ? -8.367 -6.535 18.906 1 39.28 199 ASN B C 1
ATOM 3726 O O . ASN B 1 199 ? -8.742 -5.484 18.375 1 39.28 199 ASN B O 1
ATOM 3730 N N . TYR B 1 200 ? -7.469 -6.961 18.125 1 43.53 200 TYR B N 1
ATOM 3731 C CA . TYR B 1 200 ? -7.57 -6.961 16.672 1 43.53 200 TYR B CA 1
ATOM 3732 C C . TYR B 1 200 ? -9.016 -7.168 16.234 1 43.53 200 TYR B C 1
ATOM 3734 O O . TYR B 1 200 ? -9.688 -8.086 16.703 1 43.53 200 TYR B O 1
ATOM 3742 N N . GLN B 1 201 ? -9.5 -6.102 15.812 1 44.41 201 GLN B N 1
ATOM 3743 C CA . GLN B 1 201 ? -10.914 -6.168 15.453 1 44.41 201 GLN B CA 1
ATOM 3744 C C . GLN B 1 201 ? -11.219 -7.445 14.672 1 44.41 201 GLN B C 1
ATOM 3746 O O . GLN B 1 201 ? -12.273 -8.047 14.852 1 44.41 201 GLN B O 1
ATOM 3751 N N . TYR B 1 202 ? -10.156 -7.73 13.789 1 46.56 202 TYR B N 1
ATOM 3752 C CA . TYR B 1 202 ? -10.492 -8.961 13.078 1 46.56 202 TYR B CA 1
ATOM 3753 C C . TYR B 1 202 ? -9.367 -9.984 13.203 1 46.56 202 TYR B C 1
ATOM 3755 O O . TYR B 1 202 ? -8.664 -10.266 12.227 1 46.56 202 TYR B O 1
ATOM 3763 N N . PRO B 1 203 ? -9.094 -10.289 14.398 1 54.84 203 PRO B N 1
ATOM 3764 C CA . PRO B 1 203 ? -8.031 -11.25 14.703 1 54.84 203 PRO B CA 1
ATOM 3765 C C . PRO B 1 203 ? -8.078 -12.492 13.812 1 54.84 203 PRO B C 1
ATOM 3767 O O . PRO B 1 203 ? -7.047 -13.109 13.539 1 54.84 203 PRO B O 1
ATOM 3770 N N . VAL B 1 204 ? -9.234 -12.562 13.359 1 56.28 204 VAL B N 1
ATOM 3771 C CA . VAL B 1 204 ? -9.43 -13.766 12.562 1 56.28 204 VAL B CA 1
ATOM 3772 C C . VAL B 1 204 ? -8.633 -13.656 11.258 1 56.28 204 VAL B C 1
ATOM 3774 O O . VAL B 1 204 ? -8.055 -14.641 10.797 1 56.28 204 VAL B O 1
ATOM 3777 N N . ILE B 1 205 ? -8.523 -12.406 10.781 1 60.72 205 ILE B N 1
ATOM 3778 C CA . ILE B 1 205 ? -7.879 -12.25 9.484 1 60.72 205 ILE B CA 1
ATOM 3779 C C . ILE B 1 205 ? -6.375 -12.461 9.633 1 60.72 205 ILE B C 1
ATOM 3781 O O . ILE B 1 205 ? -5.75 -13.109 8.789 1 60.72 205 ILE B O 1
ATOM 3785 N N . ILE B 1 206 ? -5.891 -12.055 10.656 1 62.72 206 ILE B N 1
ATOM 3786 C CA . ILE B 1 206 ? -4.461 -12.211 10.898 1 62.72 206 ILE B CA 1
ATOM 3787 C C . ILE B 1 206 ? -4.125 -13.688 11.086 1 62.72 206 ILE B C 1
ATOM 3789 O O . ILE B 1 206 ? -3.113 -14.172 10.57 1 62.72 206 ILE B O 1
ATOM 3793 N N . HIS B 1 207 ? -4.969 -14.32 11.852 1 63.16 207 HIS B N 1
ATOM 3794 C CA . HIS B 1 207 ? -4.742 -15.742 12.07 1 63.16 207 HIS B CA 1
ATOM 3795 C C . HIS B 1 207 ? -4.867 -16.531 10.773 1 63.16 207 HIS B C 1
ATOM 3797 O O . HIS B 1 207 ? -4.109 -17.469 10.539 1 63.16 207 HIS B O 1
ATOM 3803 N N . LEU B 1 208 ? -5.746 -16.031 9.969 1 64.75 208 LEU B N 1
ATOM 3804 C CA . LEU B 1 208 ? -5.953 -16.719 8.703 1 64.75 208 LEU B CA 1
ATOM 3805 C C . LEU B 1 208 ? -4.758 -16.531 7.777 1 64.75 208 LEU B C 1
ATOM 3807 O O . LEU B 1 208 ? -4.293 -17.469 7.141 1 64.75 208 LEU B O 1
ATOM 3811 N N . ILE B 1 209 ? -4.262 -15.312 7.789 1 68.56 209 ILE B N 1
ATOM 3812 C CA . ILE B 1 209 ? -3.115 -15.016 6.938 1 68.56 209 ILE B CA 1
ATOM 3813 C C . ILE B 1 209 ? -1.894 -15.797 7.422 1 68.56 209 ILE B C 1
ATOM 3815 O O . ILE B 1 209 ? -1.149 -16.359 6.617 1 68.56 209 ILE B O 1
ATOM 3819 N N . TRP B 1 210 ? -1.826 -15.82 8.734 1 71.44 210 TRP B N 1
ATOM 3820 C CA . TRP B 1 210 ? -0.7 -16.547 9.32 1 71.44 210 TRP B CA 1
ATOM 3821 C C . TRP B 1 210 ? -0.802 -18.031 9.039 1 71.44 210 TRP B C 1
ATOM 3823 O O . TRP B 1 210 ? 0.194 -18.688 8.695 1 71.44 210 TRP B O 1
ATOM 3833 N N . MET B 1 211 ? -1.944 -18.609 9.211 1 71.38 211 MET B N 1
ATOM 3834 C CA . MET B 1 211 ? -2.17 -20.031 8.922 1 71.38 211 MET B CA 1
ATOM 3835 C C . MET B 1 211 ? -1.896 -20.328 7.457 1 71.38 211 MET B C 1
ATOM 3837 O O . MET B 1 211 ? -1.231 -21.328 7.141 1 71.38 211 MET B O 1
ATOM 3841 N N . TYR B 1 212 ? -2.355 -19.422 6.695 1 73.19 212 TYR B N 1
ATOM 3842 C CA . TYR B 1 212 ? -2.148 -19.609 5.262 1 73.19 212 TYR B CA 1
ATOM 3843 C C . TYR B 1 212 ? -0.667 -19.547 4.914 1 73.19 212 TYR B C 1
ATOM 3845 O O . TYR B 1 212 ? -0.167 -20.375 4.148 1 73.19 212 TYR B O 1
ATOM 3853 N N . GLY B 1 213 ? -0.03 -18.609 5.512 1 75.12 213 GLY B N 1
ATOM 3854 C CA . GLY B 1 213 ? 1.4 -18.5 5.277 1 75.12 213 GLY B CA 1
ATOM 3855 C C . GLY B 1 213 ? 2.174 -19.719 5.719 1 75.12 213 GLY B C 1
ATOM 3856 O O . GLY B 1 213 ? 3.057 -20.203 5.004 1 75.12 213 GLY B O 1
ATOM 3857 N N . THR B 1 214 ? 1.746 -20.266 6.789 1 72.38 214 THR B N 1
ATOM 3858 C CA . THR B 1 214 ? 2.441 -21.438 7.328 1 72.38 214 THR B CA 1
ATOM 3859 C C . THR B 1 214 ? 2.135 -22.672 6.504 1 72.38 214 THR B C 1
ATOM 3861 O O . THR B 1 214 ? 3.035 -23.469 6.199 1 72.38 214 THR B O 1
ATOM 3864 N N . ILE B 1 215 ? 0.917 -22.859 6.191 1 75.19 215 ILE B N 1
ATOM 3865 C CA . ILE B 1 215 ? 0.518 -24 5.395 1 75.19 215 ILE B CA 1
ATOM 3866 C C . ILE B 1 215 ? 1.235 -23.969 4.047 1 75.19 215 ILE B C 1
ATOM 3868 O O . ILE B 1 215 ? 1.806 -24.984 3.617 1 75.19 215 ILE B O 1
ATOM 3872 N N . PHE B 1 216 ? 1.293 -22.812 3.529 1 77.19 216 PHE B N 1
ATOM 3873 C CA . PHE B 1 216 ? 1.917 -22.703 2.215 1 77.19 216 PHE B CA 1
ATOM 3874 C C . PHE B 1 216 ? 3.43 -22.859 2.32 1 77.19 216 PHE B C 1
ATOM 3876 O O . PHE B 1 216 ? 4.062 -23.438 1.438 1 77.19 216 PHE B O 1
ATOM 3883 N N . PHE B 1 217 ? 3.934 -22.391 3.395 1 78.12 217 PHE B N 1
ATOM 3884 C CA . PHE B 1 217 ? 5.363 -22.578 3.621 1 78.12 217 PHE B CA 1
ATOM 3885 C C . PHE B 1 217 ? 5.715 -24.047 3.73 1 78.12 217 PHE B C 1
ATOM 3887 O O . PHE B 1 217 ? 6.672 -24.516 3.109 1 78.12 217 PHE B O 1
ATOM 3894 N N . VAL B 1 218 ? 4.961 -24.812 4.449 1 76.62 218 VAL B N 1
ATOM 3895 C CA . VAL B 1 218 ? 5.215 -26.234 4.645 1 76.62 218 VAL B CA 1
ATOM 3896 C C . VAL B 1 218 ? 5.016 -26.984 3.328 1 76.62 218 VAL B C 1
ATOM 3898 O O . VAL B 1 218 ? 5.84 -27.812 2.951 1 76.62 218 VAL B O 1
ATOM 3901 N N . LEU B 1 219 ? 4.004 -26.609 2.633 1 74.38 219 LEU B N 1
ATOM 3902 C CA . LEU B 1 219 ? 3.699 -27.312 1.387 1 74.38 219 LEU B CA 1
ATOM 3903 C C . LEU B 1 219 ? 4.762 -27.016 0.33 1 74.38 219 LEU B C 1
ATOM 3905 O O . LEU B 1 219 ? 5.207 -27.938 -0.37 1 74.38 219 LEU B O 1
ATOM 3909 N N . PHE B 1 220 ? 5.164 -25.812 0.275 1 77.31 220 PHE B N 1
ATOM 3910 C CA . PHE B 1 220 ? 6.172 -25.453 -0.713 1 77.31 220 PHE B CA 1
ATOM 3911 C C . PHE B 1 220 ? 7.539 -26 -0.319 1 77.31 220 PHE B C 1
ATOM 3913 O O . PHE B 1 220 ? 8.336 -26.375 -1.182 1 77.31 220 PHE B O 1
ATOM 3920 N N . SER B 1 221 ? 7.789 -26.031 0.949 1 75.19 221 SER B N 1
ATOM 3921 C CA . SER B 1 221 ? 9.031 -26.625 1.414 1 75.19 221 SER B CA 1
ATOM 3922 C C . SER B 1 221 ? 9.086 -28.109 1.079 1 75.19 221 SER B C 1
ATOM 3924 O O . SER B 1 221 ? 10.133 -28.625 0.681 1 75.19 221 SER B O 1
ATOM 3926 N N . ASN B 1 222 ? 8.023 -28.766 1.305 1 76.25 222 ASN B N 1
ATOM 3927 C CA . ASN B 1 222 ? 7.938 -30.172 0.944 1 76.25 222 ASN B CA 1
ATOM 3928 C C . ASN B 1 222 ? 8.156 -30.391 -0.551 1 76.25 222 ASN B C 1
ATOM 3930 O O . ASN B 1 222 ? 8.867 -31.297 -0.955 1 76.25 222 ASN B O 1
ATOM 3934 N N . PHE B 1 223 ? 7.559 -29.594 -1.251 1 73.88 223 PHE B N 1
ATOM 3935 C CA . PHE B 1 223 ? 7.734 -29.641 -2.697 1 73.88 223 PHE B CA 1
ATOM 3936 C C . PHE B 1 223 ? 9.195 -29.438 -3.074 1 73.88 223 PHE B C 1
ATOM 3938 O O . PHE B 1 223 ? 9.742 -30.188 -3.885 1 73.88 223 PHE B O 1
ATOM 3945 N N . TRP B 1 224 ? 9.805 -28.406 -2.508 1 71.56 224 TRP B N 1
ATOM 3946 C CA . TRP B 1 224 ? 11.203 -28.094 -2.775 1 71.56 224 TRP B CA 1
ATOM 3947 C C . TRP B 1 224 ? 12.102 -29.266 -2.395 1 71.56 224 TRP B C 1
ATOM 3949 O O . TRP B 1 224 ? 12.969 -29.688 -3.172 1 71.56 224 TRP B O 1
ATOM 3959 N N . TYR B 1 225 ? 11.828 -29.828 -1.294 1 72.31 225 TYR B N 1
ATOM 3960 C CA . TYR B 1 225 ? 12.609 -30.938 -0.776 1 72.31 225 TYR B CA 1
ATOM 3961 C C . TYR B 1 225 ? 12.5 -32.156 -1.688 1 72.31 225 TYR B C 1
ATOM 3963 O O . TYR B 1 225 ? 13.516 -32.781 -2.033 1 72.31 225 TYR B O 1
ATOM 3971 N N . HIS B 1 226 ? 11.383 -32.531 -2.193 1 75.12 226 HIS B N 1
ATOM 3972 C CA . HIS B 1 226 ? 11.172 -33.719 -3.018 1 75.12 226 HIS B CA 1
ATOM 3973 C C . HIS B 1 226 ? 11.68 -33.5 -4.438 1 75.12 226 HIS B C 1
ATOM 3975 O O . HIS B 1 226 ? 12.156 -34.438 -5.082 1 75.12 226 HIS B O 1
ATOM 3981 N N . SER B 1 227 ? 11.656 -32.281 -4.836 1 68.69 227 SER B N 1
ATOM 3982 C CA . SER B 1 227 ? 12.047 -32 -6.211 1 68.69 227 SER B CA 1
ATOM 3983 C C . SER B 1 227 ? 13.555 -31.812 -6.332 1 68.69 227 SER B C 1
ATOM 3985 O O . SER B 1 227 ? 14.148 -32.156 -7.355 1 68.69 227 SER B O 1
ATOM 3987 N N . TYR B 1 228 ? 14.156 -31.375 -5.328 1 67.06 228 TYR B N 1
ATOM 3988 C CA . TYR B 1 228 ? 15.531 -30.938 -5.539 1 67.06 228 TYR B CA 1
ATOM 3989 C C . TYR B 1 228 ? 16.469 -31.609 -4.543 1 67.06 228 TYR B C 1
ATOM 3991 O O . TYR B 1 228 ? 17.688 -31.562 -4.711 1 67.06 228 TYR B O 1
ATOM 3999 N N . THR B 1 229 ? 16.047 -32.156 -3.607 1 62.97 229 THR B N 1
ATOM 4000 C CA . THR B 1 229 ? 16.922 -32.844 -2.668 1 62.97 229 THR B CA 1
ATOM 4001 C C . THR B 1 229 ? 16.781 -34.344 -2.795 1 62.97 229 THR B C 1
ATOM 4003 O O . THR B 1 229 ? 17.781 -35.062 -2.887 1 62.97 229 THR B O 1
ATOM 4006 N N . LYS B 1 230 ? 15.586 -34.906 -2.832 1 58.22 230 LYS B N 1
ATOM 4007 C CA . LYS B 1 230 ? 15.414 -36.344 -2.912 1 58.22 230 LYS B CA 1
ATOM 4008 C C . LYS B 1 230 ? 15.742 -36.875 -4.309 1 58.22 230 LYS B C 1
ATOM 4010 O O . LYS B 1 230 ? 16.312 -37.969 -4.461 1 58.22 230 LYS B O 1
ATOM 4015 N N . GLY B 1 231 ? 15.312 -36.219 -5.449 1 53 231 GLY B N 1
ATOM 4016 C CA . GLY B 1 231 ? 15.539 -36.75 -6.793 1 53 231 GLY B CA 1
ATOM 4017 C C . GLY B 1 231 ? 17 -36.719 -7.191 1 53 231 GLY B C 1
ATOM 4018 O O . GLY B 1 231 ? 17.359 -37.219 -8.266 1 53 231 GLY B O 1
ATOM 4019 N N . LYS B 1 232 ? 17.844 -35.969 -6.652 1 49.97 232 LYS B N 1
ATOM 4020 C CA . LYS B 1 232 ? 19.25 -36.156 -6.977 1 49.97 232 LYS B CA 1
ATOM 4021 C C . LYS B 1 232 ? 19.672 -37.625 -6.793 1 49.97 232 LYS B C 1
ATOM 4023 O O . LYS B 1 232 ? 20.734 -38.031 -7.254 1 49.97 232 LYS B O 1
ATOM 4028 N N . ARG B 1 233 ? 18.859 -38.531 -6.32 1 41.56 233 ARG B N 1
ATOM 4029 C CA . ARG B 1 233 ? 19.406 -39.875 -6.258 1 41.56 233 ARG B CA 1
ATOM 4030 C C . ARG B 1 233 ? 19.078 -40.656 -7.523 1 41.56 233 ARG B C 1
ATOM 4032 O O . ARG B 1 233 ? 19.422 -41.844 -7.633 1 41.56 233 ARG B O 1
ATOM 4039 N N . LEU B 1 234 ? 18.016 -40.312 -8.367 1 38.81 234 LEU B N 1
ATOM 4040 C CA . LEU B 1 234 ? 17.953 -41.375 -9.375 1 38.81 234 LEU B CA 1
ATOM 4041 C C . LEU B 1 234 ? 19.125 -41.281 -10.352 1 38.81 234 LEU B C 1
ATOM 4043 O O . LEU B 1 234 ? 19.406 -40.219 -10.883 1 38.81 234 LEU B O 1
ATOM 4047 N N . PRO B 1 235 ? 20.031 -42.25 -10.359 1 37 235 PRO B N 1
ATOM 4048 C CA . PRO B 1 235 ? 21.156 -42.406 -11.297 1 37 235 PRO B CA 1
ATOM 4049 C C . PRO B 1 235 ? 20.734 -42.25 -12.75 1 37 235 PRO B C 1
ATOM 4051 O O . PRO B 1 235 ? 19.578 -42.531 -13.102 1 37 235 PRO B O 1
ATOM 4054 N N . ARG B 1 236 ? 21.188 -41.281 -13.547 1 39.69 236 ARG B N 1
ATOM 4055 C CA . ARG B 1 236 ? 21.25 -41.25 -15.008 1 39.69 236 ARG B CA 1
ATOM 4056 C C . ARG B 1 236 ? 21.359 -42.656 -15.57 1 39.69 236 ARG B C 1
ATOM 4058 O O . ARG B 1 236 ? 21.719 -42.844 -16.734 1 39.69 236 ARG B O 1
ATOM 4065 N N . ALA B 1 237 ? 21.109 -43.688 -14.844 1 33.81 237 ALA B N 1
ATOM 4066 C CA . ALA B 1 237 ? 21.469 -44.906 -15.562 1 33.81 237 ALA B CA 1
ATOM 4067 C C . ALA B 1 237 ? 20.734 -45 -16.891 1 33.81 237 ALA B C 1
ATOM 4069 O O . ALA B 1 237 ? 21.344 -45.281 -17.938 1 33.81 237 ALA B O 1
ATOM 4070 N N . LEU B 1 238 ? 19.375 -45.469 -16.891 1 33.88 238 LEU B N 1
ATOM 4071 C CA . LEU B 1 238 ? 18.891 -46.375 -17.922 1 33.88 238 LEU B CA 1
ATOM 4072 C C . LEU B 1 238 ? 18.484 -45.594 -19.172 1 33.88 238 LEU B C 1
ATOM 4074 O O . LEU B 1 238 ? 17.938 -46.188 -20.109 1 33.88 238 LEU B O 1
ATOM 4078 N N . GLN B 1 239 ? 18.328 -44.25 -19.109 1 31.52 239 GLN B N 1
ATOM 4079 C CA . GLN B 1 239 ? 17.875 -43.844 -20.438 1 31.52 239 GLN B CA 1
ATOM 4080 C C . GLN B 1 239 ? 18.922 -44.156 -21.5 1 31.52 239 GLN B C 1
ATOM 4082 O O . GLN B 1 239 ? 19.141 -43.344 -22.422 1 31.52 239 GLN B O 1
ATOM 4087 N N . GLN B 1 240 ? 19.984 -44.844 -21.125 1 30.25 240 GLN B N 1
ATOM 4088 C CA . GLN B 1 240 ? 20.828 -45.375 -22.203 1 30.25 240 GLN B CA 1
ATOM 4089 C C . GLN B 1 240 ? 20.031 -46.25 -23.141 1 30.25 240 GLN B C 1
ATOM 4091 O O . GLN B 1 240 ? 20.203 -47.469 -23.125 1 30.25 240 GLN B O 1
ATOM 4096 N N . ASN B 1 241 ? 18.625 -46.312 -23.047 1 28.05 241 ASN B N 1
ATOM 4097 C CA . ASN B 1 241 ? 18.125 -47.25 -24.031 1 28.05 241 ASN B CA 1
ATOM 4098 C C . ASN B 1 241 ? 18.828 -47.062 -25.375 1 28.05 241 ASN B C 1
ATOM 4100 O O . ASN B 1 241 ? 18.891 -45.969 -25.906 1 28.05 241 ASN B O 1
ATOM 4104 N N . GLY B 1 242 ? 19.766 -47.938 -25.703 1 30.69 242 GLY B N 1
ATOM 4105 C CA . GLY B 1 242 ? 20.625 -48.5 -26.734 1 30.69 242 GLY B CA 1
ATOM 4106 C C . GLY B 1 242 ? 19.969 -48.5 -28.094 1 30.69 242 GLY B C 1
ATOM 4107 O O . GLY B 1 242 ? 18.859 -49 -28.266 1 30.69 242 GLY B O 1
ATOM 4108 N N . ALA B 1 243 ? 19.859 -47.281 -28.812 1 32.09 243 ALA B N 1
ATOM 4109 C CA . ALA B 1 243 ? 19.75 -47.5 -30.25 1 32.09 243 ALA B CA 1
ATOM 4110 C C . ALA B 1 243 ? 20.453 -48.781 -30.656 1 32.09 243 ALA B C 1
ATOM 4112 O O . ALA B 1 243 ? 21.562 -49.062 -30.219 1 32.09 243 ALA B O 1
ATOM 4113 N N . PRO B 1 244 ? 19.672 -49.906 -30.812 1 33.72 244 PRO B N 1
ATOM 4114 C CA . PRO B 1 244 ? 20.312 -51.094 -31.375 1 33.72 244 PRO B CA 1
ATOM 4115 C C . PRO B 1 244 ? 21.344 -50.75 -32.469 1 33.72 244 PRO B C 1
ATOM 4117 O O . PRO B 1 244 ? 21.219 -49.75 -33.156 1 33.72 244 PRO B O 1
ATOM 4120 N N . GLY B 1 245 ? 22.641 -50.875 -32.094 1 32.06 245 GLY B N 1
ATOM 4121 C CA . GLY B 1 245 ? 23.672 -51 -33.125 1 32.06 245 GLY B CA 1
ATOM 4122 C C . GLY B 1 245 ? 23.188 -51.688 -34.375 1 32.06 245 GLY B C 1
ATOM 4123 O O . GLY B 1 245 ? 22.734 -52.844 -34.344 1 32.06 245 GLY B O 1
ATOM 4124 N N . ILE B 1 246 ? 22.359 -50.906 -35.125 1 29.89 246 ILE B N 1
ATOM 4125 C CA . ILE B 1 246 ? 22.125 -51.438 -36.469 1 29.89 246 ILE B CA 1
ATOM 4126 C C . ILE B 1 246 ? 23.391 -52.156 -36.969 1 29.89 246 ILE B C 1
ATOM 4128 O O . ILE B 1 246 ? 24.484 -51.562 -36.969 1 29.89 246 ILE B O 1
ATOM 4132 N N . ALA B 1 247 ? 23.453 -53.438 -36.781 1 28.12 247 ALA B N 1
ATOM 4133 C CA . ALA B 1 247 ? 24.312 -54.406 -37.438 1 28.12 247 ALA B CA 1
ATOM 4134 C C . ALA B 1 247 ? 24.594 -54.031 -38.875 1 28.12 247 ALA B C 1
ATOM 4136 O O . ALA B 1 247 ? 23.672 -53.75 -39.656 1 28.12 247 ALA B O 1
ATOM 4137 N N . LYS B 1 248 ? 25.703 -53.344 -39.156 1 35.25 248 LYS B N 1
ATOM 4138 C CA . LYS B 1 248 ? 26.312 -53.375 -40.469 1 35.25 248 LYS B CA 1
ATOM 4139 C C . LYS B 1 248 ? 26.094 -54.75 -41.125 1 35.25 248 LYS B C 1
ATOM 4141 O O . LYS B 1 248 ? 26.734 -55.719 -40.719 1 35.25 248 LYS B O 1
ATOM 4146 N N . VAL B 1 249 ? 24.781 -55.219 -41.125 1 28.06 249 VAL B N 1
ATOM 4147 C CA . VAL B 1 249 ? 24.641 -56.406 -41.969 1 28.06 249 VAL B CA 1
ATOM 4148 C C . VAL B 1 249 ? 25.406 -56.188 -43.25 1 28.06 249 VAL B C 1
ATOM 4150 O O . VAL B 1 249 ? 25.172 -55.219 -44 1 28.06 249 VAL B O 1
ATOM 4153 N N . LYS B 1 250 ? 26.719 -56.625 -43.219 1 30.75 250 LYS B N 1
ATOM 4154 C CA . LYS B 1 250 ? 27.5 -56.969 -44.406 1 30.75 250 LYS B CA 1
ATOM 4155 C C . LYS B 1 250 ? 26.609 -57.625 -45.469 1 30.75 250 LYS B C 1
ATOM 4157 O O . LYS B 1 250 ? 26.094 -58.719 -45.281 1 30.75 250 LYS B O 1
ATOM 4162 N N . ALA B 1 251 ? 25.703 -56.781 -46 1 28.7 251 ALA B N 1
ATOM 4163 C CA . ALA B 1 251 ? 25.141 -57.312 -47.219 1 28.7 251 ALA B CA 1
ATOM 4164 C C . ALA B 1 251 ? 26.234 -57.906 -48.094 1 28.7 251 ALA B C 1
ATOM 4166 O O . ALA B 1 251 ? 27.156 -57.219 -48.531 1 28.7 251 ALA B O 1
ATOM 4167 N N . ASN B 1 252 ? 26.484 -59.188 -47.844 1 24.39 252 ASN B N 1
ATOM 4168 C CA . ASN B 1 252 ? 26.828 -59.969 -49.031 1 24.39 252 ASN B CA 1
ATOM 4169 C C . ASN B 1 252 ? 25.75 -59.844 -50.094 1 24.39 252 ASN B C 1
ATOM 4171 O O . ASN B 1 252 ? 24.562 -59.906 -49.812 1 24.39 252 ASN B O 1
#

InterPro domains:
  IPR002076 ELO family [PF01151] (80-233)
  IPR002076 ELO family [PTHR11157] (80-230)
  IPR030457 ELO family, conserved site [PS01188] (110-118)